Protein AF-0000000077114155 (afdb_homodimer)

Secondary structure (DSSP, 8-state):
----GGG-HHHHHHHHHHHTT--EEEEE-SSHHHHHHHHHHHHHTT--EEEEE-HHHHHHHTTHHHHHHHHHHHHSSS-EEEEEEEE-SHHHHHHHHTSTT--SEEEE--TTSTTHHHHHHHHHHHHHTTT-EEEE-SSB-EE-BTTB--TGGGT---BPPPHHHHHHHHTTT-SEE---SS-EES---TT-----HHHHHHHHHHHGGGSEEEE----TTT-SHHHHHHHHHTTEEEEEESHHHHHHHHHHHHHHBTTB-HHHHHHHHHHHHHHHHHHHHHHTT-TTGGGG-/----GGG-HHHHHHHHHHHTT--EEEEE-SSHHHHHHHHHHHHHTT--EEEEE-HHHHHHHTTHHHHHHHHHHHHSSS-EEEEEEEE-SHHHHHHHHTSTT--SEEEE--TTSTTHHHHHHHHHHHHHTTT-EEEE--SB-EE-BTTB--TGGGT---BPPPHHHHHHHHTTT-SEE---SS-EES---TT-----HHHHHHHHHHHGGGSEEEE----TTT-SHHHHHHHHHTTEEEEEESHHHHHHHHHHHHHHBTTB-HHHHHHHHHHHHHHHHHHHHHHHT-TTGGGG-

Solvent-accessible surface area (backbone atoms only — not comparable to full-atom values): 28755 Å² total; per-residue (Å²): 128,74,48,69,55,81,72,29,62,48,55,48,52,36,50,50,20,51,75,65,75,16,24,34,45,26,40,57,35,89,50,69,50,49,44,49,17,50,51,52,22,23,52,74,39,33,12,42,33,32,45,25,33,36,53,49,46,38,76,75,47,46,60,40,59,54,47,34,44,37,52,52,29,70,68,42,94,32,59,40,31,37,32,37,45,60,23,66,42,74,66,53,44,53,53,53,66,63,42,80,76,46,50,38,24,37,23,46,31,36,56,89,43,93,58,25,67,63,53,38,30,54,51,36,50,60,32,36,61,70,41,20,43,29,27,35,38,79,20,30,56,34,41,32,42,81,65,41,76,39,29,63,82,69,74,48,73,69,32,69,42,43,44,67,49,48,48,58,46,50,72,40,64,37,44,30,38,35,67,17,38,48,47,30,31,42,77,66,60,95,85,46,81,61,66,41,61,67,53,43,37,48,34,40,63,65,48,46,88,69,36,46,33,33,42,64,36,43,31,48,91,70,46,46,50,69,54,43,43,53,45,34,75,41,53,27,9,32,36,42,33,40,60,46,26,51,46,42,31,34,49,39,32,40,75,34,37,83,76,41,59,63,61,58,43,53,50,52,21,22,50,44,21,16,54,39,47,38,52,50,29,51,44,33,56,22,53,53,44,34,80,73,108,128,74,48,69,54,80,70,29,62,46,53,47,53,36,52,51,20,51,75,65,73,17,24,33,46,26,41,57,36,88,49,68,50,46,43,50,17,50,52,52,21,23,49,76,38,32,11,42,34,31,47,25,32,36,54,49,47,40,76,74,47,44,61,40,58,53,48,35,44,37,52,50,28,71,68,42,93,30,59,42,30,38,31,37,45,60,25,66,42,74,65,53,44,53,52,53,66,63,43,79,76,48,51,38,27,38,24,48,32,37,56,90,44,95,58,23,68,62,52,38,30,54,51,35,50,59,31,35,62,69,40,21,44,29,27,34,44,46,43,29,58,32,41,32,43,83,66,41,76,38,30,65,82,69,75,48,73,66,32,68,41,45,42,68,54,48,48,56,50,52,72,39,65,38,45,31,38,32,66,16,38,50,48,30,31,41,77,65,60,95,83,45,81,61,65,40,60,67,54,43,37,48,33,39,64,64,49,46,87,69,37,47,33,32,41,62,36,43,29,48,90,70,46,46,50,67,53,44,44,53,46,34,75,42,52,28,8,33,38,41,35,41,59,48,26,51,46,43,30,35,50,38,33,40,74,35,38,83,76,41,59,64,61,58,44,52,50,51,22,22,50,43,22,16,55,39,46,37,51,50,30,52,45,32,55,22,53,54,43,34,82,72,109

InterPro domains:
  IPR000771 Fructose-bisphosphate aldolase, class-II [PF01116] (10-288)
  IPR000771 Fructose-bisphosphate aldolase, class-II [PIRSF001359] (11-288)
  IPR000771 Fructose-bisphosphate aldolase, class-II [cd00947] (13-288)
  IPR013785 Aldolase-type TIM barrel [G3DSA:3.20.20.70] (1-293)

Foldseek 3Di:
DQDDLCPQLVLVQLLLLLVVLFAAEEEEDQDLLLLLLQLVLCLVLVFEHEYEYELVNCVVPNCPVQVSSLVSQVPRPFHYFYEYPCPADLVSLLSQLPDDSGGQEYEHEPQLDPPSLVSLLVSQVVNSSSSHAYEYELWAAAQADVNGDGQVVVVHDTGFDALVSLVSNLVSVHAEYETHFQAHADDDPPVPGDGRLVRLLNNCVSCPNSHAYEYHRCELVPNALPNLSSSSVSGHHYYYDYCQQVVLLVVLCVPCPVPDPPVVSSVNSSNSSSVSSSRVCVSRPRRPCSVVD/DQDDLCPQLVLVQLLLLLVVLFAAEEEEDQDLLLLVLQLVLCLVLVFEHEYEYELVNCVVPNCPVQVSSLVSQVPRPFHYFYEYPCPADLVSLLSQLPDDSGGQEYEHEPQLDPPSLVSLLVSQVVNSSSSHAYEYEQWAAAQADDNGDGQVVVVHDTGFDALVSLVSNLVSVHAEYETHFQAHADDDPPVPGDGRLVRLLRNCVSCPNSHAYEYHRCELVPNALPNLSSSSVSGHHYYYDYCQQVVLLVVLCVPCPVPDPPVVSSVNSSNSSSVSSSRVCVSRPRRPCSVVD

Radius of gyration: 26.31 Å; Cα contacts (8 Å, |Δi|>4): 1337; chains: 2; bounding box: 47×79×68 Å

Nearest PDB structures (foldseek):
  1rv8-assembly1_A  TM=8.800E-01  e=2.197E-23  Thermus aquaticus
  1rvg-assembly1_A  TM=8.737E-01  e=7.581E-23  Thermus aquaticus
  2fjk-assembly1_C  TM=8.801E-01  e=2.473E-22  Thermus caldophilus
  2fjk-assembly1_A  TM=8.617E-01  e=1.668E-22  Thermus caldophilus
  1rvg-assembly2_D  TM=8.501E-01  e=1.005E-22  Thermus aquaticus

Organism: Leptosphaeria maculans (strain JN3 / isolate v23.1.3 / race Av1-4-5-6-7-8) (NCBI:txid985895)

Sequence (586 aa):
MAPDLSQNKAIKLVKHAAANNYAICATCCYNVEGILASVRAAEAKRAPLIVQLFPWAVYYADGLLVHAAREAADNASVPIALHMDHAQTPEIVRRAANFKNGFDGIMVDMSHYDDNLEKTRELVEYCNERGIITEAEPGRIDGGEDGVGDLSEMGLEAILTTPEQAEDFVATGINWLAPAFGNVHGHYGPRGPQLDYERLRRVHKAVGDRVNLVLHGAGGEWFQEKLLKECISCGVSKVNINDAFNNDYLNVMKTEAGRTPLTGLIEKSTDAMQKSIEQYIEWMGGAGMADKIMAPDLSQNKAIKLVKHAAANNYAICATCCYNVEGILASVRAAEAKRAPLIVQLFPWAVYYADGLLVHAAREAADNASVPIALHMDHAQTPEIVRRAANFKNGFDGIMVDMSHYDDNLEKTRELVEYCNERGIITEAEPGRIDGGEDGVGDLSEMGLEAILTTPEQAEDFVATGINWLAPAFGNVHGHYGPRGPQLDYERLRRVHKAVGDRVNLVLHGAGGEWFQEKLLKECISCGVSKVNINDAFNNDYLNVMKTEAGRTPLTGLIEKSTDAMQKSIEQYIEWMGGAGMADKI

Structure (mmCIF, N/CA/C/O backbone):
data_AF-0000000077114155-model_v1
#
loop_
_entity.id
_entity.type
_entity.pdbx_description
1 polymer 'Fructose-bisphosphate aldolase'
#
loop_
_atom_site.group_PDB
_atom_site.id
_atom_site.type_symbol
_atom_site.label_atom_id
_atom_site.label_alt_id
_atom_site.label_comp_id
_atom_site.label_asym_id
_atom_site.label_entity_id
_atom_site.label_seq_id
_atom_site.pdbx_PDB_ins_code
_atom_site.Cartn_x
_atom_site.Cartn_y
_atom_site.Cartn_z
_atom_site.occupancy
_atom_site.B_iso_or_equiv
_atom_site.auth_seq_id
_atom_site.auth_comp_id
_atom_site.auth_asym_id
_atom_site.auth_atom_id
_atom_site.pdbx_PDB_model_num
ATOM 1 N N . MET A 1 1 ? 10.688 -29.812 16.672 1 55.66 1 MET A N 1
ATOM 2 C CA . MET A 1 1 ? 10.188 -30.75 15.68 1 55.66 1 MET A CA 1
ATOM 3 C C . MET A 1 1 ? 9.844 -30.047 14.375 1 55.66 1 MET A C 1
ATOM 5 O O . MET A 1 1 ? 9.461 -28.875 14.375 1 55.66 1 MET A O 1
ATOM 9 N N . ALA A 1 2 ? 10.188 -30.672 13.258 1 69.69 2 ALA A N 1
ATOM 10 C CA . ALA A 1 2 ? 9.898 -30.094 11.953 1 69.69 2 ALA A CA 1
ATOM 11 C C . ALA A 1 2 ? 8.406 -29.828 11.789 1 69.69 2 ALA A C 1
ATOM 13 O O . ALA A 1 2 ? 7.574 -30.641 12.18 1 69.69 2 ALA A O 1
ATOM 14 N N . PRO A 1 3 ? 8.047 -28.656 11.461 1 87.56 3 PRO A N 1
ATOM 15 C CA . PRO A 1 3 ? 6.625 -28.328 11.305 1 87.56 3 PRO A CA 1
ATOM 16 C C . PRO A 1 3 ? 5.898 -29.281 10.359 1 87.56 3 PRO A C 1
ATOM 18 O O . PRO A 1 3 ? 6.504 -29.797 9.414 1 87.56 3 PRO A O 1
ATOM 21 N N . ASP A 1 4 ? 4.68 -29.656 10.672 1 93 4 ASP A N 1
ATOM 22 C CA . ASP A 1 4 ? 3.809 -30.453 9.805 1 93 4 ASP A CA 1
ATOM 23 C C . ASP A 1 4 ? 3.275 -29.609 8.656 1 93 4 ASP A C 1
ATOM 25 O O . ASP A 1 4 ? 2.322 -28.844 8.828 1 93 4 ASP A O 1
ATOM 29 N N . LEU A 1 5 ? 3.82 -29.734 7.488 1 95.75 5 LEU A N 1
ATOM 30 C CA . LEU A 1 5 ? 3.504 -28.906 6.328 1 95.75 5 LEU A CA 1
ATOM 31 C C . LEU A 1 5 ? 2.072 -29.156 5.863 1 95.75 5 LEU A C 1
ATOM 33 O O . LEU A 1 5 ? 1.504 -28.344 5.137 1 95.75 5 LEU A O 1
ATOM 37 N N . SER A 1 6 ? 1.517 -30.297 6.285 1 93.81 6 SER A N 1
ATOM 38 C CA . SER A 1 6 ? 0.149 -30.594 5.871 1 93.81 6 SER A CA 1
ATOM 39 C C . SER A 1 6 ? -0.841 -29.609 6.48 1 93.81 6 SER A C 1
ATOM 41 O O . SER A 1 6 ? -1.979 -29.5 6.02 1 93.81 6 SER A O 1
ATOM 43 N N . GLN A 1 7 ? -0.422 -28.891 7.453 1 95 7 GLN A N 1
ATOM 44 C CA . GLN A 1 7 ? -1.283 -27.922 8.117 1 95 7 GLN A CA 1
ATOM 45 C C . GLN A 1 7 ? -1.116 -26.531 7.5 1 95 7 GLN A C 1
ATOM 47 O O . GLN A 1 7 ? -1.872 -25.609 7.816 1 95 7 GLN A O 1
ATOM 52 N N . ASN A 1 8 ? -0.2 -26.406 6.621 1 97.88 8 ASN A N 1
ATOM 53 C CA . ASN A 1 8 ? 0.031 -25.141 5.922 1 97.88 8 ASN A CA 1
ATOM 54 C C . ASN A 1 8 ? -1.185 -24.719 5.102 1 97.88 8 ASN A C 1
ATOM 56 O O . ASN A 1 8 ? -1.739 -25.531 4.352 1 97.88 8 ASN A O 1
ATOM 60 N N . LYS A 1 9 ? -1.593 -23.531 5.262 1 98.06 9 LYS A N 1
ATOM 61 C CA . LYS A 1 9 ? -2.809 -23.031 4.629 1 98.06 9 LYS A CA 1
ATOM 62 C C . LYS A 1 9 ? -2.736 -23.172 3.111 1 98.06 9 LYS A C 1
ATOM 64 O O . LYS A 1 9 ? -3.705 -23.594 2.477 1 98.06 9 LYS A O 1
ATOM 69 N N . ALA A 1 10 ? -1.629 -22.797 2.486 1 98.75 10 ALA A N 1
ATOM 70 C CA . ALA A 1 10 ? -1.472 -22.828 1.034 1 98.75 10 ALA A CA 1
ATOM 71 C C . ALA A 1 10 ? -1.618 -24.25 0.506 1 98.75 10 ALA A C 1
ATOM 73 O O . ALA A 1 10 ? -2.266 -24.484 -0.519 1 98.75 10 ALA A O 1
ATOM 74 N N . ILE A 1 11 ? -1.073 -25.203 1.189 1 98 11 ILE A N 1
ATOM 75 C CA . ILE A 1 11 ? -1.149 -26.609 0.777 1 98 11 ILE A CA 1
ATOM 76 C C . ILE A 1 11 ? -2.6 -27.078 0.835 1 98 11 ILE A C 1
ATOM 78 O O . ILE A 1 11 ? -3.07 -27.766 -0.075 1 98 11 ILE A O 1
ATOM 82 N N . LYS A 1 12 ? -3.266 -26.703 1.904 1 98.38 12 LYS A N 1
ATOM 83 C CA . LYS A 1 12 ? -4.652 -27.141 2.068 1 98.38 12 LYS A CA 1
ATOM 84 C C . LYS A 1 12 ? -5.531 -26.594 0.942 1 98.38 12 LYS A C 1
ATOM 86 O O . LYS A 1 12 ? -6.387 -27.312 0.418 1 98.38 12 LYS A O 1
ATOM 91 N N . LEU A 1 13 ? -5.297 -25.375 0.591 1 98.88 13 LEU A N 1
ATOM 92 C CA . LEU A 1 13 ? -6.105 -24.75 -0.451 1 98.88 13 LEU A CA 1
ATOM 93 C C . LEU A 1 13 ? -5.895 -25.453 -1.792 1 98.88 13 LEU A C 1
ATOM 95 O O . LEU A 1 13 ? -6.859 -25.828 -2.461 1 98.88 13 LEU A O 1
ATOM 99 N N . VAL A 1 14 ? -4.645 -25.641 -2.178 1 98.88 14 VAL A N 1
ATOM 100 C CA . VAL A 1 14 ? -4.344 -26.156 -3.508 1 98.88 14 VAL A CA 1
ATOM 101 C C . VAL A 1 14 ? -4.703 -27.641 -3.578 1 98.88 14 VAL A C 1
ATOM 103 O O . VAL A 1 14 ? -5.168 -28.125 -4.613 1 98.88 14 VAL A O 1
ATOM 106 N N . LYS A 1 15 ? -4.547 -28.375 -2.514 1 98.5 15 LYS A N 1
ATOM 107 C CA . LYS A 1 15 ? -4.969 -29.766 -2.477 1 98.5 15 LYS A CA 1
ATOM 108 C C . LYS A 1 15 ? -6.48 -29.891 -2.623 1 98.5 15 LYS A C 1
ATOM 110 O O . LYS A 1 15 ? -6.973 -30.797 -3.299 1 98.5 15 LYS A O 1
ATOM 115 N N . HIS A 1 16 ? -7.176 -29.016 -1.933 1 98.75 16 HIS A N 1
ATOM 116 C CA . HIS A 1 16 ? -8.625 -29.031 -2.066 1 98.75 16 HIS A CA 1
ATOM 117 C C . HIS A 1 16 ? -9.047 -28.766 -3.508 1 98.75 16 HIS A C 1
ATOM 119 O O . HIS A 1 16 ? -9.969 -29.406 -4.016 1 98.75 16 HIS A O 1
ATOM 125 N N . ALA A 1 17 ? -8.414 -27.828 -4.148 1 98.88 17 ALA A N 1
ATOM 126 C CA . ALA A 1 17 ? -8.711 -27.516 -5.547 1 98.88 17 ALA A CA 1
ATOM 127 C C . ALA A 1 17 ? -8.469 -28.734 -6.438 1 98.88 17 ALA A C 1
ATOM 129 O O . ALA A 1 17 ? -9.312 -29.078 -7.273 1 98.88 17 ALA A O 1
ATOM 130 N N . ALA A 1 18 ? -7.328 -29.344 -6.234 1 98.62 18 ALA A N 1
ATOM 131 C CA . ALA A 1 18 ? -6.988 -30.531 -7.016 1 98.62 18 ALA A CA 1
ATOM 132 C C . ALA A 1 18 ? -8.031 -31.641 -6.828 1 98.62 18 ALA A C 1
ATOM 134 O O . ALA A 1 18 ? -8.461 -32.25 -7.797 1 98.62 18 ALA A O 1
ATOM 135 N N . ALA A 1 19 ? -8.461 -31.812 -5.633 1 98.19 19 ALA A N 1
ATOM 136 C CA . ALA A 1 19 ? -9.391 -32.875 -5.297 1 98.19 19 ALA A CA 1
ATOM 137 C C . ALA A 1 19 ? -10.781 -32.594 -5.848 1 98.19 19 ALA A C 1
ATOM 139 O O . ALA A 1 19 ? -11.594 -33.5 -6.031 1 98.19 19 ALA A O 1
ATOM 140 N N . ASN A 1 20 ? -11.07 -31.359 -6.078 1 98.44 20 ASN A N 1
ATOM 141 C CA . ASN A 1 20 ? -12.414 -30.984 -6.492 1 98.44 20 ASN A CA 1
ATOM 142 C C . ASN A 1 20 ? -12.43 -30.422 -7.91 1 98.44 20 ASN A C 1
ATOM 144 O O . ASN A 1 20 ? -13.406 -29.781 -8.32 1 98.44 20 ASN A O 1
ATOM 148 N N . ASN A 1 21 ? -11.422 -30.531 -8.641 1 97.88 21 ASN A N 1
ATOM 149 C CA . ASN A 1 21 ? -11.297 -30.266 -10.07 1 97.88 21 ASN A CA 1
ATOM 150 C C . ASN A 1 21 ? -11.539 -28.781 -10.383 1 97.88 21 ASN A C 1
ATOM 152 O O . ASN A 1 21 ? -12.359 -28.453 -11.242 1 97.88 21 ASN A O 1
ATOM 156 N N . TYR A 1 22 ? -10.938 -27.891 -9.664 1 98.81 22 TYR A N 1
ATOM 157 C CA . TYR A 1 22 ? -10.82 -26.469 -9.961 1 98.81 22 TYR A CA 1
ATOM 158 C C . TYR A 1 22 ? -9.414 -25.953 -9.656 1 98.81 22 TYR A C 1
ATOM 160 O O . TYR A 1 22 ? -8.508 -26.75 -9.391 1 98.81 22 TYR A O 1
ATOM 168 N N . ALA A 1 23 ? -9.172 -24.656 -9.781 1 98.94 23 ALA A N 1
ATOM 169 C CA . ALA A 1 23 ? -7.844 -24.125 -9.508 1 98.94 23 ALA A CA 1
ATOM 170 C C . ALA A 1 23 ? -7.93 -22.891 -8.602 1 98.94 23 ALA A C 1
ATOM 172 O O . ALA A 1 23 ? -8.875 -22.109 -8.688 1 98.94 23 ALA A O 1
ATOM 173 N N . ILE A 1 24 ? -6.977 -22.797 -7.719 1 98.94 24 ILE A N 1
ATOM 174 C CA . ILE A 1 24 ? -6.832 -21.609 -6.891 1 98.94 24 ILE A CA 1
ATOM 175 C C . ILE A 1 24 ? -6.344 -20.438 -7.746 1 98.94 24 ILE A C 1
ATOM 177 O O . ILE A 1 24 ? -5.344 -20.562 -8.461 1 98.94 24 ILE A O 1
ATOM 181 N N . CYS A 1 25 ? -7.094 -19.359 -7.68 1 98.94 25 CYS A N 1
ATOM 182 C CA . CYS A 1 25 ? -6.633 -18.109 -8.273 1 98.94 25 CYS A CA 1
ATOM 183 C C . CYS A 1 25 ? -5.512 -17.5 -7.441 1 98.94 25 CYS A C 1
ATOM 185 O O . CYS A 1 25 ? -5.711 -17.172 -6.273 1 98.94 25 CYS A O 1
ATOM 187 N N . ALA A 1 26 ? -4.332 -17.391 -7.984 1 98.94 26 ALA A N 1
ATOM 188 C CA . ALA A 1 26 ? -3.195 -16.766 -7.316 1 98.94 26 ALA A CA 1
ATOM 189 C C . ALA A 1 26 ? -2.85 -15.43 -7.973 1 98.94 26 ALA A C 1
ATOM 191 O O . ALA A 1 26 ? -2.369 -15.398 -9.109 1 98.94 26 ALA A O 1
ATOM 192 N N . THR A 1 27 ? -3.078 -14.359 -7.273 1 98.94 27 THR A N 1
ATOM 193 C CA . THR A 1 27 ? -2.982 -13.016 -7.836 1 98.94 27 THR A CA 1
ATOM 194 C C . THR A 1 27 ? -1.611 -12.406 -7.551 1 98.94 27 THR A C 1
ATOM 196 O O . THR A 1 27 ? -1.199 -12.305 -6.395 1 98.94 27 THR A O 1
ATOM 199 N N . CYS A 1 28 ? -0.878 -12.031 -8.594 1 98.62 28 CYS A N 1
ATOM 200 C CA . CYS A 1 28 ? 0.391 -11.328 -8.445 1 98.62 28 CYS A CA 1
ATOM 201 C C . CYS A 1 28 ? 0.163 -9.852 -8.148 1 98.62 28 CYS A C 1
ATOM 203 O O . CYS A 1 28 ? -0.212 -9.086 -9.047 1 98.62 28 CYS A O 1
ATOM 205 N N . CYS A 1 29 ? 0.468 -9.461 -6.953 1 98.69 29 CYS A N 1
ATOM 206 C CA . CYS A 1 29 ? 0.147 -8.109 -6.508 1 98.69 29 CYS A CA 1
ATOM 207 C C . CYS A 1 29 ? 1.409 -7.262 -6.383 1 98.69 29 CYS A C 1
ATOM 209 O O . CYS A 1 29 ? 2.465 -7.77 -6 1 98.69 29 CYS A O 1
ATOM 211 N N . TYR A 1 30 ? 1.25 -5.926 -6.621 1 98.5 30 TYR A N 1
ATOM 212 C CA . TYR A 1 30 ? 2.383 -5.008 -6.617 1 98.5 30 TYR A CA 1
ATOM 213 C C . TYR A 1 30 ? 2.127 -3.824 -5.688 1 98.5 30 TYR A C 1
ATOM 215 O O . TYR A 1 30 ? 3.021 -3.012 -5.445 1 98.5 30 TYR A O 1
ATOM 223 N N . ASN A 1 31 ? 0.954 -3.695 -5.207 1 98.5 31 ASN A N 1
ATOM 224 C CA . ASN A 1 31 ? 0.525 -2.588 -4.355 1 98.5 31 ASN A CA 1
ATOM 225 C C . ASN A 1 31 ? -0.665 -2.98 -3.484 1 98.5 31 ASN A C 1
ATOM 227 O O . ASN A 1 31 ? -1.164 -4.102 -3.576 1 98.5 31 ASN A O 1
ATOM 231 N N . VAL A 1 32 ? -1.072 -2.135 -2.604 1 98.75 32 VAL A N 1
ATOM 232 C CA . VAL A 1 32 ? -2.172 -2.4 -1.683 1 98.75 32 VAL A CA 1
ATOM 233 C C . VAL A 1 32 ? -3.479 -2.533 -2.463 1 98.75 32 VAL A C 1
ATOM 235 O O . VAL A 1 32 ? -4.344 -3.336 -2.105 1 98.75 32 VAL A O 1
ATOM 238 N N . GLU A 1 33 ? -3.637 -1.783 -3.555 1 98.81 33 GLU A N 1
ATOM 239 C CA . GLU A 1 33 ? -4.82 -1.862 -4.406 1 98.81 33 GLU A CA 1
ATOM 240 C C . GLU A 1 33 ? -5.055 -3.289 -4.891 1 98.81 33 GLU A C 1
ATOM 242 O O . GLU A 1 33 ? -6.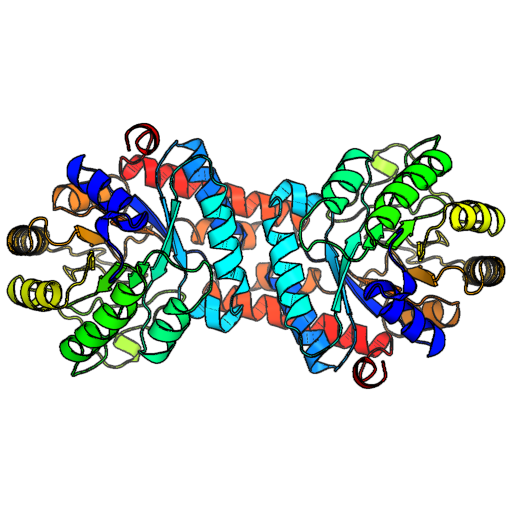164 -3.812 -4.785 1 98.81 33 GLU A O 1
ATOM 247 N N . GLY A 1 34 ? -3.959 -3.891 -5.383 1 98.88 34 GLY A N 1
ATOM 248 C CA . GLY A 1 34 ? -4.07 -5.27 -5.828 1 98.88 34 GLY A CA 1
ATOM 249 C C . GLY A 1 34 ? -4.402 -6.234 -4.707 1 98.88 34 GLY A C 1
ATOM 250 O O . GLY A 1 34 ? -5.203 -7.156 -4.891 1 98.88 34 GLY A O 1
ATOM 251 N N . ILE A 1 35 ? -3.773 -6.051 -3.574 1 98.94 35 ILE A N 1
ATOM 252 C CA . ILE A 1 35 ? -4.02 -6.891 -2.408 1 98.94 35 ILE A CA 1
ATOM 253 C C . ILE A 1 35 ? -5.488 -6.797 -2.004 1 98.94 35 ILE A C 1
ATOM 255 O O . ILE A 1 35 ? -6.156 -7.816 -1.821 1 98.94 35 ILE A O 1
ATOM 259 N N . LEU A 1 36 ? -5.988 -5.586 -1.915 1 98.94 36 LEU A N 1
AT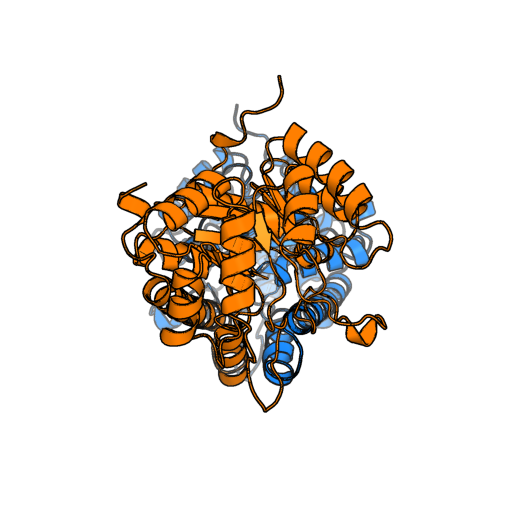OM 260 C CA . LEU A 1 36 ? -7.375 -5.367 -1.52 1 98.94 36 LEU A CA 1
ATOM 261 C C . LEU A 1 36 ? -8.336 -5.941 -2.561 1 98.94 36 LEU A C 1
ATOM 263 O O . LEU A 1 36 ? -9.328 -6.578 -2.209 1 98.94 36 LEU A O 1
ATOM 267 N N . ALA A 1 37 ? -8.039 -5.664 -3.82 1 98.94 37 ALA A N 1
ATOM 268 C CA . ALA A 1 37 ? -8.875 -6.203 -4.891 1 98.94 37 ALA A CA 1
ATOM 269 C C . ALA A 1 37 ? -8.969 -7.723 -4.805 1 98.94 37 ALA A C 1
ATOM 271 O O . ALA A 1 37 ? -10.031 -8.305 -5.027 1 98.94 37 ALA A O 1
ATOM 272 N N . SER A 1 38 ? -7.859 -8.352 -4.504 1 99 38 SER A N 1
ATOM 273 C CA . SER A 1 38 ? -7.805 -9.805 -4.402 1 99 38 SER A CA 1
ATOM 274 C C . SER A 1 38 ? -8.695 -10.312 -3.27 1 99 38 SER A C 1
ATOM 276 O O . SER A 1 38 ? -9.508 -11.211 -3.469 1 99 38 SER A O 1
ATOM 278 N N . VAL A 1 39 ? -8.555 -9.734 -2.109 1 98.94 39 VAL A N 1
ATOM 279 C CA . VAL A 1 39 ? -9.305 -10.164 -0.935 1 98.94 39 VAL A CA 1
ATOM 280 C C . VAL A 1 39 ? -10.789 -9.906 -1.145 1 98.94 39 VAL A C 1
ATOM 282 O O . VAL A 1 39 ? -11.625 -10.773 -0.874 1 98.94 39 VAL A O 1
ATOM 285 N N . ARG A 1 40 ? -11.109 -8.711 -1.633 1 98.94 40 ARG A N 1
ATOM 286 C CA . ARG A 1 40 ? -12.508 -8.359 -1.87 1 98.94 40 ARG A CA 1
ATOM 287 C C . ARG A 1 40 ? -13.141 -9.289 -2.895 1 98.94 40 ARG A C 1
ATOM 289 O O . ARG A 1 40 ? -14.297 -9.695 -2.742 1 98.94 40 ARG A O 1
ATOM 296 N N . ALA A 1 41 ? -12.398 -9.609 -3.955 1 99 41 ALA A N 1
ATOM 297 C CA . ALA A 1 41 ? -12.906 -10.531 -4.965 1 99 41 ALA A CA 1
ATOM 298 C C . ALA A 1 41 ? -13.156 -11.914 -4.367 1 99 41 ALA A C 1
ATOM 300 O O . ALA A 1 41 ? -14.203 -12.523 -4.609 1 99 41 ALA A O 1
ATOM 301 N N . ALA A 1 42 ? -12.156 -12.398 -3.615 1 99 42 ALA A N 1
ATOM 302 C CA . ALA A 1 42 ? -12.289 -13.703 -2.973 1 99 42 ALA A CA 1
ATOM 303 C C . ALA A 1 42 ? -13.508 -13.75 -2.057 1 99 42 ALA A C 1
ATOM 305 O O . ALA A 1 42 ? -14.273 -14.719 -2.072 1 99 42 ALA A O 1
ATOM 306 N N . GLU A 1 43 ? -13.695 -12.734 -1.27 1 98.94 43 GLU A N 1
ATOM 307 C CA . GLU A 1 43 ? -14.828 -12.664 -0.356 1 98.94 43 GLU A CA 1
ATOM 308 C C . GLU A 1 43 ? -16.141 -12.586 -1.121 1 98.94 43 GLU A C 1
ATOM 310 O O . GLU A 1 43 ? -17.109 -13.266 -0.771 1 98.94 43 GLU A O 1
ATOM 315 N N . ALA A 1 44 ? -16.156 -11.758 -2.17 1 98.94 44 ALA A N 1
ATOM 316 C CA . ALA A 1 44 ? -17.375 -11.586 -2.963 1 98.94 44 ALA A CA 1
ATOM 317 C C . ALA A 1 44 ? -17.797 -12.906 -3.602 1 98.94 44 ALA A C 1
ATOM 319 O O . ALA A 1 44 ? -18.984 -13.18 -3.746 1 98.94 44 ALA A O 1
ATOM 320 N N . LYS A 1 45 ? -16.828 -13.734 -3.953 1 98.94 45 LYS A N 1
ATOM 321 C CA . LYS A 1 45 ? -17.125 -14.977 -4.648 1 98.94 45 LYS A CA 1
ATOM 322 C C . LYS A 1 45 ? -17.062 -16.172 -3.695 1 98.94 45 LYS A C 1
ATOM 324 O O . LYS A 1 45 ? -17.219 -17.312 -4.117 1 98.94 45 LYS A O 1
ATOM 329 N N . ARG A 1 46 ? -16.781 -15.859 -2.348 1 98.94 46 ARG A N 1
ATOM 330 C CA . ARG A 1 46 ? -16.578 -16.922 -1.361 1 98.94 46 ARG A CA 1
ATOM 331 C C . ARG A 1 46 ? -15.602 -17.969 -1.874 1 98.94 46 ARG A C 1
ATOM 333 O O . ARG A 1 46 ? -15.891 -19.156 -1.844 1 98.94 46 ARG A O 1
ATOM 340 N N . ALA A 1 47 ? -14.523 -17.516 -2.328 1 98.94 47 ALA A N 1
ATOM 341 C CA . ALA A 1 47 ? -13.516 -18.359 -2.953 1 98.94 47 ALA A CA 1
ATOM 342 C C . ALA A 1 47 ? -12.203 -18.328 -2.168 1 98.94 47 ALA A C 1
ATOM 344 O O . ALA A 1 47 ? -11.82 -17.281 -1.632 1 98.94 47 ALA A O 1
ATOM 345 N N . PRO A 1 48 ? -11.516 -19.484 -2.039 1 98.94 48 PRO A N 1
ATOM 346 C CA . PRO A 1 48 ? -10.117 -19.406 -1.592 1 98.94 48 PRO A CA 1
ATOM 347 C C . PRO A 1 48 ? -9.203 -18.734 -2.613 1 98.94 48 PRO A C 1
ATOM 349 O O . PRO A 1 48 ? -9.5 -18.75 -3.811 1 98.94 48 PRO A O 1
ATOM 352 N N . LEU A 1 49 ? -8.195 -18.188 -2.133 1 98.94 49 LEU A N 1
ATOM 353 C CA . LEU A 1 49 ? -7.293 -17.453 -3.016 1 98.94 49 LEU A CA 1
ATOM 354 C C . LEU A 1 49 ? -5.875 -17.422 -2.453 1 98.94 49 LEU A C 1
ATOM 356 O O . LEU A 1 49 ? -5.672 -17.672 -1.261 1 98.94 49 LEU A O 1
ATOM 360 N N . ILE A 1 50 ? -4.883 -17.25 -3.258 1 99 50 ILE A N 1
ATOM 361 C CA . ILE A 1 50 ? -3.51 -16.984 -2.852 1 99 50 ILE A CA 1
ATOM 362 C C . ILE A 1 50 ? -3.084 -15.609 -3.342 1 99 50 ILE A C 1
ATOM 364 O O . ILE A 1 50 ? -3.248 -15.281 -4.52 1 99 50 ILE A O 1
ATOM 368 N N . VAL A 1 51 ? -2.635 -14.781 -2.445 1 98.94 51 VAL A N 1
ATOM 369 C CA . VAL A 1 51 ? -1.98 -13.531 -2.818 1 98.94 51 VAL A CA 1
ATOM 370 C C . VAL A 1 51 ? -0.481 -13.766 -2.982 1 98.94 51 VAL A C 1
ATOM 372 O O . VAL A 1 51 ? 0.161 -14.359 -2.113 1 98.94 51 VAL A O 1
ATOM 375 N N . GLN A 1 52 ? 0.031 -13.289 -4.109 1 98.69 52 GLN A N 1
ATOM 376 C CA . GLN A 1 52 ? 1.446 -13.5 -4.398 1 98.69 52 GLN A CA 1
ATOM 377 C C . GLN A 1 52 ? 2.182 -12.172 -4.543 1 98.69 52 GLN A C 1
ATOM 379 O O . GLN A 1 52 ? 1.63 -11.203 -5.074 1 98.69 52 GLN A O 1
ATOM 384 N N . LEU A 1 53 ? 3.375 -12.211 -4.055 1 98.62 53 LEU A N 1
ATOM 385 C CA . LEU A 1 53 ? 4.316 -11.117 -4.277 1 98.62 53 LEU A CA 1
ATOM 386 C C . LEU A 1 53 ? 5.582 -11.625 -4.961 1 98.62 53 LEU A C 1
ATOM 388 O O . LEU A 1 53 ? 5.977 -12.781 -4.773 1 98.62 53 LEU A O 1
ATOM 392 N N . PHE A 1 54 ? 6.176 -10.797 -5.758 1 98.19 54 PHE A N 1
ATOM 393 C CA . PHE A 1 54 ? 7.504 -11.055 -6.301 1 98.19 54 PHE A CA 1
ATOM 394 C C . PHE A 1 54 ? 8.586 -10.492 -5.383 1 98.19 54 PHE A C 1
ATOM 396 O O . PHE A 1 54 ? 8.305 -9.633 -4.547 1 98.19 54 PHE A O 1
ATOM 403 N N . PRO A 1 55 ? 9.836 -11 -5.559 1 97.88 55 PRO A N 1
ATOM 404 C CA . PRO A 1 55 ? 10.945 -10.398 -4.82 1 97.88 55 PRO A CA 1
ATOM 405 C C . PRO A 1 55 ? 11 -8.883 -4.977 1 97.88 55 PRO A C 1
ATOM 407 O O . PRO A 1 55 ? 11.43 -8.18 -4.059 1 97.88 55 PRO A O 1
ATOM 410 N N . TRP A 1 56 ? 10.555 -8.352 -6.105 1 97.75 56 TRP A N 1
ATOM 411 C CA . TRP A 1 56 ? 10.5 -6.918 -6.363 1 97.75 56 TRP A CA 1
ATOM 412 C C . TRP A 1 56 ? 9.828 -6.18 -5.211 1 97.75 56 TRP A C 1
ATOM 414 O O . TRP A 1 56 ? 10.273 -5.098 -4.816 1 97.75 56 TRP A O 1
ATOM 424 N N . ALA A 1 57 ? 8.766 -6.754 -4.652 1 97.94 57 ALA A N 1
ATOM 425 C CA . ALA A 1 57 ? 8.023 -6.109 -3.574 1 97.94 57 ALA A CA 1
ATOM 426 C C . ALA A 1 57 ? 8.906 -5.875 -2.355 1 97.94 57 ALA A C 1
ATOM 428 O O . ALA A 1 57 ? 8.789 -4.848 -1.683 1 97.94 57 ALA A O 1
ATOM 429 N N . VAL A 1 58 ? 9.766 -6.832 -2.082 1 97.38 58 VAL A N 1
ATOM 430 C CA . VAL A 1 58 ? 10.664 -6.734 -0.933 1 97.38 58 VAL A CA 1
ATOM 431 C C . VAL A 1 58 ? 11.75 -5.699 -1.208 1 97.38 58 VAL A C 1
ATOM 433 O O . VAL A 1 58 ? 12.086 -4.898 -0.333 1 97.38 58 VAL A O 1
ATOM 436 N N . TYR A 1 59 ? 12.312 -5.742 -2.418 1 97.25 59 TYR A N 1
ATOM 437 C CA . TYR A 1 59 ? 13.328 -4.758 -2.773 1 97.25 59 TYR A CA 1
ATOM 438 C C . TYR A 1 59 ? 12.75 -3.348 -2.764 1 97.25 59 TYR A C 1
ATOM 440 O O . TYR A 1 59 ? 13.406 -2.402 -2.324 1 97.25 59 TYR A O 1
ATOM 448 N N . TYR A 1 60 ? 11.547 -3.193 -3.223 1 98.19 60 TYR A N 1
ATOM 449 C CA . TYR A 1 60 ? 10.883 -1.904 -3.381 1 98.19 60 TYR A CA 1
ATOM 450 C C . TYR A 1 60 ? 10.391 -1.373 -2.039 1 98.19 60 TYR A C 1
ATOM 452 O O . TYR A 1 60 ? 10.578 -0.194 -1.729 1 98.19 60 TYR A O 1
ATOM 460 N N . ALA A 1 61 ? 9.812 -2.268 -1.211 1 97.94 61 ALA A N 1
ATOM 461 C CA . ALA A 1 61 ? 9.062 -1.776 -0.058 1 97.94 61 ALA A CA 1
ATOM 462 C C . ALA A 1 61 ? 9.469 -2.514 1.216 1 97.94 61 ALA A C 1
ATOM 464 O O . ALA A 1 61 ? 8.766 -2.453 2.227 1 97.94 61 ALA A O 1
ATOM 465 N N . ASP A 1 62 ? 10.547 -3.314 1.073 1 95 62 ASP A N 1
ATOM 466 C CA . ASP A 1 62 ? 10.953 -4.148 2.201 1 95 62 ASP A CA 1
ATOM 467 C C . ASP A 1 62 ? 9.797 -5.031 2.67 1 95 62 ASP A C 1
ATOM 469 O O . ASP A 1 62 ? 9.18 -5.738 1.869 1 95 62 ASP A O 1
ATOM 473 N N . GLY A 1 63 ? 9.445 -4.922 3.98 1 96.69 63 GLY A N 1
ATOM 474 C CA . GLY A 1 63 ? 8.422 -5.812 4.512 1 96.69 63 GLY A CA 1
ATOM 475 C C . GLY A 1 63 ? 7.027 -5.223 4.441 1 96.69 63 GLY A C 1
ATOM 476 O O . GLY A 1 63 ? 6.043 -5.902 4.742 1 96.69 63 GLY A O 1
ATOM 477 N N . LEU A 1 64 ? 6.879 -4.016 3.943 1 98.12 64 LEU A N 1
ATOM 478 C CA . LEU A 1 64 ? 5.613 -3.301 4.059 1 98.12 64 LEU A CA 1
ATOM 479 C C . LEU A 1 64 ? 4.512 -4.02 3.283 1 98.12 64 LEU A C 1
ATOM 481 O O . LEU A 1 64 ? 3.43 -4.266 3.82 1 98.12 64 LEU A O 1
ATOM 485 N N . LEU A 1 65 ? 4.773 -4.398 2.035 1 98.38 65 LEU A N 1
ATOM 486 C CA . LEU A 1 65 ? 3.75 -5.062 1.231 1 98.38 65 LEU A CA 1
ATOM 487 C C . LEU A 1 65 ? 3.506 -6.484 1.726 1 98.38 65 LEU A C 1
ATOM 489 O O . LEU A 1 65 ? 2.381 -6.984 1.661 1 98.38 65 LEU A O 1
ATOM 493 N N . VAL A 1 66 ? 4.586 -7.168 2.232 1 98.69 66 VAL A N 1
ATOM 494 C CA . VAL A 1 66 ? 4.445 -8.516 2.785 1 98.69 66 VAL A CA 1
ATOM 495 C C . VAL A 1 66 ? 3.48 -8.484 3.971 1 98.69 66 VAL A C 1
ATOM 497 O O . VAL A 1 66 ? 2.539 -9.281 4.031 1 98.69 66 VAL A O 1
ATOM 500 N N . HIS A 1 67 ? 3.67 -7.551 4.859 1 98.5 67 HIS A N 1
ATOM 501 C CA . HIS A 1 67 ? 2.865 -7.484 6.074 1 98.5 67 HIS A CA 1
ATOM 502 C C . HIS A 1 67 ? 1.457 -6.984 5.777 1 98.5 67 HIS A C 1
ATOM 504 O O . HIS A 1 67 ? 0.494 -7.402 6.426 1 98.5 67 HIS A O 1
ATOM 510 N N . ALA A 1 68 ? 1.344 -6.086 4.816 1 98.56 68 ALA A N 1
ATOM 511 C CA . ALA A 1 68 ? 0.012 -5.676 4.379 1 98.56 68 ALA A CA 1
ATOM 512 C C . ALA A 1 68 ? -0.765 -6.859 3.809 1 98.56 68 ALA A C 1
ATOM 514 O O . ALA A 1 68 ? -1.935 -7.062 4.145 1 98.56 68 ALA A O 1
ATOM 515 N N . ALA A 1 69 ? -0.125 -7.625 2.957 1 98.88 69 ALA A N 1
ATOM 516 C CA . ALA A 1 69 ? -0.768 -8.789 2.361 1 98.88 69 ALA A CA 1
ATOM 517 C C . ALA A 1 69 ? -1.139 -9.82 3.428 1 98.88 69 ALA A C 1
ATOM 519 O O . ALA A 1 69 ? -2.229 -10.398 3.391 1 98.88 69 ALA A O 1
ATOM 520 N N . ARG A 1 70 ? -0.239 -10.055 4.348 1 98.81 70 ARG A N 1
ATOM 521 C CA . ARG A 1 70 ? -0.494 -10.992 5.434 1 98.81 70 ARG A CA 1
ATOM 522 C C . ARG A 1 70 ? -1.71 -10.57 6.25 1 98.81 70 ARG A C 1
ATOM 524 O O . ARG A 1 70 ? -2.598 -11.383 6.52 1 98.81 70 ARG A O 1
ATOM 531 N N . GLU A 1 71 ? -1.704 -9.312 6.645 1 98.38 71 GLU A N 1
ATOM 532 C CA . GLU A 1 71 ? -2.822 -8.805 7.434 1 98.38 71 GLU A CA 1
ATOM 533 C C . GLU A 1 71 ? -4.137 -8.922 6.668 1 98.38 71 GLU A C 1
ATOM 535 O O . GLU A 1 71 ? -5.156 -9.328 7.23 1 98.38 71 GLU A O 1
ATOM 540 N N . ALA A 1 72 ? -4.102 -8.555 5.391 1 98.81 72 ALA A N 1
ATOM 541 C CA . ALA A 1 72 ? -5.297 -8.656 4.562 1 98.81 72 ALA A CA 1
ATOM 542 C C . ALA A 1 72 ? -5.781 -10.102 4.469 1 98.81 72 ALA A C 1
ATOM 544 O O . ALA A 1 72 ? -6.977 -10.375 4.605 1 98.81 72 ALA A O 1
ATOM 545 N N . ALA A 1 73 ? -4.859 -10.977 4.227 1 98.81 73 ALA A N 1
ATOM 546 C CA . ALA A 1 73 ? -5.188 -12.398 4.109 1 98.81 73 ALA A CA 1
ATOM 547 C C . ALA A 1 73 ? -5.773 -12.938 5.414 1 98.81 73 ALA A C 1
ATOM 549 O O . ALA A 1 73 ? -6.785 -13.633 5.406 1 98.81 73 ALA A O 1
ATOM 550 N N . ASP A 1 74 ? -5.18 -12.602 6.535 1 98.44 74 ASP A N 1
ATOM 551 C CA . ASP A 1 74 ? -5.578 -13.125 7.84 1 98.44 74 ASP A CA 1
ATOM 552 C C . ASP A 1 74 ? -6.941 -12.57 8.25 1 98.44 74 ASP A C 1
ATOM 554 O O . ASP A 1 74 ? -7.691 -13.242 8.969 1 98.44 74 ASP A O 1
ATOM 558 N N . ASN A 1 75 ? -7.262 -11.406 7.816 1 98.12 75 ASN A N 1
ATOM 559 C CA . ASN A 1 75 ? -8.508 -10.766 8.227 1 98.12 75 ASN A CA 1
ATOM 560 C C . ASN A 1 75 ? -9.656 -11.109 7.285 1 98.12 75 ASN A C 1
ATOM 562 O O . ASN A 1 75 ? -10.805 -10.773 7.559 1 98.12 75 ASN A O 1
ATOM 566 N N . ALA A 1 76 ? -9.328 -11.758 6.184 1 98.75 76 ALA A N 1
ATOM 567 C CA . ALA A 1 76 ? -10.352 -12.102 5.203 1 98.75 76 ALA A CA 1
ATOM 568 C C . ALA A 1 76 ? -11.344 -13.102 5.777 1 98.75 76 ALA A C 1
ATOM 570 O O . ALA A 1 76 ? -10.984 -13.938 6.609 1 98.75 76 ALA A O 1
ATOM 571 N N . SER A 1 77 ? -12.555 -13.07 5.301 1 98.75 77 SER A N 1
ATOM 572 C CA . SER A 1 77 ? -13.594 -13.992 5.758 1 98.75 77 SER A CA 1
ATOM 573 C C . SER A 1 77 ? -13.508 -15.328 5.031 1 98.75 77 SER A C 1
ATOM 575 O O . SER A 1 77 ? -14.258 -16.25 5.336 1 98.75 77 SER A O 1
ATOM 577 N N . VAL A 1 78 ? -12.703 -15.484 4.047 1 98.94 78 VAL A N 1
ATOM 578 C CA . VAL A 1 78 ? -12.422 -16.703 3.303 1 98.94 78 VAL A CA 1
ATOM 579 C C . VAL A 1 78 ? -10.938 -17.062 3.418 1 98.94 78 VAL A C 1
ATOM 581 O O . VAL A 1 78 ? -10.117 -16.203 3.76 1 98.94 78 VAL A O 1
ATOM 584 N N . PRO A 1 79 ? -10.555 -18.328 3.205 1 98.88 79 PRO A N 1
ATOM 585 C CA . PRO A 1 79 ? -9.141 -18.688 3.34 1 98.88 79 PRO A CA 1
ATOM 586 C C . PRO A 1 79 ? -8.281 -18.094 2.229 1 98.88 79 PRO A C 1
ATOM 588 O O . PRO A 1 79 ? -8.547 -18.312 1.046 1 98.88 79 PRO A O 1
ATOM 591 N N . ILE A 1 80 ? -7.285 -17.344 2.598 1 98.94 80 ILE A N 1
ATOM 592 C CA . ILE A 1 80 ? -6.324 -16.75 1.675 1 98.94 80 ILE A CA 1
ATOM 593 C C . ILE A 1 80 ? -4.906 -17 2.176 1 98.94 80 ILE A C 1
ATOM 595 O O . ILE A 1 80 ? -4.59 -16.719 3.336 1 98.94 80 ILE A O 1
ATOM 599 N N . ALA A 1 81 ? -4.082 -17.562 1.381 1 98.94 81 ALA A N 1
ATOM 600 C CA . ALA A 1 81 ? -2.68 -17.797 1.709 1 98.94 81 ALA A CA 1
ATOM 601 C C . ALA A 1 81 ? -1.781 -16.75 1.046 1 98.94 81 ALA A C 1
ATOM 603 O O . ALA A 1 81 ? -2.225 -16.016 0.165 1 98.94 81 ALA A O 1
ATOM 604 N N . LEU A 1 82 ? -0.593 -16.656 1.507 1 98.94 82 LEU A N 1
ATOM 605 C CA . LEU A 1 82 ? 0.412 -15.734 0.994 1 98.94 82 LEU A CA 1
ATOM 606 C C . LEU A 1 82 ? 1.611 -16.5 0.434 1 98.94 82 LEU A C 1
ATOM 608 O O . LEU A 1 82 ? 2.127 -17.406 1.077 1 98.94 82 LEU A O 1
ATOM 612 N N . HIS A 1 83 ? 2.043 -16.125 -0.782 1 98.94 83 HIS A N 1
ATOM 613 C CA . HIS A 1 83 ? 3.102 -16.844 -1.491 1 98.94 83 HIS A CA 1
ATOM 614 C C . HIS A 1 83 ? 4.082 -15.867 -2.139 1 98.94 83 HIS A C 1
ATOM 616 O O . HIS A 1 83 ? 3.676 -14.812 -2.641 1 98.94 83 HIS A O 1
ATOM 622 N N . MET A 1 84 ? 5.371 -16.125 -2.059 1 98.69 84 MET A N 1
ATOM 623 C CA . MET A 1 84 ? 6.348 -15.414 -2.883 1 98.69 84 MET A CA 1
ATOM 624 C C . MET A 1 84 ? 6.578 -16.141 -4.199 1 98.69 84 MET A C 1
ATOM 626 O O . MET A 1 84 ? 7.027 -17.297 -4.203 1 98.69 84 MET A O 1
ATOM 630 N N . ASP A 1 85 ? 6.301 -15.438 -5.281 1 98.06 85 ASP A N 1
ATOM 631 C CA . ASP A 1 85 ? 6.504 -16 -6.613 1 98.06 85 ASP A CA 1
ATOM 632 C C . ASP A 1 85 ? 7.879 -15.625 -7.164 1 98.06 85 ASP A C 1
ATOM 634 O O . ASP A 1 85 ? 8.32 -14.484 -7.02 1 98.06 85 ASP A O 1
ATOM 638 N N . HIS A 1 86 ? 8.625 -16.609 -7.715 1 96.88 86 HIS A N 1
ATOM 639 C CA . HIS A 1 86 ? 9.883 -16.469 -8.438 1 96.88 86 HIS A CA 1
ATOM 640 C C . HIS A 1 86 ? 10.961 -15.859 -7.551 1 96.88 86 HIS A C 1
ATOM 642 O O . HIS A 1 86 ? 11.594 -14.867 -7.926 1 96.88 86 HIS A O 1
ATOM 648 N N . ALA A 1 87 ? 11.242 -16.375 -6.414 1 97.38 87 ALA A N 1
ATOM 649 C CA . ALA A 1 87 ? 12.484 -16.062 -5.707 1 97.38 87 ALA A CA 1
ATOM 650 C C . ALA A 1 87 ? 13.688 -16.656 -6.426 1 97.38 87 ALA A C 1
ATOM 652 O O . ALA A 1 87 ? 13.93 -17.875 -6.348 1 97.38 87 ALA A O 1
ATOM 653 N N . GLN A 1 88 ? 14.523 -15.797 -7.008 1 94.5 88 GLN A N 1
ATOM 654 C CA . GLN A 1 88 ? 15.43 -16.281 -8.039 1 94.5 88 GLN A CA 1
ATOM 655 C C . GLN A 1 88 ? 16.875 -16.312 -7.539 1 94.5 88 GLN A C 1
ATOM 657 O O . GLN A 1 88 ? 17.797 -16.516 -8.32 1 94.5 88 GLN A O 1
ATOM 662 N N . THR A 1 89 ? 17.109 -16.016 -6.281 1 95.5 89 THR A N 1
ATOM 663 C CA . THR A 1 89 ? 18.422 -16.188 -5.652 1 95.5 89 THR A CA 1
ATOM 664 C C . THR A 1 89 ? 18.281 -16.812 -4.266 1 95.5 89 THR A C 1
ATOM 666 O O . THR A 1 89 ? 17.25 -16.641 -3.605 1 95.5 89 THR A O 1
ATOM 669 N N . PRO A 1 90 ? 19.328 -17.594 -3.877 1 97.94 90 PRO A N 1
ATOM 670 C CA . PRO A 1 90 ? 19.281 -18.125 -2.52 1 97.94 90 PRO A CA 1
ATOM 671 C C . PRO A 1 90 ? 19.078 -17.047 -1.456 1 97.94 90 PRO A C 1
ATOM 673 O O . PRO A 1 90 ? 18.359 -17.266 -0.475 1 97.94 90 PRO A O 1
ATOM 676 N N . GLU A 1 91 ? 19.641 -15.922 -1.685 1 97.94 91 GLU A N 1
ATOM 677 C CA . GLU A 1 91 ? 19.562 -14.828 -0.719 1 97.94 91 GLU A CA 1
ATOM 678 C C . GLU A 1 91 ? 18.125 -14.352 -0.536 1 97.94 91 GLU A C 1
ATOM 680 O O . GLU A 1 91 ? 17.672 -14.156 0.592 1 97.94 91 GLU A O 1
ATOM 685 N N . ILE A 1 92 ? 17.391 -14.172 -1.611 1 97.81 92 ILE A N 1
ATOM 686 C CA . ILE A 1 92 ? 16.031 -13.648 -1.49 1 97.81 92 ILE A CA 1
ATOM 687 C C . ILE A 1 92 ? 15.102 -14.734 -0.955 1 97.81 92 ILE A C 1
ATOM 689 O O . ILE A 1 92 ? 14.141 -14.438 -0.239 1 97.81 92 ILE A O 1
ATOM 693 N N . VAL A 1 93 ? 15.383 -16 -1.28 1 98.56 93 VAL A N 1
ATOM 694 C CA . VAL A 1 93 ? 14.609 -17.094 -0.69 1 98.56 93 VAL A CA 1
ATOM 695 C C . VAL A 1 93 ? 14.75 -17.062 0.831 1 98.56 93 VAL A C 1
ATOM 697 O O . VAL A 1 93 ? 13.758 -17.125 1.555 1 98.56 93 VAL A O 1
ATOM 700 N N . ARG A 1 94 ? 15.969 -16.953 1.291 1 98.62 94 ARG A N 1
ATOM 701 C CA . ARG A 1 94 ? 16.219 -16.953 2.729 1 98.62 94 ARG A CA 1
ATOM 702 C C . ARG A 1 94 ? 15.625 -15.703 3.381 1 98.62 94 ARG A C 1
ATOM 704 O O . ARG A 1 94 ? 15.055 -15.781 4.469 1 98.62 94 ARG A O 1
ATOM 711 N N . ARG A 1 95 ? 15.742 -14.609 2.758 1 98.25 95 ARG A N 1
ATOM 712 C CA . ARG A 1 95 ? 15.141 -13.383 3.279 1 98.25 95 ARG A CA 1
ATOM 713 C C . ARG A 1 95 ? 13.633 -13.516 3.402 1 98.25 95 ARG A C 1
ATOM 715 O O . ARG A 1 95 ? 13.055 -13.164 4.434 1 98.25 95 ARG A O 1
ATOM 722 N N . ALA A 1 96 ? 13.039 -13.984 2.338 1 98.38 96 ALA A N 1
ATOM 723 C CA . ALA A 1 96 ? 11.594 -14.18 2.324 1 98.38 96 ALA A CA 1
ATOM 724 C C . ALA A 1 96 ? 11.156 -15.141 3.426 1 98.38 96 ALA A C 1
ATOM 726 O O . ALA A 1 96 ? 10.125 -14.93 4.07 1 98.38 96 ALA A O 1
ATOM 727 N N . ALA A 1 97 ? 11.961 -16.172 3.664 1 98.5 97 ALA A N 1
ATOM 728 C CA . ALA A 1 97 ? 11.609 -17.219 4.621 1 98.5 97 ALA A CA 1
ATOM 729 C C . ALA A 1 97 ? 11.727 -16.703 6.055 1 98.5 97 ALA A C 1
ATOM 731 O O . ALA A 1 97 ? 11.219 -17.328 6.984 1 98.5 97 ALA A O 1
ATOM 732 N N . ASN A 1 98 ? 12.344 -15.594 6.238 1 97.94 98 ASN A N 1
ATOM 733 C CA . ASN A 1 98 ? 12.633 -15.148 7.598 1 97.94 98 ASN A CA 1
ATOM 734 C C . ASN A 1 98 ? 11.734 -13.984 8.008 1 97.94 98 ASN A C 1
ATOM 736 O O . ASN A 1 98 ? 11.859 -13.453 9.109 1 97.94 98 ASN A O 1
ATOM 740 N N . PHE A 1 99 ? 10.859 -13.523 7.156 1 97.38 99 PHE A N 1
ATOM 741 C CA . PHE A 1 99 ? 9.867 -12.539 7.574 1 97.38 99 PHE A CA 1
ATOM 742 C C . PHE A 1 99 ? 8.984 -13.086 8.68 1 97.38 99 PHE A C 1
ATOM 744 O O . PHE A 1 99 ? 8.438 -14.188 8.555 1 97.38 99 PHE A O 1
ATOM 751 N N . LYS A 1 100 ? 8.867 -12.305 9.742 1 94.44 100 LYS A N 1
ATOM 752 C CA . LYS A 1 100 ? 7.898 -12.664 10.766 1 94.44 100 LYS A CA 1
ATOM 753 C C . LYS A 1 100 ? 6.473 -12.57 10.234 1 94.44 100 LYS A C 1
ATOM 755 O O . LYS A 1 100 ? 6.102 -11.57 9.609 1 9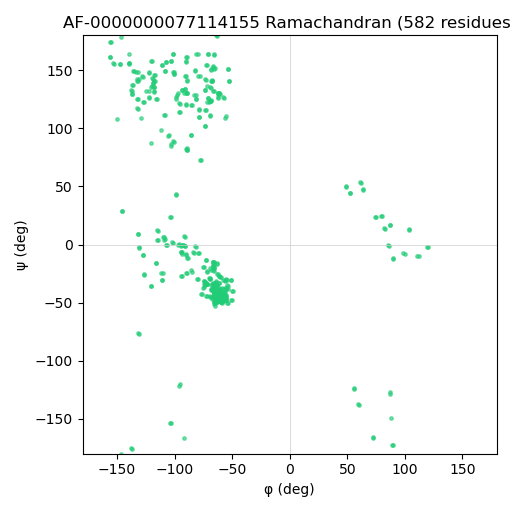4.44 100 LYS A O 1
ATOM 760 N N . ASN A 1 101 ? 5.668 -13.609 10.469 1 93.94 101 ASN A N 1
ATOM 761 C CA . ASN A 1 101 ? 4.309 -13.656 9.945 1 93.94 101 ASN A CA 1
ATOM 762 C C . ASN A 1 101 ? 4.277 -13.406 8.438 1 93.94 101 ASN A C 1
ATOM 764 O O . ASN A 1 101 ? 3.521 -12.555 7.965 1 93.94 101 ASN A O 1
ATOM 768 N N . GLY A 1 102 ? 5.215 -14.062 7.809 1 97.56 102 GLY A N 1
ATOM 769 C CA . GLY A 1 102 ? 5.41 -13.836 6.383 1 97.56 102 GLY A CA 1
ATOM 770 C C . GLY A 1 102 ? 4.684 -14.836 5.512 1 97.56 102 GLY A C 1
ATOM 771 O O . GLY A 1 102 ? 3.48 -15.055 5.668 1 97.56 102 GLY A O 1
ATOM 772 N N . PHE A 1 103 ? 5.328 -15.562 4.715 1 98.75 103 PHE A N 1
ATOM 773 C CA . PHE A 1 103 ? 4.766 -16.328 3.604 1 98.75 103 PHE A CA 1
ATOM 774 C C . PHE A 1 103 ? 4.387 -17.734 4.047 1 98.75 103 PHE A C 1
ATOM 776 O O . PHE A 1 103 ? 5.098 -18.344 4.84 1 98.75 103 PHE A O 1
ATOM 783 N N . ASP A 1 104 ? 3.293 -18.234 3.457 1 98.88 104 ASP A N 1
ATOM 784 C CA . ASP A 1 104 ? 2.928 -19.641 3.576 1 98.88 104 ASP A CA 1
ATOM 785 C C . ASP A 1 104 ? 3.738 -20.5 2.611 1 98.88 104 ASP A C 1
ATOM 787 O O . ASP A 1 104 ? 3.973 -21.688 2.873 1 98.88 104 ASP A O 1
ATOM 791 N N . GLY A 1 105 ? 4.121 -19.938 1.525 1 98.88 105 GLY A N 1
ATOM 792 C CA . GLY A 1 105 ? 4.879 -20.641 0.501 1 98.88 105 GLY A CA 1
ATOM 793 C C . GLY A 1 105 ? 5.852 -19.734 -0.239 1 98.88 105 GLY A C 1
ATOM 794 O O . GLY A 1 105 ? 5.684 -18.516 -0.258 1 98.88 105 GLY A O 1
ATOM 795 N N . ILE A 1 106 ? 6.875 -20.312 -0.778 1 98.88 106 ILE A N 1
ATOM 796 C CA . ILE A 1 106 ? 7.879 -19.609 -1.574 1 98.88 106 ILE A CA 1
ATOM 797 C C . ILE A 1 106 ? 8.227 -20.438 -2.811 1 98.88 106 ILE A C 1
ATOM 799 O O . ILE A 1 106 ? 8.469 -21.641 -2.709 1 98.88 106 ILE A O 1
ATOM 803 N N . MET A 1 107 ? 8.18 -19.828 -3.951 1 98.75 107 MET A N 1
ATOM 804 C CA . MET A 1 107 ? 8.742 -20.469 -5.133 1 98.75 107 MET A CA 1
ATOM 805 C C . MET A 1 107 ? 10.266 -20.328 -5.152 1 98.75 107 MET A C 1
ATOM 807 O O . MET A 1 107 ? 10.789 -19.219 -5.242 1 98.75 107 MET A O 1
ATOM 811 N N . VAL A 1 108 ? 10.906 -21.422 -5.07 1 98.25 108 VAL A N 1
ATOM 812 C CA . VAL A 1 108 ? 12.352 -21.516 -5.227 1 98.25 108 VAL A CA 1
ATOM 813 C C . VAL A 1 108 ? 12.703 -21.641 -6.707 1 98.25 108 VAL A C 1
ATOM 815 O O . VAL A 1 108 ? 12.719 -22.75 -7.246 1 98.25 108 VAL A O 1
ATOM 818 N N . ASP A 1 109 ? 12.992 -20.531 -7.336 1 96.19 109 ASP A N 1
ATOM 819 C CA . ASP A 1 109 ? 13.266 -20.531 -8.766 1 96.19 109 ASP A CA 1
ATOM 820 C C . ASP A 1 109 ? 14.766 -20.453 -9.039 1 96.19 109 ASP A C 1
ATOM 822 O O . ASP A 1 109 ? 15.305 -19.359 -9.242 1 96.19 109 ASP A O 1
ATOM 826 N N . MET A 1 110 ? 15.375 -21.594 -9.102 1 93.56 110 MET A N 1
ATOM 827 C CA . MET A 1 110 ? 16.797 -21.672 -9.398 1 93.56 110 MET A CA 1
ATOM 828 C C . MET A 1 110 ? 17.031 -22.109 -10.836 1 93.56 110 MET A C 1
ATOM 830 O O . MET A 1 110 ? 18.094 -22.656 -11.156 1 93.56 110 MET A O 1
ATOM 834 N N . SER A 1 111 ? 16.078 -21.891 -11.688 1 86.88 111 SER A N 1
ATOM 835 C CA . SER A 1 111 ? 16.094 -22.406 -13.055 1 86.88 111 SER A CA 1
ATOM 836 C C . SER A 1 111 ? 17.203 -21.766 -13.875 1 86.88 111 SER A C 1
ATOM 838 O O . SER A 1 111 ? 17.609 -22.297 -14.914 1 86.88 111 SER A O 1
ATOM 840 N N . HIS A 1 112 ? 17.781 -20.688 -13.438 1 85.69 112 HIS A N 1
ATOM 841 C CA . HIS A 1 112 ? 18.797 -19.984 -14.195 1 85.69 112 HIS A CA 1
ATOM 842 C C . HIS A 1 112 ? 20.203 -20.438 -13.789 1 85.69 112 HIS A C 1
ATOM 844 O O . HIS A 1 112 ? 21.188 -20 -14.367 1 85.69 112 HIS A O 1
ATOM 850 N N . TYR A 1 113 ? 20.234 -21.344 -12.828 1 86.69 113 TYR A N 1
ATOM 851 C CA . TYR A 1 113 ? 21.531 -21.875 -12.367 1 86.69 113 TYR A CA 1
ATOM 852 C C . TYR A 1 113 ? 21.812 -23.234 -12.977 1 86.69 113 TYR A C 1
ATOM 854 O O . TYR A 1 113 ? 20.891 -24.047 -13.148 1 86.69 113 TYR A O 1
ATOM 862 N N . ASP A 1 114 ? 23.031 -23.516 -13.188 1 87.19 114 ASP A N 1
ATOM 863 C CA . ASP A 1 114 ? 23.453 -24.828 -13.688 1 87.19 114 ASP A CA 1
ATOM 864 C C . ASP A 1 114 ? 23.203 -25.922 -12.648 1 87.19 114 ASP A C 1
ATOM 866 O O . ASP A 1 114 ? 22.859 -27.047 -13 1 87.19 114 ASP A O 1
ATOM 870 N N . ASP A 1 115 ? 23.344 -25.547 -11.445 1 91.62 115 ASP A N 1
ATOM 871 C CA . ASP A 1 115 ? 23.078 -26.484 -10.359 1 91.62 115 ASP A CA 1
ATOM 872 C C . ASP A 1 115 ? 21.688 -26.281 -9.766 1 91.62 115 ASP A C 1
ATOM 874 O O . ASP A 1 115 ? 21.531 -26.234 -8.547 1 91.62 115 ASP A O 1
ATOM 878 N N . ASN A 1 116 ? 20.656 -26.078 -10.625 1 90.06 116 ASN A N 1
ATOM 879 C CA . ASN A 1 116 ? 19.281 -25.797 -10.258 1 90.06 116 ASN A CA 1
ATOM 880 C C . ASN A 1 116 ? 18.75 -26.797 -9.227 1 90.06 116 ASN A C 1
ATOM 882 O O . ASN A 1 116 ? 18.281 -26.406 -8.164 1 90.06 116 ASN A O 1
ATOM 886 N N . LEU A 1 117 ? 18.969 -28.078 -9.477 1 94.62 117 LEU A N 1
ATOM 887 C CA . LEU A 1 117 ? 18.406 -29.125 -8.633 1 94.62 117 LEU A CA 1
ATOM 888 C C . LEU A 1 117 ? 19.031 -29.109 -7.246 1 94.62 117 LEU A C 1
ATOM 890 O O . LEU A 1 117 ? 18.328 -29.219 -6.242 1 94.62 117 LEU A O 1
ATOM 894 N N . GLU A 1 118 ? 20.344 -29.016 -7.152 1 95.94 118 GLU A N 1
ATOM 895 C CA . GLU A 1 118 ? 21.047 -29 -5.875 1 95.94 118 GLU A CA 1
ATOM 896 C C . GLU A 1 118 ? 20.656 -27.781 -5.039 1 95.94 118 GLU A C 1
ATOM 898 O O . GLU A 1 118 ? 20.375 -27.906 -3.846 1 95.94 118 GLU A O 1
ATOM 903 N N . LYS A 1 119 ? 20.594 -26.656 -5.648 1 97.06 119 LYS A N 1
ATOM 904 C CA . LYS A 1 119 ? 20.203 -25.438 -4.949 1 97.06 119 LYS A CA 1
ATOM 905 C C . LYS A 1 119 ? 18.75 -25.531 -4.469 1 97.06 119 LYS A C 1
ATOM 907 O O . LYS A 1 119 ? 18.422 -25.047 -3.379 1 97.06 119 LYS A O 1
ATOM 912 N N . THR A 1 120 ? 17.922 -26.016 -5.324 1 98.06 120 THR A N 1
ATOM 913 C CA . THR A 1 120 ? 16.516 -26.188 -4.961 1 98.06 120 THR A CA 1
ATOM 914 C C . THR A 1 120 ? 16.375 -27.078 -3.738 1 98.06 120 THR A C 1
ATOM 916 O O . THR A 1 120 ? 15.648 -26.75 -2.801 1 98.06 120 THR A O 1
ATOM 919 N N . ARG A 1 121 ? 17.109 -28.203 -3.729 1 98.12 121 ARG A N 1
ATOM 920 C CA . ARG A 1 121 ? 17.031 -29.125 -2.607 1 98.12 121 ARG A CA 1
ATOM 921 C C . ARG A 1 121 ? 17.391 -28.438 -1.298 1 98.12 121 ARG A C 1
ATOM 923 O O . ARG A 1 121 ? 16.672 -28.562 -0.302 1 98.12 121 ARG A O 1
ATOM 930 N N . GLU A 1 122 ? 18.438 -27.703 -1.349 1 98.38 122 GLU A N 1
ATOM 931 C CA . GLU A 1 122 ? 18.922 -27.016 -0.158 1 98.38 122 GLU A CA 1
ATOM 932 C C . GLU A 1 122 ? 17.906 -25.984 0.325 1 98.38 122 GLU A C 1
ATOM 934 O O . GLU A 1 122 ? 17.609 -25.906 1.518 1 98.38 122 GLU A O 1
ATOM 939 N N . LEU A 1 123 ? 17.422 -25.203 -0.528 1 98.75 123 LEU A N 1
ATOM 940 C CA . LEU A 1 123 ? 16.531 -24.094 -0.184 1 98.75 123 LEU A CA 1
ATOM 941 C C . LEU A 1 123 ? 15.148 -24.625 0.209 1 98.75 123 LEU A C 1
ATOM 943 O O . LEU A 1 123 ? 14.477 -24.031 1.062 1 98.75 123 LEU A O 1
ATOM 947 N N . VAL A 1 124 ? 14.727 -25.719 -0.392 1 98.56 124 VAL A N 1
ATOM 948 C CA . VAL A 1 124 ? 13.477 -26.375 -0.008 1 98.56 124 VAL A CA 1
ATOM 949 C C . VAL A 1 124 ? 13.555 -26.828 1.452 1 98.56 124 VAL A C 1
ATOM 951 O O . VAL A 1 124 ? 12.633 -26.578 2.23 1 98.56 124 VAL A O 1
ATOM 954 N N . GLU A 1 125 ? 14.641 -27.469 1.786 1 98.31 125 GLU A N 1
ATOM 955 C CA . GLU A 1 125 ? 14.836 -27.875 3.17 1 98.31 125 GLU A CA 1
ATOM 956 C C . GLU A 1 125 ? 14.797 -26.688 4.121 1 98.31 125 GLU A C 1
ATOM 958 O O . GLU A 1 125 ? 14.172 -26.75 5.176 1 98.31 125 GLU A O 1
ATOM 963 N N . TYR A 1 126 ? 15.469 -25.641 3.719 1 98.5 126 TYR A N 1
ATOM 964 C CA . TYR A 1 126 ? 15.523 -24.422 4.516 1 98.5 126 TYR A CA 1
ATOM 965 C C . TYR A 1 126 ? 14.125 -23.875 4.781 1 98.5 126 TYR A C 1
ATOM 967 O O . TYR A 1 126 ? 13.805 -23.5 5.91 1 98.5 126 TYR A O 1
ATOM 975 N N . CYS A 1 127 ? 13.297 -23.812 3.785 1 98.62 127 CYS A N 1
ATOM 976 C CA . CYS A 1 127 ? 11.938 -23.312 3.887 1 98.62 127 CYS A CA 1
ATOM 977 C C . CYS A 1 127 ? 11.062 -24.25 4.699 1 98.62 127 CYS A C 1
ATOM 979 O O . CYS A 1 127 ? 10.336 -23.828 5.594 1 98.62 127 CYS A O 1
ATOM 981 N N . ASN A 1 128 ? 11.172 -25.547 4.426 1 98 128 ASN A N 1
ATOM 982 C CA . ASN A 1 128 ? 10.336 -26.547 5.082 1 98 128 ASN A CA 1
ATOM 983 C C . ASN A 1 128 ? 10.586 -26.578 6.586 1 98 128 ASN A C 1
ATOM 985 O O . ASN A 1 128 ? 9.656 -26.812 7.367 1 98 128 ASN A O 1
ATOM 989 N N . GLU A 1 129 ? 11.781 -26.359 6.965 1 97.31 129 GLU A N 1
ATOM 990 C CA . GLU A 1 129 ? 12.125 -26.328 8.383 1 97.31 129 GLU A CA 1
ATOM 991 C C . GLU A 1 129 ? 11.406 -25.188 9.102 1 97.31 129 GLU A C 1
ATOM 993 O O . GLU A 1 129 ? 11.289 -25.188 10.328 1 97.31 129 GLU A O 1
ATOM 998 N N . ARG A 1 130 ? 10.922 -24.297 8.391 1 97.06 130 ARG A N 1
ATOM 999 C CA . ARG A 1 130 ? 10.266 -23.125 8.953 1 97.06 130 ARG A CA 1
ATOM 1000 C C . ARG A 1 130 ? 8.758 -23.172 8.719 1 97.06 130 ARG A C 1
ATOM 1002 O O . ARG A 1 130 ? 8.062 -22.172 8.93 1 97.06 130 ARG A O 1
ATOM 1009 N N . GLY A 1 131 ? 8.281 -24.281 8.18 1 97.56 131 GLY A N 1
ATOM 1010 C CA . GLY A 1 131 ? 6.859 -24.453 7.941 1 97.56 131 GLY A CA 1
ATOM 1011 C C . GLY A 1 131 ? 6.379 -23.812 6.66 1 97.56 131 GLY A C 1
ATOM 1012 O O . GLY A 1 131 ? 5.176 -23.625 6.465 1 97.56 131 GLY A O 1
ATOM 1013 N N . ILE A 1 132 ? 7.285 -23.438 5.816 1 98.69 132 ILE A N 1
ATOM 1014 C CA . ILE A 1 132 ? 6.973 -22.797 4.547 1 98.69 132 ILE A CA 1
ATOM 1015 C C . ILE A 1 132 ? 7.016 -23.828 3.422 1 98.69 132 ILE A C 1
ATOM 1017 O O . ILE A 1 132 ? 8 -24.547 3.271 1 98.69 132 ILE A O 1
ATOM 1021 N N . ILE A 1 133 ? 5.969 -23.922 2.65 1 98.75 133 ILE A N 1
ATOM 1022 C CA . ILE A 1 133 ? 5.945 -24.859 1.532 1 98.75 133 ILE A CA 1
ATOM 1023 C C . ILE A 1 133 ? 6.668 -24.25 0.333 1 98.75 133 ILE A C 1
ATOM 1025 O O . ILE A 1 133 ? 6.918 -23.047 0.299 1 98.75 133 ILE A O 1
ATOM 1029 N N . THR A 1 134 ? 7.008 -25.125 -0.625 1 98.88 134 THR A N 1
ATOM 1030 C CA . THR A 1 134 ? 7.84 -24.609 -1.703 1 98.88 134 THR A CA 1
ATOM 1031 C C . THR A 1 134 ? 7.285 -25.016 -3.062 1 98.88 134 THR A C 1
ATOM 1033 O O . THR A 1 134 ? 6.633 -26.062 -3.182 1 98.88 134 THR A O 1
ATOM 1036 N N . GLU A 1 135 ? 7.492 -24.188 -4.02 1 98.88 135 GLU A N 1
ATOM 1037 C CA . GLU A 1 135 ? 7.223 -24.375 -5.441 1 98.88 135 GLU A CA 1
ATOM 1038 C C . GLU A 1 135 ? 8.508 -24.312 -6.262 1 98.88 135 GLU A C 1
ATOM 1040 O O . GLU A 1 135 ? 9.438 -23.578 -5.91 1 98.88 135 GLU A O 1
ATOM 1045 N N . ALA A 1 136 ? 8.609 -25.062 -7.305 1 98.06 136 ALA A N 1
ATOM 1046 C CA . ALA A 1 136 ? 9.758 -24.984 -8.203 1 98.06 136 ALA A CA 1
ATOM 1047 C C . ALA A 1 136 ? 9.32 -25.094 -9.664 1 98.06 136 ALA A C 1
ATOM 1049 O O . ALA A 1 136 ? 8.195 -25.516 -9.953 1 98.06 136 ALA A O 1
ATOM 1050 N N . GLU A 1 137 ? 10.219 -24.703 -10.492 1 93.94 137 GLU A N 1
ATOM 1051 C CA . GLU A 1 137 ? 10.062 -24.75 -11.945 1 93.94 137 GLU A CA 1
ATOM 1052 C C . GLU A 1 137 ? 11.141 -25.609 -12.594 1 93.94 137 GLU A C 1
ATOM 1054 O O . GLU A 1 137 ? 12.234 -25.141 -12.891 1 93.94 137 GLU A O 1
ATOM 1059 N N . PRO A 1 138 ? 11.07 -26.984 -12.789 1 90.38 138 PRO A N 1
ATOM 1060 C CA . PRO A 1 138 ? 12.086 -27.891 -13.305 1 90.38 138 PRO A CA 1
ATOM 1061 C C . PRO A 1 138 ? 12.562 -27.516 -14.711 1 90.38 138 PRO A C 1
ATOM 1063 O O . PRO A 1 138 ? 13.742 -27.672 -15.023 1 90.38 138 PRO A O 1
ATOM 1066 N N . GLY A 1 139 ? 11.844 -26.953 -15.555 1 88.75 139 GLY A N 1
ATOM 1067 C CA . GLY A 1 139 ? 12.141 -26.406 -16.875 1 88.75 139 GLY A CA 1
ATOM 1068 C C . GLY A 1 139 ? 12.508 -24.938 -16.844 1 88.75 139 GLY A C 1
ATOM 1069 O O . GLY A 1 139 ? 13.117 -24.453 -15.891 1 88.75 139 GLY A O 1
ATOM 1070 N N . ARG A 1 140 ? 12.477 -24.453 -18 1 90.75 140 ARG A N 1
ATOM 1071 C CA . ARG A 1 140 ? 12.664 -23.016 -18.141 1 90.75 140 ARG A CA 1
ATOM 1072 C C . ARG A 1 140 ? 11.555 -22.406 -18.984 1 90.75 140 ARG A C 1
ATOM 1074 O O . ARG A 1 140 ? 11.461 -22.672 -20.188 1 90.75 140 ARG A O 1
ATOM 1081 N N . ILE A 1 141 ? 10.75 -21.703 -18.328 1 91.19 141 ILE A N 1
ATOM 1082 C CA . ILE A 1 141 ? 9.656 -21.047 -19.031 1 91.19 141 ILE A CA 1
ATOM 1083 C C . ILE A 1 141 ? 10.148 -19.734 -19.641 1 91.19 141 ILE A C 1
ATOM 1085 O O . ILE A 1 141 ? 10.727 -18.906 -18.938 1 91.19 141 ILE A O 1
ATOM 1089 N N . ASP A 1 142 ? 9.914 -19.531 -20.875 1 89.12 142 ASP A N 1
ATOM 1090 C CA . ASP A 1 142 ? 10.391 -18.391 -21.641 1 89.12 142 ASP A CA 1
ATOM 1091 C C . ASP A 1 142 ? 9.672 -17.109 -21.219 1 89.12 142 ASP A C 1
ATOM 1093 O O . ASP A 1 142 ? 8.703 -17.156 -20.469 1 89.12 142 ASP A O 1
ATOM 1097 N N . GLY A 1 143 ? 10.312 -15.984 -21.641 1 89.44 143 GLY A N 1
ATOM 1098 C CA . GLY A 1 143 ? 9.688 -14.688 -21.438 1 89.44 143 GLY A CA 1
ATOM 1099 C C . GLY A 1 143 ? 10.039 -14.062 -20.094 1 89.44 143 GLY A C 1
ATOM 1100 O O . GLY A 1 143 ? 10.969 -14.5 -19.422 1 89.44 143 GLY A O 1
ATOM 1101 N N . GLY A 1 144 ? 9.328 -12.945 -19.859 1 87.5 144 GLY A N 1
ATOM 1102 C CA . GLY A 1 144 ? 9.438 -12.18 -18.625 1 87.5 144 GLY A CA 1
ATOM 1103 C C . GLY A 1 144 ? 8.203 -11.352 -18.328 1 87.5 144 GLY A C 1
ATOM 1104 O O . GLY A 1 144 ? 7.32 -11.219 -19.172 1 87.5 144 GLY A O 1
ATOM 1105 N N . GLU A 1 145 ? 8.094 -10.969 -17.094 1 87.69 145 GLU A N 1
ATOM 1106 C CA . GLU A 1 145 ? 7.02 -10.078 -16.688 1 87.69 145 GLU A CA 1
ATOM 1107 C C . GLU A 1 145 ? 7.48 -9.141 -15.562 1 87.69 145 GLU A C 1
ATOM 1109 O O . GLU A 1 145 ? 8.656 -9.141 -15.195 1 87.69 145 GLU A O 1
ATOM 1114 N N . ASP A 1 146 ? 6.574 -8.281 -15.156 1 83.81 146 ASP A N 1
ATOM 1115 C CA . ASP A 1 146 ? 6.895 -7.355 -14.078 1 83.81 146 ASP A CA 1
ATOM 1116 C C . ASP A 1 146 ? 7.367 -8.102 -12.836 1 83.81 146 ASP A C 1
ATOM 1118 O O . ASP A 1 146 ? 6.652 -8.961 -12.312 1 83.81 146 ASP A O 1
ATOM 1122 N N . GLY A 1 147 ? 8.609 -7.965 -12.531 1 79 147 GLY A N 1
ATOM 1123 C CA . GLY A 1 147 ? 9.172 -8.578 -11.336 1 79 147 GLY A CA 1
ATOM 1124 C C . GLY A 1 147 ? 9.891 -9.883 -11.609 1 79 147 GLY A C 1
ATOM 1125 O O . GLY A 1 147 ? 10.539 -10.438 -10.727 1 79 147 GLY A O 1
ATOM 1126 N N . VAL A 1 148 ? 9.75 -10.32 -12.852 1 87.38 148 VAL A N 1
ATOM 1127 C CA . VAL A 1 148 ? 10.391 -11.57 -13.242 1 87.38 148 VAL A CA 1
ATOM 1128 C C . VAL A 1 148 ? 11.281 -11.336 -14.461 1 87.38 148 VAL A C 1
ATOM 1130 O O . VAL A 1 148 ? 10.828 -10.797 -15.477 1 87.38 148 VAL A O 1
ATOM 1133 N N . GLY A 1 149 ? 12.453 -11.812 -14.398 1 82.5 149 GLY A N 1
ATOM 1134 C CA . GLY A 1 149 ? 13.422 -11.586 -15.469 1 82.5 149 GLY A CA 1
ATOM 1135 C C . GLY A 1 149 ? 13.102 -12.375 -16.734 1 82.5 149 GLY A C 1
ATOM 1136 O O . GLY A 1 149 ? 12.531 -13.461 -16.656 1 82.5 149 GLY A O 1
ATOM 1137 N N . ASP A 1 150 ? 13.609 -11.805 -17.859 1 84.44 150 ASP A N 1
ATOM 1138 C CA . ASP A 1 150 ? 13.406 -12.414 -19.156 1 84.44 150 ASP A CA 1
ATOM 1139 C C . ASP A 1 150 ? 14.547 -13.367 -19.5 1 84.44 150 ASP A C 1
ATOM 1141 O O . ASP A 1 150 ? 15.711 -12.969 -19.516 1 84.44 150 ASP A O 1
ATOM 1145 N N . LEU A 1 151 ? 14.195 -14.523 -19.969 1 83.62 151 LEU A N 1
ATOM 1146 C CA . LEU A 1 151 ? 15.188 -15.547 -20.281 1 83.62 151 LEU A CA 1
ATOM 1147 C C . LEU A 1 151 ? 16.078 -15.094 -21.438 1 83.62 151 LEU A C 1
ATOM 1149 O O . LEU A 1 151 ? 17.297 -15.297 -21.391 1 83.62 151 LEU A O 1
ATOM 1153 N N . SER A 1 152 ? 15.453 -14.539 -22.391 1 81.81 152 SER A N 1
ATOM 1154 C CA . SER A 1 152 ? 16.219 -14.133 -23.562 1 81.81 152 SER A CA 1
ATOM 1155 C C . SER A 1 152 ? 17.25 -13.07 -23.219 1 81.81 152 SER A C 1
ATOM 1157 O O . SER A 1 152 ? 18.391 -13.117 -23.703 1 81.81 152 SER A O 1
ATOM 1159 N N . GLU A 1 153 ? 16.891 -12.242 -22.359 1 82.62 153 GLU A N 1
ATOM 1160 C CA . GLU A 1 153 ? 17.812 -11.203 -21.922 1 82.62 153 GLU A CA 1
ATOM 1161 C C . GLU A 1 153 ? 18.984 -11.781 -21.125 1 82.62 153 GLU A C 1
ATOM 1163 O O . GLU A 1 153 ? 20.062 -11.211 -21.094 1 82.62 153 GLU A O 1
ATOM 1168 N N . MET A 1 154 ? 18.75 -12.938 -20.609 1 81.75 154 MET A N 1
ATOM 1169 C CA . MET A 1 154 ? 19.766 -13.586 -19.781 1 81.75 154 MET A CA 1
ATOM 1170 C C . MET A 1 154 ? 20.578 -14.578 -20.625 1 81.75 154 MET A C 1
ATOM 1172 O O . MET A 1 154 ? 21.438 -15.289 -20.078 1 81.75 154 MET A O 1
ATOM 1176 N N . GLY A 1 155 ? 20.219 -14.664 -21.922 1 82.81 155 GLY A N 1
ATOM 1177 C CA . GLY A 1 155 ? 20.922 -15.57 -22.812 1 82.81 155 GLY A CA 1
ATOM 1178 C C . GLY A 1 155 ? 20.562 -17.031 -22.578 1 82.81 155 GLY A C 1
ATOM 1179 O O . GLY A 1 155 ? 21.375 -17.922 -22.875 1 82.81 155 GLY A O 1
ATOM 1180 N N . LEU A 1 156 ? 19.438 -17.281 -22.031 1 86.19 156 LEU A N 1
ATOM 1181 C CA . LEU A 1 156 ? 19 -18.641 -21.734 1 86.19 156 LEU A CA 1
ATOM 1182 C C . LEU A 1 156 ? 17.891 -19.094 -22.688 1 86.19 156 LEU A C 1
ATOM 1184 O O . LEU A 1 156 ? 17.203 -18.25 -23.281 1 86.19 156 LEU A O 1
ATOM 1188 N N . GLU A 1 157 ? 17.75 -20.422 -22.844 1 87.06 157 GLU A N 1
ATOM 1189 C CA . GLU A 1 157 ? 16.719 -20.969 -23.703 1 87.06 157 GLU A CA 1
ATOM 1190 C C . GLU A 1 157 ? 15.633 -21.672 -22.906 1 87.06 157 GLU A C 1
ATOM 1192 O O . GLU A 1 157 ? 15.898 -22.203 -21.812 1 87.06 157 GLU A O 1
ATOM 1197 N N . ALA A 1 158 ? 14.492 -21.703 -23.531 1 88.69 158 ALA A N 1
ATOM 1198 C CA . ALA A 1 158 ? 13.383 -22.438 -22.938 1 88.69 158 ALA A CA 1
ATOM 1199 C C . ALA A 1 158 ? 13.656 -23.938 -22.922 1 88.69 158 ALA A C 1
ATOM 1201 O O . ALA A 1 158 ? 14.258 -24.469 -23.859 1 88.69 158 ALA A O 1
ATOM 1202 N N . ILE A 1 159 ? 13.266 -24.531 -21.859 1 90.94 159 ILE A N 1
ATOM 1203 C CA . ILE A 1 159 ? 13.367 -25.984 -21.719 1 90.94 159 ILE A CA 1
ATOM 1204 C C . ILE A 1 159 ? 12.039 -26.547 -21.203 1 90.94 159 ILE A C 1
ATOM 1206 O O . ILE A 1 159 ? 11.625 -26.25 -20.078 1 90.94 159 ILE A O 1
ATOM 1210 N N . LEU A 1 160 ? 11.375 -27.391 -22.031 1 96.62 160 LEU A N 1
ATOM 1211 C CA . LEU A 1 160 ? 10.102 -28 -21.625 1 96.62 160 LEU A CA 1
ATOM 1212 C C . LEU A 1 160 ? 10.32 -29.078 -20.562 1 96.62 160 LEU A C 1
ATOM 1214 O O . LEU A 1 160 ? 11.297 -29.828 -20.641 1 96.62 160 LEU A O 1
ATOM 1218 N N . THR A 1 161 ? 9.438 -29.125 -19.656 1 97.31 161 THR A N 1
ATOM 1219 C CA . THR A 1 161 ? 9.555 -30.062 -18.547 1 97.31 161 THR A CA 1
ATOM 1220 C C . THR A 1 161 ? 9.266 -31.484 -19 1 97.31 161 THR A C 1
ATOM 1222 O O . THR A 1 161 ? 8.266 -31.734 -19.688 1 97.31 161 THR A O 1
ATOM 1225 N N . THR A 1 162 ? 10.141 -32.438 -18.609 1 97.75 162 THR A N 1
ATOM 1226 C CA . THR A 1 162 ? 9.883 -33.844 -18.844 1 97.75 162 THR A CA 1
ATOM 1227 C C . THR A 1 162 ? 9.414 -34.531 -17.562 1 97.75 162 THR A C 1
ATOM 1229 O O . THR A 1 162 ? 9.656 -34.031 -16.453 1 97.75 162 THR A O 1
ATOM 1232 N N . PRO A 1 163 ? 8.719 -35.656 -17.719 1 98.25 163 PRO A N 1
ATOM 1233 C CA . PRO A 1 163 ? 8.336 -36.438 -16.516 1 98.25 163 PRO A CA 1
ATOM 1234 C C . PRO A 1 163 ? 9.531 -36.781 -15.633 1 98.25 163 PRO A C 1
ATOM 1236 O O . PRO A 1 163 ? 9.422 -36.75 -14.406 1 98.25 163 PRO A O 1
ATOM 1239 N N . GLU A 1 164 ? 10.656 -37.094 -16.266 1 97.75 164 GLU A N 1
ATOM 1240 C CA . GLU A 1 164 ? 11.852 -37.438 -15.516 1 97.75 164 GLU A CA 1
ATOM 1241 C C . GLU A 1 164 ? 12.359 -36.25 -14.703 1 97.75 164 GLU A C 1
ATOM 1243 O O . GLU A 1 164 ? 12.695 -36.406 -13.523 1 97.75 164 GLU A O 1
ATOM 1248 N N . GLN A 1 165 ? 12.398 -35.125 -15.32 1 96 165 GLN A N 1
ATOM 1249 C CA . GLN A 1 165 ? 12.789 -33.938 -14.609 1 96 165 GLN A CA 1
ATOM 1250 C C . GLN A 1 165 ? 11.844 -33.625 -13.453 1 96 165 GLN A C 1
ATOM 1252 O O . GLN A 1 165 ? 12.273 -33.219 -12.375 1 96 165 GLN A O 1
ATOM 1257 N N . ALA A 1 166 ? 10.578 -33.781 -13.734 1 98 166 ALA A N 1
ATOM 1258 C CA . ALA A 1 166 ? 9.57 -33.562 -12.703 1 98 166 ALA A CA 1
ATOM 1259 C C . ALA A 1 166 ? 9.836 -34.438 -11.484 1 98 166 ALA A C 1
ATOM 1261 O O . ALA A 1 166 ? 9.766 -33.969 -10.344 1 98 166 ALA A O 1
ATOM 1262 N N . GLU A 1 167 ? 10.172 -35.688 -11.695 1 98.25 167 GLU A N 1
ATOM 1263 C CA . GLU A 1 167 ? 10.453 -36.625 -10.609 1 98.25 167 GLU A CA 1
ATOM 1264 C C . GLU A 1 167 ? 11.672 -36.188 -9.797 1 98.25 167 GLU A C 1
ATOM 1266 O O . GLU A 1 167 ? 11.68 -36.312 -8.57 1 98.25 167 GLU A O 1
ATOM 1271 N N . ASP A 1 168 ? 12.664 -35.719 -10.477 1 97.75 168 ASP A N 1
ATOM 1272 C CA . ASP A 1 168 ? 13.852 -35.219 -9.789 1 97.75 168 ASP A CA 1
ATOM 1273 C C . ASP A 1 168 ? 13.484 -34.062 -8.836 1 97.75 168 ASP A C 1
ATOM 1275 O O . ASP A 1 168 ? 14.016 -34 -7.727 1 97.75 168 ASP A O 1
ATOM 1279 N N . PHE A 1 169 ? 12.656 -33.219 -9.273 1 98.06 169 PHE A N 1
ATOM 1280 C CA . PHE A 1 169 ? 12.297 -32.062 -8.461 1 98.06 169 PHE A CA 1
ATOM 1281 C C . PHE A 1 169 ? 11.359 -32.469 -7.332 1 98.06 169 PHE A C 1
ATOM 1283 O O . PHE A 1 169 ? 11.414 -31.891 -6.238 1 98.06 169 PHE A O 1
ATOM 1290 N N . VAL A 1 170 ? 10.445 -33.375 -7.559 1 98.25 170 VAL A N 1
ATOM 1291 C CA . VAL A 1 170 ? 9.609 -33.906 -6.492 1 98.25 170 VAL A CA 1
ATOM 1292 C C . VAL A 1 170 ? 10.484 -34.469 -5.371 1 98.25 170 VAL A C 1
ATOM 1294 O O . VAL A 1 170 ? 10.18 -34.281 -4.188 1 98.25 170 VAL A O 1
ATOM 1297 N N . ALA A 1 171 ? 11.57 -35.094 -5.707 1 98 171 ALA A N 1
ATOM 1298 C CA . ALA A 1 171 ? 12.469 -35.719 -4.75 1 98 171 ALA A CA 1
ATOM 1299 C C . ALA A 1 171 ? 13.133 -34.688 -3.855 1 98 171 ALA A C 1
ATOM 1301 O O . ALA A 1 171 ? 13.664 -35 -2.793 1 98 171 ALA A O 1
ATOM 1302 N N . THR A 1 172 ? 13.133 -33.406 -4.277 1 97.94 172 THR A N 1
ATOM 1303 C CA . THR A 1 172 ? 13.719 -32.344 -3.465 1 97.94 172 THR A CA 1
ATOM 1304 C C . THR A 1 172 ? 12.812 -32 -2.285 1 97.94 172 THR A C 1
ATOM 1306 O O . THR A 1 172 ? 13.242 -31.328 -1.342 1 97.94 172 THR A O 1
ATOM 1309 N N . GLY A 1 173 ? 11.555 -32.344 -2.334 1 97.56 173 GLY A N 1
ATOM 1310 C CA . GLY A 1 173 ? 10.625 -32.094 -1.253 1 97.56 173 GLY A CA 1
ATOM 1311 C C . GLY A 1 173 ? 9.695 -30.922 -1.549 1 97.56 173 GLY A C 1
ATOM 1312 O O . GLY A 1 173 ? 9 -30.422 -0.657 1 97.56 173 GLY A O 1
ATOM 1313 N N . ILE A 1 174 ? 9.648 -30.469 -2.793 1 98.44 174 ILE A N 1
ATOM 1314 C CA . ILE A 1 174 ? 8.758 -29.375 -3.164 1 98.44 174 ILE A CA 1
ATOM 1315 C C . ILE A 1 174 ? 7.309 -29.828 -3.02 1 98.44 174 ILE A C 1
ATOM 1317 O O . ILE A 1 174 ? 7.023 -31.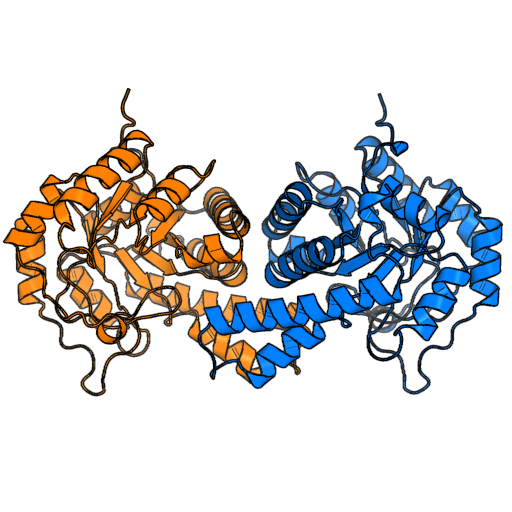031 -2.949 1 98.44 174 ILE A O 1
ATOM 1321 N N . ASN A 1 175 ? 6.402 -28.828 -2.99 1 98.62 175 ASN A N 1
ATOM 1322 C CA . ASN A 1 175 ? 4.977 -29.094 -2.84 1 98.62 175 ASN A CA 1
ATOM 1323 C C . ASN A 1 175 ? 4.207 -28.781 -4.121 1 98.62 175 ASN A C 1
ATOM 1325 O O . ASN A 1 175 ? 3.152 -29.359 -4.375 1 98.62 175 ASN A O 1
ATOM 1329 N N . TRP A 1 176 ? 4.723 -27.828 -4.836 1 98.88 176 TRP A N 1
ATOM 1330 C CA . TRP A 1 176 ? 4.098 -27.438 -6.094 1 98.88 176 TRP A CA 1
ATOM 1331 C C . TRP A 1 176 ? 5.117 -27.438 -7.227 1 98.88 176 TRP A C 1
ATOM 1333 O O . TRP A 1 176 ? 6.297 -27.141 -7.016 1 98.88 176 TRP A O 1
ATOM 1343 N N . LEU A 1 177 ? 4.652 -27.812 -8.398 1 98.5 177 LEU A N 1
ATOM 1344 C CA . LEU A 1 177 ? 5.469 -27.875 -9.602 1 98.5 177 LEU A CA 1
ATOM 1345 C C . LEU A 1 177 ? 4.875 -26.984 -10.703 1 98.5 177 LEU A C 1
ATOM 1347 O O . LEU A 1 177 ? 3.689 -27.094 -11.016 1 98.5 177 LEU A O 1
ATOM 1351 N N . ALA A 1 178 ? 5.68 -26.078 -11.258 1 98.12 178 ALA A N 1
ATOM 1352 C CA . ALA A 1 178 ? 5.273 -25.266 -12.398 1 98.12 178 ALA A CA 1
ATOM 1353 C C . ALA A 1 178 ? 5.934 -25.75 -13.68 1 98.12 178 ALA A C 1
ATOM 1355 O O . ALA A 1 178 ? 7.016 -25.281 -14.047 1 98.12 178 ALA A O 1
ATOM 1356 N N . PRO A 1 179 ? 5.301 -26.578 -14.438 1 97.88 179 PRO A N 1
ATOM 1357 C CA . PRO A 1 179 ? 5.934 -27.188 -15.609 1 97.88 179 PRO A CA 1
ATOM 1358 C C . PRO A 1 179 ? 5.961 -26.234 -16.812 1 97.88 179 PRO A C 1
ATOM 1360 O O . PRO A 1 179 ? 5.016 -25.469 -17.016 1 97.88 179 PRO A O 1
ATOM 1363 N N . ALA A 1 180 ? 7.023 -26.344 -17.547 1 96.81 180 ALA A N 1
ATOM 1364 C CA . ALA A 1 180 ? 7.09 -25.719 -18.875 1 96.81 180 ALA A CA 1
ATOM 1365 C C . ALA A 1 180 ? 6.488 -26.625 -19.938 1 96.81 180 ALA A C 1
ATOM 1367 O O . ALA A 1 180 ? 6.98 -27.734 -20.172 1 96.81 180 ALA A O 1
ATOM 1368 N N . PHE A 1 181 ? 5.457 -26.188 -20.625 1 97.88 181 PHE A N 1
ATOM 1369 C CA . PHE A 1 181 ? 4.805 -27.016 -21.625 1 97.88 181 PHE A CA 1
ATOM 1370 C C . PHE A 1 181 ? 4.301 -26.156 -22.781 1 97.88 181 PHE A C 1
ATOM 1372 O O . PHE A 1 181 ? 3.258 -26.453 -23.375 1 97.88 181 PHE A O 1
ATOM 1379 N N . GLY A 1 182 ? 4.992 -25.047 -23 1 96.62 182 GLY A N 1
ATOM 1380 C CA . GLY A 1 182 ? 4.672 -24.109 -24.062 1 96.62 182 GLY A CA 1
ATOM 1381 C C . GLY A 1 182 ? 4.16 -22.781 -23.547 1 96.62 182 GLY A C 1
ATOM 1382 O O . GLY A 1 182 ? 3.975 -21.844 -24.328 1 96.62 182 GLY A O 1
ATOM 1383 N N . ASN A 1 183 ? 3.859 -22.656 -22.219 1 96.38 183 ASN A N 1
ATOM 1384 C CA . ASN A 1 183 ? 3.49 -21.422 -21.562 1 96.38 183 ASN A CA 1
ATOM 1385 C C . ASN A 1 183 ? 4.664 -20.438 -21.484 1 96.38 183 ASN A C 1
ATOM 1387 O O . ASN A 1 183 ? 5.824 -20.859 -21.547 1 96.38 183 ASN A O 1
ATOM 1391 N N . VAL A 1 184 ? 4.355 -19.188 -21.469 1 94.44 184 VAL A N 1
ATOM 1392 C CA . VAL A 1 184 ? 5.379 -18.141 -21.453 1 94.44 184 VAL A CA 1
ATOM 1393 C C . VAL A 1 184 ? 5.039 -17.109 -20.375 1 94.44 184 VAL A C 1
ATOM 1395 O O . VAL A 1 184 ? 3.867 -16.781 -20.172 1 94.44 184 VAL A O 1
ATOM 1398 N N . HIS A 1 185 ? 6.078 -16.594 -19.641 1 93.31 185 HIS A N 1
ATOM 1399 C CA . HIS A 1 185 ? 5.855 -15.453 -18.766 1 93.31 185 HIS A CA 1
ATOM 1400 C C . HIS A 1 185 ? 5.566 -14.188 -19.562 1 93.31 185 HIS A C 1
ATOM 1402 O O . HIS A 1 185 ? 6.375 -13.781 -20.406 1 93.31 185 HIS A O 1
ATOM 1408 N N . GLY A 1 186 ? 4.449 -13.57 -19.297 1 91.62 186 GLY A N 1
ATOM 1409 C CA . GLY A 1 186 ? 4.16 -12.305 -19.938 1 91.62 186 GLY A CA 1
ATOM 1410 C C . GLY A 1 186 ? 3.484 -12.461 -21.281 1 91.62 186 GLY A C 1
ATOM 1411 O O . GLY A 1 186 ? 2.504 -13.195 -21.422 1 91.62 186 GLY A O 1
ATOM 1412 N N . HIS A 1 187 ? 3.996 -11.836 -22.25 1 90.12 187 HIS A N 1
ATOM 1413 C CA . HIS A 1 187 ? 3.318 -11.703 -23.531 1 90.12 187 HIS A CA 1
ATOM 1414 C C . HIS A 1 187 ? 3.676 -12.859 -24.469 1 90.12 187 HIS A C 1
ATOM 1416 O O . HIS A 1 187 ? 4.855 -13.148 -24.672 1 90.12 187 HIS A O 1
ATOM 1422 N N . TYR A 1 188 ? 2.654 -13.422 -25 1 93.75 188 TYR A N 1
ATOM 1423 C CA . TYR A 1 188 ? 2.832 -14.461 -26.016 1 93.75 188 TYR A CA 1
ATOM 1424 C C . TYR A 1 188 ? 3.08 -13.844 -27.391 1 93.75 188 TYR A C 1
ATOM 1426 O O . TYR A 1 188 ? 2.621 -12.734 -27.672 1 93.75 188 TYR A O 1
ATOM 1434 N N . GLY A 1 189 ? 3.807 -14.508 -28.188 1 90.5 189 GLY A N 1
ATOM 1435 C CA . GLY A 1 189 ? 3.992 -14.094 -29.562 1 90.5 189 GLY A CA 1
ATOM 1436 C C . GLY A 1 189 ? 2.709 -14.109 -30.375 1 90.5 189 GLY A C 1
ATOM 1437 O O . GLY A 1 189 ? 1.641 -14.422 -29.844 1 90.5 189 GLY A O 1
ATOM 1438 N N . PRO A 1 190 ? 2.818 -13.75 -31.578 1 92.94 190 PRO A N 1
ATOM 1439 C CA . PRO A 1 190 ? 1.641 -13.578 -32.438 1 92.94 190 PRO A CA 1
ATOM 1440 C C . PRO A 1 190 ? 0.851 -14.867 -32.625 1 92.94 190 PRO A C 1
ATOM 1442 O O . PRO A 1 190 ? -0.349 -14.828 -32.906 1 92.94 190 PRO A O 1
ATOM 1445 N N . ARG A 1 191 ? 1.482 -16.031 -32.531 1 94.44 191 ARG A N 1
ATOM 1446 C CA . ARG A 1 191 ? 0.805 -17.312 -32.719 1 94.44 191 ARG A CA 1
ATOM 1447 C C . ARG A 1 191 ? 0.031 -17.703 -31.453 1 94.44 191 ARG A C 1
ATOM 1449 O O . ARG A 1 191 ? -0.73 -18.672 -31.469 1 94.44 191 ARG A O 1
ATOM 1456 N N . GLY A 1 192 ? 0.218 -16.953 -30.422 1 95.12 192 GLY A N 1
ATOM 1457 C CA . GLY A 1 192 ? -0.431 -17.281 -29.156 1 95.12 192 GLY A CA 1
ATOM 1458 C C . GLY A 1 192 ? 0.182 -18.5 -28.484 1 95.12 192 GLY A C 1
ATOM 1459 O O . GLY A 1 192 ? 1.257 -18.953 -28.859 1 95.12 192 GLY A O 1
ATOM 1460 N N . PRO A 1 193 ? -0.54 -19.016 -27.484 1 96.69 193 PRO A N 1
ATOM 1461 C CA . PRO A 1 193 ? -0.005 -20.141 -26.719 1 96.69 193 PRO A CA 1
ATOM 1462 C C . PRO A 1 193 ? 0.033 -21.438 -27.547 1 96.69 193 PRO A C 1
ATOM 1464 O O . PRO A 1 193 ? -0.974 -21.812 -28.141 1 96.69 193 PRO A O 1
ATOM 1467 N N . GLN A 1 194 ? 1.154 -21.969 -27.656 1 96.38 194 GLN A N 1
ATOM 1468 C CA . GLN A 1 194 ? 1.345 -23.312 -28.219 1 96.38 194 GLN A CA 1
ATOM 1469 C C . GLN A 1 194 ? 1.599 -24.328 -27.109 1 96.38 194 GLN A C 1
ATOM 1471 O O . GLN A 1 194 ? 2.738 -24.75 -26.891 1 96.38 194 GLN A O 1
ATOM 1476 N N . LEU A 1 195 ? 0.506 -24.875 -26.531 1 97.94 195 LEU A N 1
ATOM 1477 C CA . LEU A 1 195 ? 0.595 -25.656 -25.297 1 97.94 195 LEU A CA 1
ATOM 1478 C C . LEU A 1 195 ? 0.615 -27.141 -25.594 1 97.94 195 LEU A C 1
ATOM 1480 O O . LEU A 1 195 ? -0.189 -27.625 -26.406 1 97.94 195 LEU A O 1
ATOM 1484 N N . ASP A 1 196 ? 1.538 -27.828 -25.062 1 98.25 196 ASP A N 1
ATOM 1485 C CA . ASP A 1 196 ? 1.655 -29.281 -25.172 1 98.25 196 ASP A CA 1
ATOM 1486 C C . ASP A 1 196 ? 0.891 -29.969 -24.047 1 98.25 196 ASP A C 1
ATOM 1488 O O . ASP A 1 196 ? 1.494 -30.453 -23.078 1 98.25 196 ASP A O 1
ATOM 1492 N N . TYR A 1 197 ? -0.421 -30.156 -24.203 1 98.31 197 TYR A N 1
ATOM 1493 C CA . TYR A 1 197 ? -1.293 -30.719 -23.172 1 98.31 197 TYR A CA 1
ATOM 1494 C C . TYR A 1 197 ? -0.914 -32.156 -22.875 1 98.31 197 TYR A C 1
ATOM 1496 O O . TYR A 1 197 ? -1.021 -32.625 -21.734 1 98.31 197 TYR A O 1
ATOM 1504 N N . GLU A 1 198 ? -0.508 -32.844 -23.875 1 98.44 198 GLU A N 1
ATOM 1505 C CA . GLU A 1 198 ? -0.095 -34.219 -23.656 1 98.44 198 GLU A CA 1
ATOM 1506 C C . GLU A 1 198 ? 1.103 -34.281 -22.719 1 98.44 198 GLU A C 1
ATOM 1508 O O . GLU A 1 198 ? 1.157 -35.156 -21.844 1 98.44 198 GLU A O 1
ATOM 1513 N N . ARG A 1 199 ? 2.07 -33.406 -22.953 1 98.12 199 ARG A N 1
ATOM 1514 C CA . ARG A 1 199 ? 3.215 -33.344 -22.062 1 98.12 199 ARG A CA 1
ATOM 1515 C C . ARG A 1 199 ? 2.766 -33.031 -20.625 1 98.12 199 ARG A C 1
ATOM 1517 O O . ARG A 1 199 ? 3.258 -33.656 -19.672 1 98.12 199 ARG A O 1
ATOM 1524 N N . LEU A 1 200 ? 1.887 -32.094 -20.469 1 98.5 200 LEU A N 1
ATOM 1525 C CA . LEU A 1 200 ? 1.376 -31.734 -19.156 1 98.5 200 LEU A CA 1
ATOM 1526 C C . LEU A 1 200 ? 0.72 -32.938 -18.469 1 98.5 200 LEU A C 1
ATOM 1528 O O . LEU A 1 200 ? 0.94 -33.156 -17.281 1 98.5 200 LEU A O 1
ATOM 1532 N N . ARG A 1 201 ? -0.07 -33.688 -19.188 1 98.44 201 ARG A N 1
ATOM 1533 C CA . ARG A 1 201 ? -0.724 -34.875 -18.641 1 98.44 201 ARG A CA 1
ATOM 1534 C C . ARG A 1 201 ? 0.303 -35.938 -18.219 1 98.44 201 ARG A C 1
ATOM 1536 O O . ARG A 1 201 ? 0.141 -36.562 -17.188 1 98.44 201 ARG A O 1
ATOM 1543 N N . ARG A 1 202 ? 1.337 -36.094 -19.031 1 98.56 202 ARG A N 1
ATOM 1544 C CA . ARG A 1 202 ? 2.381 -37.062 -18.688 1 98.56 202 ARG A CA 1
ATOM 1545 C C . ARG A 1 202 ? 3.115 -36.656 -17.422 1 98.56 202 ARG A C 1
ATOM 1547 O O . ARG A 1 202 ? 3.438 -37.5 -16.578 1 98.56 202 ARG A O 1
ATOM 1554 N N . VAL A 1 203 ? 3.408 -35.375 -17.359 1 98.62 203 VAL A N 1
ATOM 1555 C CA . VAL A 1 203 ? 4.062 -34.844 -16.156 1 98.62 203 VAL A CA 1
ATOM 1556 C C . VAL A 1 203 ? 3.162 -35.062 -14.945 1 98.62 203 VAL A C 1
ATOM 1558 O O . VAL A 1 203 ? 3.623 -35.531 -13.898 1 98.62 203 VAL A O 1
ATOM 1561 N N . HIS A 1 204 ? 1.878 -34.719 -15.047 1 98.62 204 HIS A N 1
ATOM 1562 C CA . HIS A 1 204 ? 0.921 -34.906 -13.961 1 98.62 204 HIS A CA 1
ATOM 1563 C C . HIS A 1 204 ? 0.851 -36.375 -13.531 1 98.62 204 HIS A C 1
ATOM 1565 O O . HIS A 1 204 ? 0.838 -36.688 -12.336 1 98.62 204 HIS A O 1
ATOM 1571 N N . LYS A 1 205 ? 0.78 -37.25 -14.477 1 98.38 205 LYS A N 1
ATOM 1572 C CA . LYS A 1 205 ? 0.728 -38.688 -14.188 1 98.38 205 LYS A CA 1
ATOM 1573 C C . LYS A 1 205 ? 1.977 -39.156 -13.438 1 98.38 205 LYS A C 1
ATOM 1575 O O . LYS A 1 205 ? 1.891 -39.969 -12.523 1 98.38 205 LYS A O 1
ATOM 1580 N N . ALA A 1 206 ? 3.084 -38.656 -13.859 1 98.44 206 ALA A N 1
ATOM 1581 C CA . ALA A 1 206 ? 4.359 -39.062 -13.273 1 98.44 206 ALA A CA 1
ATOM 1582 C C . ALA A 1 206 ? 4.449 -38.625 -11.812 1 98.44 206 ALA A C 1
ATOM 1584 O O . ALA A 1 206 ? 4.949 -39.375 -10.969 1 98.44 206 ALA A O 1
ATOM 1585 N N . VAL A 1 207 ? 4.016 -37.438 -11.492 1 98.12 207 VAL A N 1
ATOM 1586 C CA . VAL A 1 207 ? 4.234 -36.906 -10.156 1 98.12 207 VAL A CA 1
ATOM 1587 C C . VAL A 1 207 ? 3.064 -37.281 -9.25 1 98.12 207 VAL A C 1
ATOM 1589 O O . VAL A 1 207 ? 3.209 -37.312 -8.023 1 98.12 207 VAL A O 1
ATOM 1592 N N . GLY A 1 208 ? 1.91 -37.531 -9.797 1 96.38 208 GLY A N 1
ATOM 1593 C CA . GLY A 1 208 ? 0.742 -37.938 -9.023 1 96.38 208 GLY A CA 1
ATOM 1594 C C . GLY A 1 208 ? 0.338 -36.906 -7.988 1 96.38 208 GLY A C 1
ATOM 1595 O O . GLY A 1 208 ? 0.312 -35.688 -8.273 1 96.38 208 GLY A O 1
ATOM 1596 N N . ASP A 1 209 ? -0.018 -37.406 -6.77 1 95.44 209 ASP A N 1
ATOM 1597 C CA . ASP A 1 209 ? -0.534 -36.531 -5.723 1 95.44 209 ASP A CA 1
ATOM 1598 C C . ASP A 1 209 ? 0.595 -36 -4.828 1 95.44 209 ASP A C 1
ATOM 1600 O O . ASP A 1 209 ? 0.346 -35.312 -3.84 1 95.44 209 ASP A O 1
ATOM 1604 N N . ARG A 1 210 ? 1.789 -36.281 -5.207 1 97.62 210 ARG A N 1
ATOM 1605 C CA . ARG A 1 210 ? 2.922 -35.906 -4.371 1 97.62 210 ARG A CA 1
ATOM 1606 C C . ARG A 1 210 ? 3.164 -34.406 -4.434 1 97.62 210 ARG A C 1
ATOM 1608 O O . ARG A 1 210 ? 3.646 -33.812 -3.471 1 97.62 210 ARG A O 1
ATOM 1615 N N . VAL A 1 211 ? 2.871 -33.812 -5.594 1 98.31 211 VAL A N 1
ATOM 1616 C CA . VAL A 1 211 ? 2.908 -32.375 -5.766 1 98.31 211 VAL A CA 1
ATOM 1617 C C . VAL A 1 211 ? 1.727 -31.922 -6.621 1 98.31 211 VAL A C 1
ATOM 1619 O O . VAL A 1 211 ? 1.121 -32.719 -7.328 1 98.31 211 VAL A O 1
ATOM 1622 N N . ASN A 1 212 ? 1.329 -30.703 -6.492 1 98.81 212 ASN A N 1
ATOM 1623 C CA . ASN A 1 212 ? 0.284 -30.125 -7.332 1 98.81 212 ASN A CA 1
ATOM 1624 C C . ASN A 1 212 ? 0.871 -29.266 -8.438 1 98.81 212 ASN A C 1
ATOM 1626 O O . ASN A 1 212 ? 1.919 -28.641 -8.258 1 98.81 212 ASN A O 1
ATOM 1630 N N . LEU A 1 213 ? 0.237 -29.234 -9.578 1 98.88 213 LEU A N 1
ATOM 1631 C CA . LEU A 1 213 ? 0.734 -28.5 -10.734 1 98.88 213 LEU A CA 1
ATOM 1632 C C . LEU A 1 213 ? 0.213 -27.062 -10.734 1 98.88 213 LEU A C 1
ATOM 1634 O O . LEU A 1 213 ? -0.95 -26.828 -10.398 1 98.88 213 LEU A O 1
ATOM 1638 N N . VAL A 1 214 ? 1.081 -26.156 -11.117 1 98.88 214 VAL A N 1
ATOM 1639 C CA . VAL A 1 214 ? 0.8 -24.719 -11.156 1 98.88 214 VAL A CA 1
ATOM 1640 C C . VAL A 1 214 ? 0.959 -24.203 -12.578 1 98.88 214 VAL A C 1
ATOM 1642 O O . VAL A 1 214 ? 1.9 -24.578 -13.281 1 98.88 214 VAL A O 1
ATOM 1645 N N . LEU A 1 215 ? 0.049 -23.391 -13.008 1 98.75 215 LEU A N 1
ATOM 1646 C CA . LEU A 1 215 ? 0.147 -22.75 -14.312 1 98.75 215 LEU A CA 1
ATOM 1647 C C . LEU A 1 215 ? 0.739 -21.359 -14.188 1 98.75 215 LEU A C 1
ATOM 1649 O O . LEU A 1 215 ? 0.15 -20.484 -13.547 1 98.75 215 LEU A O 1
ATOM 1653 N N . HIS A 1 216 ? 1.922 -21.109 -14.727 1 97.69 216 HIS A N 1
ATOM 1654 C CA . HIS A 1 216 ? 2.484 -19.797 -14.984 1 97.69 216 HIS A CA 1
ATOM 1655 C C . HIS A 1 216 ? 2.113 -19.297 -16.375 1 97.69 216 HIS A C 1
ATOM 1657 O O . HIS A 1 216 ? 1.783 -20.094 -17.266 1 97.69 216 HIS A O 1
ATOM 1663 N N . GLY A 1 217 ? 2.143 -18.031 -16.594 1 96.56 217 GLY A N 1
ATOM 1664 C CA . GLY A 1 217 ? 2.004 -17.469 -17.922 1 96.56 217 GLY A CA 1
ATOM 1665 C C . GLY A 1 217 ? 0.566 -17.422 -18.406 1 96.56 217 GLY A C 1
ATOM 1666 O O . GLY A 1 217 ? 0.306 -17.453 -19.609 1 96.56 217 GLY A O 1
ATOM 1667 N N . ALA A 1 218 ? -0.368 -17.391 -17.469 1 97.25 218 ALA A N 1
ATOM 1668 C CA . ALA A 1 218 ? -1.774 -17.25 -17.844 1 97.25 218 ALA A CA 1
ATOM 1669 C C . ALA A 1 218 ? -2.105 -15.812 -18.203 1 97.25 218 ALA A C 1
ATOM 1671 O O . ALA A 1 218 ? -2.904 -15.156 -17.531 1 97.25 218 ALA A O 1
ATOM 1672 N N . GLY A 1 219 ? -1.611 -15.398 -19.375 1 95.94 219 GLY A N 1
ATOM 1673 C CA . GLY A 1 219 ? -1.823 -14.031 -19.844 1 95.94 219 GLY A CA 1
ATOM 1674 C C . GLY A 1 219 ? -3.27 -13.742 -20.188 1 95.94 219 GLY A C 1
ATOM 1675 O O . GLY A 1 219 ? -3.947 -14.578 -20.797 1 95.94 219 GLY A O 1
ATOM 1676 N N . GLY A 1 220 ? -3.719 -12.602 -19.859 1 95.81 220 GLY A N 1
ATOM 1677 C CA . GLY A 1 220 ? -5.121 -12.234 -19.953 1 95.81 220 GLY A CA 1
ATOM 1678 C C . GLY A 1 220 ? -5.645 -12.258 -21.375 1 95.81 220 GLY A C 1
ATOM 1679 O O . GLY A 1 220 ? -6.84 -12.461 -21.609 1 95.81 220 GLY A O 1
ATOM 1680 N N . GLU A 1 221 ? -4.773 -12.078 -22.312 1 95.81 221 GLU A N 1
ATOM 1681 C CA . GLU A 1 221 ? -5.172 -12.039 -23.719 1 95.81 221 GLU A CA 1
ATOM 1682 C C . GLU A 1 221 ? -5.695 -13.391 -24.188 1 95.81 221 GLU A C 1
ATOM 1684 O O . GLU A 1 221 ? -6.613 -13.461 -25 1 95.81 221 GLU A O 1
ATOM 1689 N N . TRP A 1 222 ? -5.18 -14.445 -23.672 1 97.06 222 TRP A N 1
ATOM 1690 C CA . TRP A 1 222 ? -5.457 -15.758 -24.25 1 97.06 222 TRP A CA 1
ATOM 1691 C C . TRP A 1 222 ? -6.117 -16.672 -23.219 1 97.06 222 TRP A C 1
ATOM 1693 O O . TRP A 1 222 ? -6.91 -17.547 -23.594 1 97.06 222 TRP A O 1
ATOM 1703 N N . PHE A 1 223 ? -5.727 -16.547 -22 1 98.25 223 PHE A N 1
ATOM 1704 C CA . PHE A 1 223 ? -6.184 -17.469 -20.969 1 98.25 223 PHE A CA 1
ATOM 1705 C C . PHE A 1 223 ? -7.469 -16.969 -20.328 1 98.25 223 PHE A C 1
ATOM 1707 O O . PHE A 1 223 ? -7.441 -16.391 -19.234 1 98.25 223 PHE A O 1
ATOM 1714 N N . GLN A 1 224 ? -8.539 -17.219 -20.969 1 97.12 224 GLN A N 1
ATOM 1715 C CA . GLN A 1 224 ? -9.891 -17.031 -20.469 1 97.12 224 GLN A CA 1
ATOM 1716 C C . GLN A 1 224 ? -10.523 -18.359 -20.062 1 97.12 224 GLN A C 1
ATOM 1718 O O . GLN A 1 224 ? -9.828 -19.297 -19.672 1 97.12 224 GLN A O 1
ATOM 1723 N N . GLU A 1 225 ? -11.773 -18.469 -20.094 1 98.12 225 GLU A N 1
ATOM 1724 C CA . GLU A 1 225 ? -12.469 -19.625 -19.531 1 98.12 225 GLU A CA 1
ATOM 1725 C C . GLU A 1 225 ? -11.992 -20.922 -20.188 1 98.12 225 GLU A C 1
ATOM 1727 O O . GLU A 1 225 ? -11.625 -21.875 -19.484 1 98.12 225 GLU A O 1
ATOM 1732 N N . LYS A 1 226 ? -11.938 -20.969 -21.469 1 97.81 226 LYS A N 1
ATOM 1733 C CA . LYS A 1 226 ? -11.68 -22.203 -22.188 1 97.81 226 LYS A CA 1
ATOM 1734 C C . LYS A 1 226 ? -10.281 -22.734 -21.891 1 97.81 226 LYS A C 1
ATOM 1736 O O . LYS A 1 226 ? -10.125 -23.891 -21.5 1 97.81 226 LYS A O 1
ATOM 1741 N N . LEU A 1 227 ? -9.25 -21.922 -22.062 1 98 227 LEU A N 1
ATOM 1742 C CA . LEU A 1 227 ? -7.875 -22.375 -21.875 1 98 227 LEU A CA 1
ATOM 1743 C C . LEU A 1 227 ? -7.602 -22.719 -20.422 1 98 227 LEU A C 1
ATOM 1745 O O . LEU A 1 227 ? -6.84 -23.641 -20.125 1 98 227 LEU A O 1
ATOM 1749 N N . LEU A 1 228 ? -8.188 -21.953 -19.531 1 98.75 228 LEU A N 1
ATOM 1750 C CA . LEU A 1 228 ? -8.016 -22.25 -18.109 1 98.75 228 LEU A CA 1
ATOM 1751 C C . LEU A 1 228 ? -8.617 -23.594 -17.766 1 98.75 228 LEU A C 1
ATOM 1753 O O . LEU A 1 228 ? -7.977 -24.406 -17.094 1 98.75 228 LEU A O 1
ATOM 1757 N N . LYS A 1 229 ? -9.773 -23.859 -18.266 1 98.5 229 LYS A N 1
ATOM 1758 C CA . LYS A 1 229 ? -10.445 -25.125 -17.984 1 98.5 229 LYS A CA 1
ATOM 1759 C C . LYS A 1 229 ? -9.68 -26.297 -18.578 1 98.5 229 LYS A C 1
ATOM 1761 O O . LYS A 1 229 ? -9.625 -27.375 -17.984 1 98.5 229 LYS A O 1
ATOM 1766 N N . GLU A 1 230 ? -9.125 -26.062 -19.766 1 98.5 230 GLU A N 1
ATOM 1767 C CA . GLU A 1 230 ? -8.32 -27.109 -20.375 1 98.5 230 GLU A CA 1
ATOM 1768 C C . GLU A 1 230 ? -7.113 -27.453 -19.516 1 98.5 230 GLU A C 1
ATOM 1770 O O . GLU A 1 230 ? -6.812 -28.641 -19.297 1 98.5 230 GLU A O 1
ATOM 1775 N N . CYS A 1 231 ? -6.43 -26.453 -19.031 1 98.75 231 CYS A N 1
ATOM 1776 C CA . CYS A 1 231 ? -5.266 -26.672 -18.172 1 98.75 231 CYS A CA 1
ATOM 1777 C C . CYS A 1 231 ? -5.664 -27.375 -16.875 1 98.75 231 CYS A C 1
ATOM 1779 O O . CYS A 1 231 ? -4.965 -28.266 -16.406 1 98.75 231 CYS A O 1
ATOM 1781 N N . ILE A 1 232 ? -6.781 -26.969 -16.297 1 98.81 232 ILE A N 1
ATOM 1782 C CA . ILE A 1 232 ? -7.281 -27.547 -15.062 1 98.81 232 ILE A CA 1
ATOM 1783 C C . ILE A 1 232 ? -7.621 -29.031 -15.289 1 98.81 232 ILE A C 1
ATOM 1785 O O . ILE A 1 232 ? -7.305 -29.875 -14.461 1 98.81 232 ILE A O 1
ATOM 1789 N N . SER A 1 233 ? -8.203 -29.312 -16.438 1 98.5 233 SER A N 1
ATOM 1790 C CA . SER A 1 233 ? -8.547 -30.688 -16.766 1 98.5 233 SER A CA 1
ATOM 1791 C C . SER A 1 233 ? -7.293 -31.547 -16.922 1 98.5 233 SER A C 1
ATOM 1793 O O . SER A 1 233 ? -7.359 -32.781 -16.812 1 98.5 233 SER A O 1
ATOM 1795 N N . CYS A 1 234 ? -6.145 -30.906 -17.156 1 98.5 234 CYS A N 1
ATOM 1796 C CA . CYS A 1 234 ? -4.883 -31.609 -17.312 1 98.5 234 CYS A CA 1
ATOM 1797 C C . CYS A 1 234 ? -4.164 -31.75 -15.977 1 98.5 234 CYS A C 1
ATOM 1799 O O . CYS A 1 234 ? -3.055 -32.281 -15.914 1 98.5 234 CYS A O 1
ATOM 1801 N N . GLY A 1 235 ? -4.754 -31.203 -14.914 1 98.44 235 GLY A N 1
ATOM 1802 C CA . GLY A 1 235 ? -4.199 -31.453 -13.594 1 98.44 235 GLY A CA 1
ATOM 1803 C C . GLY A 1 235 ? -3.764 -30.203 -12.875 1 98.44 235 GLY A C 1
ATOM 1804 O O . GLY A 1 235 ? -3.361 -30.25 -11.711 1 98.44 235 GLY A O 1
ATOM 1805 N N . VAL A 1 236 ? -3.883 -29.031 -13.523 1 98.88 236 VAL A N 1
ATOM 1806 C CA . VAL A 1 236 ? -3.488 -27.781 -12.906 1 98.88 236 VAL A CA 1
ATOM 1807 C C . VAL A 1 236 ? -4.445 -27.438 -11.766 1 98.88 236 VAL A C 1
ATOM 1809 O O . VAL A 1 236 ? -5.668 -27.531 -11.93 1 98.88 236 VAL A O 1
ATOM 1812 N N . SER A 1 237 ? -3.893 -27.016 -10.641 1 98.88 237 SER A N 1
ATOM 1813 C CA . SER A 1 237 ? -4.758 -26.734 -9.5 1 98.88 237 SER A CA 1
ATOM 1814 C C . SER A 1 237 ? -4.434 -25.359 -8.898 1 98.88 237 SER A C 1
ATOM 1816 O O . SER A 1 237 ? -5.062 -24.953 -7.922 1 98.88 237 SER A O 1
ATOM 1818 N N . LYS A 1 238 ? -3.479 -24.656 -9.367 1 98.94 238 LYS A N 1
ATOM 1819 C CA . LYS A 1 238 ? -3.146 -23.266 -9.062 1 98.94 238 LYS A CA 1
ATOM 1820 C C . LYS A 1 238 ? -2.777 -22.5 -10.336 1 98.94 238 LYS A C 1
ATOM 1822 O O . LYS A 1 238 ? -2.027 -23 -11.172 1 98.94 238 LYS A O 1
ATOM 1827 N N . VAL A 1 239 ? -3.332 -21.328 -10.492 1 98.94 239 VAL A N 1
ATOM 1828 C CA . VAL A 1 239 ? -3.062 -20.516 -11.672 1 98.94 239 VAL A CA 1
ATOM 1829 C C . VAL A 1 239 ? -2.615 -19.109 -11.242 1 98.94 239 VAL A C 1
ATOM 1831 O O . VAL A 1 239 ? -3.324 -18.438 -10.492 1 98.94 239 VAL A O 1
ATOM 1834 N N . ASN A 1 240 ? -1.443 -18.75 -11.695 1 98.56 240 ASN A N 1
ATOM 1835 C CA . ASN A 1 240 ? -0.971 -17.375 -11.461 1 98.56 240 ASN A CA 1
ATOM 1836 C C . ASN A 1 240 ? -1.56 -16.406 -12.469 1 98.56 240 ASN A C 1
ATOM 1838 O O . ASN A 1 240 ? -1.414 -16.594 -13.68 1 98.56 240 ASN A O 1
ATOM 1842 N N . ILE A 1 241 ? -2.168 -15.406 -12 1 98.38 241 ILE A N 1
ATOM 1843 C CA . ILE A 1 241 ? -2.604 -14.344 -12.898 1 98.38 241 ILE A CA 1
ATOM 1844 C C . ILE A 1 241 ? -1.923 -13.031 -12.523 1 98.38 241 ILE A C 1
ATOM 1846 O O . ILE A 1 241 ? -1.698 -12.758 -11.336 1 98.38 241 ILE A O 1
ATOM 1850 N N . ASN A 1 242 ? -1.489 -12.242 -13.555 1 97.94 242 ASN A N 1
ATOM 1851 C CA . ASN A 1 242 ? -0.782 -10.977 -13.406 1 97.94 242 ASN A CA 1
ATOM 1852 C C . ASN A 1 242 ? -1.402 -9.875 -14.266 1 97.94 242 ASN A C 1
ATOM 1854 O O . ASN A 1 242 ? -2.232 -9.102 -13.789 1 97.94 242 ASN A O 1
ATOM 1858 N N . ASP A 1 243 ? -1.134 -9.898 -15.57 1 96.56 243 ASP A N 1
ATOM 1859 C CA . ASP A 1 243 ? -1.663 -8.867 -16.453 1 96.56 243 ASP A CA 1
ATOM 1860 C C . ASP A 1 243 ? -3.186 -8.945 -16.547 1 96.56 243 ASP A C 1
ATOM 1862 O O . ASP A 1 243 ? -3.848 -7.961 -16.859 1 96.56 243 ASP A O 1
ATOM 1866 N N . ALA A 1 244 ? -3.729 -10.109 -16.25 1 96.69 244 ALA A N 1
ATOM 1867 C CA . ALA A 1 244 ? -5.164 -10.383 -16.328 1 96.69 244 ALA A CA 1
ATOM 1868 C C . ALA A 1 244 ? -5.953 -9.375 -15.5 1 96.69 244 ALA A C 1
ATOM 1870 O O . ALA A 1 244 ? -7.094 -9.047 -15.828 1 96.69 244 ALA A O 1
ATOM 1871 N N . PHE A 1 245 ? -5.395 -8.859 -14.438 1 98.44 245 PHE A N 1
ATOM 1872 C CA . PHE A 1 245 ? -6.133 -7.887 -13.633 1 98.44 245 PHE A CA 1
ATOM 1873 C C . PHE A 1 245 ? -5.316 -6.613 -13.445 1 98.44 245 PHE A C 1
ATOM 1875 O O . PHE A 1 245 ? -5.883 -5.527 -13.289 1 98.44 245 PHE A O 1
ATOM 1882 N N . ASN A 1 246 ? -3.998 -6.688 -13.516 1 98.25 246 ASN A N 1
ATOM 1883 C CA . ASN A 1 246 ? -3.17 -5.5 -13.352 1 98.25 246 ASN A CA 1
ATOM 1884 C C . ASN A 1 246 ? -3.303 -4.559 -14.547 1 98.25 246 ASN A C 1
ATOM 1886 O O . ASN A 1 246 ? -3.164 -3.342 -14.406 1 98.25 246 ASN A O 1
ATOM 1890 N N . ASN A 1 247 ? -3.598 -5.109 -15.734 1 97.25 247 ASN A N 1
ATOM 1891 C CA . ASN A 1 247 ? -3.824 -4.254 -16.891 1 97.25 247 ASN A CA 1
ATOM 1892 C C . ASN A 1 247 ? -5.055 -3.373 -16.703 1 97.25 247 ASN A C 1
ATOM 1894 O O . ASN A 1 247 ? -5.113 -2.264 -17.234 1 97.25 247 ASN A O 1
ATOM 1898 N N . ASP A 1 248 ? -6.012 -3.889 -15.984 1 98.25 248 ASP A N 1
ATOM 1899 C CA . ASP A 1 248 ? -7.195 -3.074 -15.719 1 98.25 248 ASP A CA 1
ATOM 1900 C C . ASP A 1 248 ? -6.859 -1.905 -14.797 1 98.25 248 ASP A C 1
ATOM 1902 O O . ASP A 1 248 ? -7.41 -0.812 -14.945 1 98.25 248 ASP A O 1
ATOM 1906 N N . TYR A 1 249 ? -6.031 -2.129 -13.828 1 98.5 249 TYR A N 1
ATOM 1907 C CA . TYR A 1 249 ? -5.465 -1.037 -13.047 1 98.5 249 TYR A CA 1
ATOM 1908 C C . TYR A 1 249 ? -4.793 -0.008 -13.945 1 98.5 249 TYR A C 1
ATOM 1910 O O . TYR A 1 249 ? -5.086 1.187 -13.859 1 98.5 249 TYR A O 1
ATOM 1918 N N . LEU A 1 250 ? -3.941 -0.43 -14.828 1 98.12 250 LEU A N 1
ATOM 1919 C CA . LEU A 1 250 ? -3.186 0.443 -15.727 1 98.12 250 LEU A CA 1
ATOM 1920 C C . LEU A 1 250 ? -4.121 1.208 -16.656 1 98.12 250 LEU A C 1
ATOM 1922 O O . LEU A 1 250 ? -3.895 2.387 -16.938 1 98.12 250 LEU A O 1
ATOM 1926 N N . ASN A 1 251 ? -5.125 0.529 -17.109 1 98.06 251 ASN A N 1
ATOM 1927 C CA . ASN A 1 251 ? -6.086 1.177 -18 1 98.06 251 ASN A CA 1
ATOM 1928 C C . ASN A 1 251 ? -6.82 2.316 -17.297 1 98.06 251 ASN A C 1
ATOM 1930 O O . ASN A 1 251 ? -7.035 3.375 -17.891 1 98.06 251 ASN A O 1
ATOM 1934 N N . VAL A 1 252 ? -7.223 2.084 -16.062 1 98.56 252 VAL A N 1
ATOM 1935 C CA . VAL A 1 252 ? -7.883 3.139 -15.297 1 98.56 252 VAL A CA 1
ATOM 1936 C C . VAL A 1 252 ? -6.922 4.305 -15.086 1 98.56 252 VAL A C 1
ATOM 1938 O O . VAL A 1 252 ? -7.301 5.469 -15.25 1 98.56 252 VAL A O 1
ATOM 1941 N N . MET A 1 253 ? -5.637 3.996 -14.719 1 98.31 253 MET A N 1
ATOM 1942 C CA . MET A 1 253 ? -4.648 5.059 -14.555 1 98.31 253 MET A CA 1
ATOM 1943 C C . MET A 1 253 ? -4.492 5.863 -15.844 1 98.31 253 MET A C 1
ATOM 1945 O O . MET A 1 253 ? -4.492 7.094 -15.812 1 98.31 253 MET A O 1
ATOM 1949 N N . LYS A 1 254 ? -4.406 5.199 -16.938 1 97.19 254 LYS A N 1
ATOM 1950 C CA . LYS A 1 254 ? -4.199 5.812 -18.234 1 97.19 254 LYS A CA 1
ATOM 1951 C C . LYS A 1 254 ? -5.355 6.742 -18.594 1 97.19 254 LYS A C 1
ATOM 1953 O O . LYS A 1 254 ? -5.137 7.836 -19.125 1 97.19 254 LYS A O 1
ATOM 1958 N N . THR A 1 255 ? -6.562 6.352 -18.266 1 97.56 255 THR A N 1
ATOM 1959 C CA . THR A 1 255 ? -7.734 7.062 -18.766 1 97.56 255 THR A CA 1
ATOM 1960 C C . THR A 1 255 ? -8.203 8.109 -17.766 1 97.56 255 THR A C 1
ATOM 1962 O O . THR A 1 255 ? -8.766 9.141 -18.141 1 97.56 255 THR A O 1
ATOM 1965 N N . GLU A 1 256 ? -7.906 7.859 -16.453 1 97.69 256 GLU A N 1
ATOM 1966 C CA . GLU A 1 256 ? -8.602 8.656 -15.438 1 97.69 256 GLU A CA 1
ATOM 1967 C C . GLU A 1 256 ? -7.621 9.516 -14.648 1 97.69 256 GLU A C 1
ATOM 1969 O O . GLU A 1 256 ? -8.023 10.461 -13.961 1 97.69 256 GLU A O 1
ATOM 1974 N N . ALA A 1 257 ? -6.34 9.227 -14.727 1 96.62 257 ALA A N 1
ATOM 1975 C CA . ALA A 1 257 ? -5.387 10.031 -13.969 1 96.62 257 ALA A CA 1
ATOM 1976 C C . ALA A 1 257 ? -5.414 11.484 -14.43 1 96.62 257 ALA A C 1
ATOM 1978 O O . ALA A 1 257 ? -5.363 11.766 -15.633 1 96.62 257 ALA A O 1
ATOM 1979 N N . GLY A 1 258 ? -5.523 12.453 -13.555 1 91.25 258 GLY A N 1
ATOM 1980 C CA . GLY A 1 258 ? -5.613 13.867 -13.875 1 91.25 258 GLY A CA 1
ATOM 1981 C C . GLY A 1 258 ? -7.039 14.352 -14.07 1 91.25 258 GLY A C 1
ATOM 1982 O O . GLY A 1 258 ? -7.289 15.555 -14.133 1 91.25 258 GLY A O 1
ATOM 1983 N N . ARG A 1 259 ? -7.977 13.359 -14.172 1 94 259 ARG A N 1
ATOM 1984 C CA . ARG A 1 259 ? -9.375 13.703 -14.391 1 94 259 ARG A CA 1
ATOM 1985 C C . ARG A 1 259 ? -10.219 13.375 -13.164 1 94 259 ARG A C 1
ATOM 1987 O O . ARG A 1 259 ? -11.305 13.93 -12.984 1 94 259 ARG A O 1
ATOM 1994 N N . THR A 1 260 ? -9.75 12.484 -12.414 1 94.69 260 THR A N 1
ATOM 1995 C CA . THR A 1 260 ? -10.406 11.992 -11.211 1 94.69 260 THR A CA 1
ATOM 1996 C C . THR A 1 260 ? -9.547 12.273 -9.977 1 94.69 260 THR A C 1
ATOM 1998 O O . THR A 1 260 ? -8.328 12.109 -10.008 1 94.69 260 THR A O 1
ATOM 2001 N N . PRO A 1 261 ? -10.242 12.797 -8.836 1 94.5 261 PRO A N 1
ATOM 2002 C CA . PRO A 1 261 ? -9.469 12.961 -7.602 1 94.5 261 PRO A CA 1
ATOM 2003 C C . PRO A 1 261 ? -8.75 11.68 -7.184 1 94.5 261 PRO A C 1
ATOM 2005 O O . PRO A 1 261 ? -9.227 10.578 -7.473 1 94.5 261 PRO A O 1
ATOM 2008 N N . LEU A 1 262 ? -7.656 11.805 -6.527 1 97 262 LEU A N 1
ATOM 2009 C CA . LEU A 1 262 ? -6.734 10.711 -6.254 1 97 262 LEU A CA 1
ATOM 2010 C C . LEU A 1 262 ? -7.445 9.57 -5.539 1 97 262 LEU A C 1
ATOM 2012 O O . LEU A 1 262 ? -7.289 8.398 -5.914 1 97 262 LEU A O 1
ATOM 2016 N N . THR A 1 263 ? -8.219 9.875 -4.48 1 97.62 263 THR A N 1
ATOM 2017 C CA . THR A 1 263 ? -8.914 8.82 -3.748 1 97.62 263 THR A CA 1
ATOM 2018 C C . THR A 1 263 ? -9.891 8.078 -4.66 1 97.62 263 THR A C 1
ATOM 2020 O O . THR A 1 263 ? -9.969 6.852 -4.629 1 97.62 263 THR A O 1
ATOM 2023 N N . GLY A 1 264 ? -10.648 8.852 -5.48 1 97.44 264 GLY A N 1
ATOM 2024 C CA . GLY A 1 264 ? -11.539 8.227 -6.449 1 97.44 264 GLY A CA 1
ATOM 2025 C C . GLY A 1 264 ? -10.805 7.375 -7.469 1 97.44 264 GLY A C 1
ATOM 2026 O O . GLY A 1 264 ? -11.297 6.316 -7.863 1 97.44 264 GLY A O 1
ATOM 2027 N N . LEU A 1 265 ? -9.68 7.844 -7.934 1 98.38 265 LEU A N 1
ATOM 2028 C CA . LEU A 1 265 ? -8.844 7.109 -8.883 1 98.38 265 LEU A CA 1
ATOM 2029 C C . LEU A 1 265 ? -8.406 5.773 -8.297 1 98.38 265 LEU A C 1
ATOM 2031 O O . LEU A 1 265 ? -8.477 4.742 -8.969 1 98.38 265 LEU A O 1
ATOM 2035 N N . ILE A 1 266 ? -7.961 5.773 -7.023 1 98.62 266 ILE A N 1
ATOM 2036 C CA . ILE A 1 266 ? -7.523 4.574 -6.324 1 98.62 266 ILE A CA 1
ATOM 2037 C C . ILE A 1 266 ? -8.695 3.6 -6.191 1 98.62 266 ILE A C 1
ATOM 2039 O O . ILE A 1 266 ? -8.555 2.408 -6.477 1 98.62 266 ILE A O 1
ATOM 2043 N N . GLU A 1 267 ? -9.836 4.109 -5.84 1 98.62 267 GLU A N 1
ATOM 2044 C CA . GLU A 1 267 ? -11.016 3.26 -5.676 1 98.62 267 GLU A CA 1
ATOM 2045 C C . GLU A 1 267 ? -11.445 2.65 -7.008 1 98.62 267 GLU A C 1
ATOM 2047 O O . GLU A 1 267 ? -11.727 1.454 -7.09 1 98.62 267 GLU A O 1
ATOM 2052 N N . LYS A 1 268 ? -11.492 3.502 -8.047 1 98.69 268 LYS A N 1
ATOM 2053 C CA . LYS A 1 268 ? -11.891 3.025 -9.367 1 98.69 268 LYS A CA 1
ATOM 2054 C C . LYS A 1 268 ? -10.9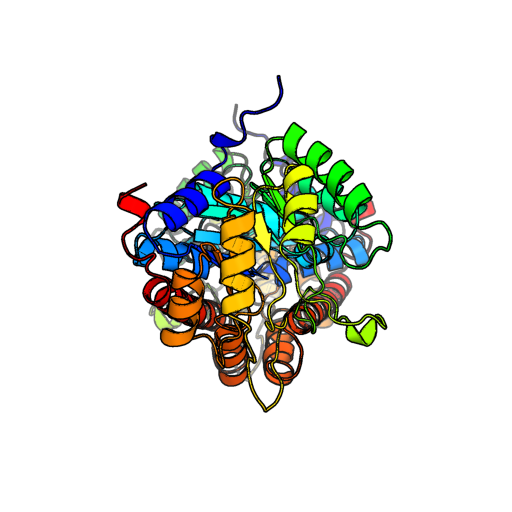45 1.939 -9.875 1 98.69 268 LYS A C 1
ATOM 2056 O O . LYS A 1 268 ? -11.391 0.953 -10.469 1 98.69 268 LYS A O 1
ATOM 2061 N N . SER A 1 269 ? -9.711 2.143 -9.742 1 98.75 269 SER A N 1
ATOM 2062 C CA . SER A 1 269 ? -8.727 1.168 -10.211 1 98.75 269 SER A CA 1
ATOM 2063 C C . SER A 1 269 ? -8.82 -0.133 -9.422 1 98.75 269 SER A C 1
ATOM 2065 O O . SER A 1 269 ? -8.734 -1.221 -9.992 1 98.75 269 SER A O 1
ATOM 2067 N N . THR A 1 270 ? -9.008 -0.059 -8.078 1 98.88 270 THR A N 1
ATOM 2068 C CA . THR A 1 270 ? -9.18 -1.238 -7.238 1 98.88 270 THR A CA 1
ATOM 2069 C C . THR A 1 270 ? -10.414 -2.025 -7.664 1 98.88 270 THR A C 1
ATOM 2071 O O . THR A 1 270 ? -10.375 -3.252 -7.762 1 98.88 270 THR A O 1
ATOM 2074 N N . ASP A 1 271 ? -11.484 -1.28 -7.906 1 98.88 271 ASP A N 1
ATOM 2075 C CA . ASP A 1 271 ? -12.734 -1.908 -8.336 1 98.88 271 ASP A CA 1
ATOM 2076 C C . ASP A 1 271 ? -12.547 -2.635 -9.664 1 98.88 271 ASP A C 1
ATOM 2078 O O . ASP A 1 271 ? -13.086 -3.725 -9.867 1 98.88 271 ASP A O 1
ATOM 2082 N N . ALA A 1 272 ? -11.828 -2.008 -10.555 1 98.94 272 ALA A N 1
ATOM 2083 C CA . ALA A 1 272 ? -11.578 -2.627 -11.852 1 98.94 272 ALA A CA 1
ATOM 2084 C C . ALA A 1 272 ? -10.789 -3.92 -11.703 1 98.94 272 ALA A C 1
ATOM 2086 O O . ALA A 1 272 ? -11.094 -4.926 -12.352 1 98.94 272 ALA A O 1
ATOM 2087 N N . MET A 1 273 ? -9.797 -3.916 -10.883 1 98.94 273 MET A N 1
ATOM 2088 C CA . MET A 1 273 ? -9.023 -5.125 -10.602 1 98.94 273 MET A CA 1
ATOM 2089 C C . MET A 1 273 ? -9.906 -6.215 -10.008 1 98.94 273 MET A C 1
ATOM 2091 O O . MET A 1 273 ? -9.836 -7.371 -10.422 1 98.94 273 MET A O 1
ATOM 2095 N N . GLN A 1 274 ? -10.68 -5.805 -9 1 98.94 274 GLN A N 1
ATOM 2096 C CA . GLN A 1 274 ? -11.547 -6.762 -8.32 1 98.94 274 GLN A CA 1
ATOM 2097 C C . GLN A 1 274 ? -12.469 -7.473 -9.305 1 98.94 274 GLN A C 1
ATOM 2099 O O . GLN A 1 274 ? -12.641 -8.695 -9.234 1 98.94 274 GLN A O 1
ATOM 2104 N N . LYS A 1 275 ? -13.047 -6.711 -10.188 1 98.94 275 LYS A N 1
ATOM 2105 C CA . LYS A 1 275 ? -13.977 -7.281 -11.156 1 98.94 275 LYS A CA 1
ATOM 2106 C C . LYS A 1 275 ? -13.289 -8.336 -12.016 1 98.94 275 LYS A C 1
ATOM 2108 O O . LYS A 1 275 ? -13.852 -9.406 -12.273 1 98.94 275 LYS A O 1
ATOM 2113 N N . SER A 1 276 ? -12.117 -8.07 -12.445 1 98.88 276 SER A N 1
ATOM 2114 C CA . SER A 1 276 ? -11.359 -9.016 -13.258 1 98.88 276 SER A CA 1
ATOM 2115 C C . SER A 1 276 ? -11.023 -10.281 -12.469 1 98.88 276 SER A C 1
ATOM 2117 O O . SER A 1 276 ? -11.156 -11.391 -12.984 1 98.88 276 SER A O 1
ATOM 2119 N N . ILE A 1 277 ? -10.602 -10.109 -11.25 1 98.94 277 ILE A N 1
ATOM 2120 C CA . ILE A 1 277 ? -10.234 -11.25 -10.422 1 98.94 277 ILE A CA 1
ATOM 2121 C C . ILE A 1 277 ? -11.453 -12.125 -10.172 1 98.94 277 ILE A C 1
ATOM 2123 O O . ILE A 1 277 ? -11.367 -13.359 -10.211 1 98.94 277 ILE A O 1
ATOM 2127 N N . GLU A 1 278 ? -12.602 -11.492 -9.922 1 98.94 278 GLU A N 1
ATOM 2128 C CA . GLU A 1 278 ? -13.836 -12.25 -9.734 1 98.94 278 GLU A CA 1
ATOM 2129 C C . GLU A 1 278 ? -14.133 -13.125 -10.945 1 98.94 278 GLU A C 1
ATOM 2131 O O . GLU A 1 278 ? -14.539 -14.281 -10.797 1 98.94 278 GLU A O 1
ATOM 2136 N N . GLN A 1 279 ? -13.953 -12.578 -12.117 1 98.94 279 GLN A N 1
ATOM 2137 C CA . GLN A 1 279 ? -14.195 -13.336 -13.336 1 98.94 279 GLN A CA 1
ATOM 2138 C C . GLN A 1 279 ? -13.258 -14.531 -13.445 1 98.94 279 GLN A C 1
ATOM 2140 O O . GLN A 1 279 ? -13.672 -15.625 -13.828 1 98.94 279 GLN A O 1
ATOM 2145 N N . TYR A 1 280 ? -12.023 -14.352 -13.102 1 98.94 280 TYR A N 1
ATOM 2146 C CA . TYR A 1 280 ? -11.055 -15.445 -13.164 1 98.94 280 TYR A CA 1
ATOM 2147 C C . TYR A 1 280 ? -11.375 -16.516 -12.133 1 98.94 280 TYR A C 1
ATOM 2149 O O . TYR A 1 280 ? -11.211 -17.703 -12.391 1 98.94 280 TYR A O 1
ATOM 2157 N N . ILE A 1 281 ? -11.812 -16.078 -10.945 1 98.94 281 ILE A N 1
ATOM 2158 C CA . ILE A 1 281 ? -12.258 -17.031 -9.938 1 98.94 281 ILE A CA 1
ATOM 2159 C C . ILE A 1 281 ? -13.375 -17.891 -10.508 1 98.94 281 ILE A C 1
ATOM 2161 O O . ILE A 1 281 ? -13.367 -19.125 -10.344 1 98.94 281 ILE A O 1
ATOM 2165 N N . GLU A 1 282 ? -14.266 -17.281 -11.219 1 98.94 282 GLU A N 1
ATOM 2166 C CA . GLU A 1 282 ? -15.367 -18.016 -11.844 1 98.94 282 GLU A CA 1
ATOM 2167 C C . GLU A 1 282 ? -14.852 -18.969 -12.914 1 98.94 282 GLU A C 1
ATOM 2169 O O . GLU A 1 282 ? -15.234 -20.141 -12.93 1 98.94 282 GLU A O 1
ATOM 2174 N N . TRP A 1 283 ? -14.031 -18.469 -13.773 1 98.94 283 TRP A N 1
ATOM 2175 C CA . TRP A 1 283 ? -13.508 -19.281 -14.867 1 98.94 283 TRP A CA 1
ATOM 2176 C C . TRP A 1 283 ? -12.734 -20.484 -14.336 1 98.94 283 TRP A C 1
ATOM 2178 O O . TRP A 1 283 ? -12.727 -21.547 -14.961 1 98.94 283 TRP A O 1
ATOM 2188 N N . MET A 1 284 ? -12.141 -20.391 -13.133 1 98.88 284 MET A N 1
ATOM 2189 C CA . MET A 1 284 ? -11.273 -21.422 -12.594 1 98.88 284 MET A CA 1
ATOM 2190 C C . MET A 1 284 ? -12.055 -22.391 -11.703 1 98.88 284 MET A C 1
ATOM 2192 O O . MET A 1 284 ? -11.5 -23.359 -11.188 1 98.88 284 MET A O 1
ATOM 2196 N N . GLY A 1 285 ? -13.312 -22.031 -11.453 1 98.88 285 GLY A N 1
ATOM 2197 C CA . GLY A 1 285 ? -14.18 -22.922 -10.703 1 98.88 285 GLY A CA 1
ATOM 2198 C C . GLY A 1 285 ? -14.086 -22.734 -9.203 1 98.88 285 GLY A C 1
ATOM 2199 O O . GLY A 1 285 ? -14.539 -23.578 -8.43 1 98.88 285 GLY A O 1
ATOM 2200 N N . GLY A 1 286 ? -13.531 -21.594 -8.766 1 98.81 286 GLY A N 1
ATOM 2201 C CA . GLY A 1 286 ? -13.258 -21.406 -7.352 1 98.81 286 GLY A CA 1
ATOM 2202 C C . GLY A 1 286 ? -14.422 -20.797 -6.594 1 98.81 286 GLY A C 1
ATOM 2203 O O . GLY A 1 286 ? -14.438 -20.797 -5.363 1 98.81 286 GLY A O 1
ATOM 2204 N N . ALA A 1 287 ? -15.477 -20.281 -7.316 1 98.88 287 ALA A N 1
ATOM 2205 C CA . ALA A 1 287 ? -16.594 -19.609 -6.668 1 98.88 287 ALA A CA 1
ATOM 2206 C C . ALA A 1 287 ? -17.344 -20.547 -5.734 1 98.88 287 ALA A C 1
ATOM 2208 O O . ALA A 1 287 ? -17.734 -21.656 -6.137 1 98.88 287 ALA A O 1
ATOM 2209 N N . GLY A 1 288 ? -17.5 -20.156 -4.527 1 98.81 288 GLY A N 1
ATOM 2210 C CA . GLY A 1 288 ? -18.25 -20.906 -3.535 1 98.81 288 GLY A CA 1
ATOM 2211 C C . GLY A 1 288 ? -17.422 -21.953 -2.83 1 98.81 288 GLY A C 1
ATOM 2212 O O . GLY A 1 288 ? -17.875 -22.562 -1.861 1 98.81 288 GLY A O 1
ATOM 2213 N N . MET A 1 289 ? -16.188 -22.109 -3.158 1 98.88 289 MET A N 1
ATOM 2214 C CA . MET A 1 289 ? -15.414 -23.266 -2.701 1 98.88 289 MET A CA 1
ATOM 2215 C C . MET A 1 289 ? -14.836 -23.016 -1.313 1 98.88 289 MET A C 1
ATOM 2217 O O . MET A 1 289 ? -14.477 -23.953 -0.605 1 98.88 289 MET A O 1
ATOM 2221 N N . ALA A 1 290 ? -14.68 -21.75 -0.953 1 98.69 290 ALA A N 1
ATOM 2222 C CA . ALA A 1 290 ? -14.188 -21.453 0.39 1 98.69 290 ALA A CA 1
ATOM 2223 C C . ALA A 1 290 ? -15.078 -22.094 1.452 1 98.69 290 ALA A C 1
ATOM 2225 O O . ALA A 1 290 ? -14.586 -22.516 2.51 1 98.69 290 ALA A O 1
ATOM 2226 N N . ASP A 1 291 ? -16.297 -22.234 1.195 1 98.19 291 ASP A N 1
ATOM 2227 C CA . ASP A 1 291 ? -17.25 -22.766 2.16 1 98.19 291 ASP A CA 1
ATOM 2228 C C . ASP A 1 291 ? -17.234 -24.281 2.193 1 98.19 291 ASP A C 1
ATOM 2230 O O . ASP A 1 291 ? -17.922 -24.906 3.004 1 98.19 291 ASP A O 1
ATOM 2234 N N . LYS A 1 292 ? -16.422 -24.891 1.357 1 97.81 292 LYS A N 1
ATOM 2235 C CA . LYS A 1 292 ? -16.375 -26.344 1.252 1 97.81 292 LYS A CA 1
ATOM 2236 C C . LYS A 1 292 ? -15.023 -26.891 1.701 1 97.81 292 LYS A C 1
ATOM 2238 O O . LYS A 1 292 ? -14.75 -28.078 1.568 1 97.81 292 LYS A O 1
ATOM 2243 N N . ILE A 1 293 ? -14.172 -26.016 2.18 1 95.25 293 ILE A N 1
ATOM 2244 C CA . ILE A 1 293 ? -12.852 -26.422 2.639 1 95.25 293 ILE A CA 1
ATOM 2245 C C . ILE A 1 293 ? -12.93 -26.844 4.105 1 95.25 293 ILE A C 1
ATOM 2247 O O . ILE A 1 293 ? -13.539 -26.156 4.926 1 95.25 293 ILE A O 1
ATOM 2251 N N . MET B 1 1 ? -1.915 5.016 35.125 1 55.41 1 MET B N 1
ATOM 2252 C CA . MET B 1 1 ? -1.562 6.434 35.125 1 55.41 1 MET B CA 1
ATOM 2253 C C . MET B 1 1 ? -1.655 7 33.719 1 55.41 1 MET B C 1
ATOM 2255 O O . MET B 1 1 ? -1.435 6.285 32.719 1 55.41 1 MET B O 1
ATOM 2259 N N . ALA B 1 2 ? -2.188 8.227 33.594 1 69 2 ALA B N 1
ATOM 2260 C CA . ALA B 1 2 ? -2.32 8.859 32.281 1 69 2 ALA B CA 1
ATOM 2261 C C . ALA B 1 2 ? -0.966 8.984 31.594 1 69 2 ALA B C 1
ATOM 2263 O O . ALA B 1 2 ? 0.034 9.32 32.219 1 69 2 ALA B O 1
ATOM 2264 N N . PRO B 1 3 ? -0.842 8.508 30.406 1 87.31 3 PRO B N 1
ATOM 2265 C CA . PRO B 1 3 ? 0.439 8.578 29.703 1 87.31 3 PRO B CA 1
ATOM 2266 C C . PRO B 1 3 ? 1.01 9.992 29.656 1 87.31 3 PRO B C 1
ATOM 2268 O O . PRO B 1 3 ? 0.253 10.969 29.625 1 87.31 3 PRO B O 1
ATOM 2271 N N . ASP B 1 4 ? 2.309 10.156 29.812 1 93 4 ASP B N 1
ATOM 2272 C CA . ASP B 1 4 ? 3.018 11.422 29.656 1 93 4 ASP B CA 1
ATOM 2273 C C . ASP B 1 4 ? 3.121 11.812 28.188 1 93 4 ASP B C 1
ATOM 2275 O O . ASP B 1 4 ? 3.98 11.305 27.469 1 93 4 ASP B O 1
ATOM 2279 N N . LEU B 1 5 ? 2.316 12.703 27.734 1 95.69 5 LEU B N 1
ATOM 2280 C CA . LEU B 1 5 ? 2.209 13.078 26.328 1 95.69 5 LEU B CA 1
ATOM 2281 C C . LEU B 1 5 ? 3.488 13.766 25.844 1 95.69 5 LEU B C 1
ATOM 2283 O O . LEU B 1 5 ? 3.736 13.852 24.641 1 95.69 5 LEU B O 1
ATOM 2287 N N . SER B 1 6 ? 4.27 14.25 26.812 1 93.69 6 SER B N 1
ATOM 2288 C CA . SER B 1 6 ? 5.508 14.922 26.438 1 93.69 6 SER B CA 1
ATOM 2289 C C . SER B 1 6 ? 6.492 13.945 25.797 1 93.69 6 SER B C 1
ATOM 2291 O O . SER B 1 6 ? 7.441 14.359 25.125 1 93.69 6 SER B O 1
ATOM 2293 N N . GLN B 1 7 ? 6.254 12.703 25.938 1 95 7 GLN B N 1
ATOM 2294 C CA . GLN B 1 7 ? 7.133 11.68 25.375 1 95 7 GLN B CA 1
ATOM 2295 C C . GLN B 1 7 ? 6.641 11.234 24.016 1 95 7 GLN B C 1
ATOM 2297 O O . GLN B 1 7 ? 7.336 10.492 23.312 1 95 7 GLN B O 1
ATOM 2302 N N . ASN B 1 8 ? 5.516 11.688 23.625 1 97.88 8 ASN B N 1
ATOM 2303 C CA . ASN B 1 8 ? 4.953 11.375 22.328 1 97.88 8 ASN B CA 1
ATOM 2304 C C . ASN B 1 8 ? 5.855 11.875 21.188 1 97.88 8 ASN B C 1
ATOM 2306 O O . ASN B 1 8 ? 6.289 13.031 21.203 1 97.88 8 ASN B O 1
ATOM 2310 N N . LYS B 1 9 ? 6.137 11.055 20.266 1 97.94 9 LYS B N 1
ATOM 2311 C CA . LYS B 1 9 ? 7.07 11.352 19.188 1 97.94 9 LYS B CA 1
ATOM 2312 C C . LYS B 1 9 ? 6.621 12.578 18.406 1 97.94 9 LYS B C 1
ATOM 2314 O O . LYS B 1 9 ? 7.434 13.453 18.094 1 97.94 9 LYS B O 1
ATOM 2319 N N . ALA B 1 10 ? 5.352 12.672 18.047 1 98.75 10 ALA B N 1
ATOM 2320 C CA . ALA B 1 10 ? 4.828 13.773 17.25 1 98.75 10 ALA B CA 1
ATOM 2321 C C . ALA B 1 10 ? 5.004 15.109 17.969 1 98.75 10 ALA B C 1
ATOM 2323 O O . ALA B 1 10 ? 5.383 16.109 17.344 1 98.75 10 ALA B O 1
ATOM 2324 N N . ILE B 1 11 ? 4.773 15.141 19.234 1 98 11 ILE B N 1
ATOM 2325 C CA . ILE B 1 11 ? 4.906 16.359 20.016 1 98 11 ILE B CA 1
ATOM 2326 C C . ILE B 1 11 ? 6.367 16.797 20.047 1 98 11 ILE B C 1
ATOM 2328 O O . ILE B 1 11 ? 6.664 17.984 19.891 1 98 11 ILE B O 1
ATOM 2332 N N . LYS B 1 12 ? 7.246 15.844 20.234 1 98.38 12 LYS B N 1
ATOM 2333 C CA . LYS B 1 12 ? 8.672 16.172 20.281 1 98.38 12 LYS B CA 1
ATOM 2334 C C . LYS B 1 12 ? 9.148 16.781 18.969 1 98.38 12 LYS B C 1
ATOM 2336 O O . LYS B 1 12 ? 9.914 17.75 18.984 1 98.38 12 LYS B O 1
ATOM 2341 N N . LEU B 1 13 ? 8.68 16.234 17.906 1 98.88 13 LEU B N 1
ATOM 2342 C CA . LEU B 1 13 ? 9.109 16.719 16.594 1 98.88 13 LEU B CA 1
ATOM 2343 C C . LEU B 1 13 ? 8.641 18.156 16.375 1 98.88 13 LEU B C 1
ATOM 2345 O O . LEU B 1 13 ? 9.438 19.016 15.992 1 98.88 13 LEU B O 1
ATOM 2349 N N . VAL B 1 14 ? 7.375 18.406 16.609 1 98.88 14 VAL B N 1
ATOM 2350 C CA . VAL B 1 14 ? 6.805 19.703 16.281 1 98.88 14 VAL B CA 1
ATOM 2351 C C . VAL B 1 14 ? 7.312 20.766 17.266 1 98.88 14 VAL B C 1
ATOM 2353 O O . VAL B 1 14 ? 7.547 21.906 16.891 1 98.88 14 VAL B O 1
ATOM 2356 N N . LYS B 1 15 ? 7.527 20.422 18.5 1 98.5 15 LYS B N 1
ATOM 2357 C CA . LYS B 1 15 ? 8.117 21.344 19.469 1 98.5 15 LYS B CA 1
ATOM 2358 C C . LYS B 1 15 ? 9.539 21.719 19.062 1 98.5 15 LYS B C 1
ATOM 2360 O O . LYS B 1 15 ? 9.945 22.875 19.219 1 98.5 15 LYS B O 1
ATOM 2365 N N . HIS B 1 16 ? 10.266 20.703 18.641 1 98.75 16 HIS B N 1
ATOM 2366 C CA . HIS B 1 16 ? 11.625 20.984 18.188 1 98.75 16 HIS B CA 1
ATOM 2367 C C . HIS B 1 16 ? 11.617 21.969 17.016 1 98.75 16 HIS B C 1
ATOM 2369 O O . HIS B 1 16 ? 12.453 22.875 16.953 1 98.75 16 HIS B O 1
ATOM 2375 N N . ALA B 1 17 ? 10.719 21.781 16.094 1 98.88 17 ALA B N 1
ATOM 2376 C CA . ALA B 1 17 ? 10.609 22.672 14.945 1 98.88 17 ALA B CA 1
ATOM 2377 C C . ALA B 1 17 ? 10.289 24.094 15.383 1 98.88 17 ALA B C 1
ATOM 2379 O O . ALA B 1 17 ? 10.914 25.047 14.922 1 98.88 17 ALA B O 1
ATOM 2380 N N . ALA B 1 18 ? 9.336 24.203 16.266 1 98.62 18 ALA B N 1
ATOM 2381 C CA . ALA B 1 18 ? 8.953 25.5 16.781 1 98.62 18 ALA B CA 1
ATOM 2382 C C . ALA B 1 18 ? 10.133 26.203 17.453 1 98.62 18 ALA B C 1
ATOM 2384 O O . ALA B 1 18 ? 10.367 27.391 17.234 1 98.62 18 ALA B O 1
ATOM 2385 N N . ALA B 1 19 ? 10.875 25.469 18.188 1 98.19 19 ALA B N 1
ATOM 2386 C CA . ALA B 1 19 ? 11.992 26.016 18.953 1 98.19 19 ALA B CA 1
ATOM 2387 C C . ALA B 1 19 ? 13.148 26.406 18.031 1 98.19 19 ALA B C 1
ATOM 2389 O O . ALA B 1 19 ? 13.977 27.25 18.406 1 98.19 19 ALA B O 1
ATOM 2390 N N . ASN B 1 20 ? 13.195 25.828 16.891 1 98.44 20 ASN B N 1
ATOM 2391 C CA . ASN B 1 20 ? 14.328 26.078 16 1 98.44 20 ASN B CA 1
ATOM 2392 C C . ASN B 1 20 ? 13.906 26.781 14.727 1 98.44 20 ASN B C 1
ATOM 2394 O O . ASN B 1 20 ? 14.648 26.797 13.742 1 98.44 20 ASN B O 1
ATOM 2398 N N . ASN B 1 21 ? 12.758 27.281 14.641 1 97.88 21 ASN B N 1
ATOM 2399 C CA . ASN B 1 21 ? 12.234 28.172 13.617 1 97.88 21 ASN B CA 1
ATOM 2400 C C . ASN B 1 21 ? 12.203 27.484 12.25 1 97.88 21 ASN B C 1
ATOM 2402 O O . ASN B 1 21 ? 12.727 28.031 11.273 1 97.88 21 ASN B O 1
ATOM 2406 N N . TYR B 1 22 ? 11.711 26.281 12.156 1 98.81 22 TYR B N 1
ATOM 2407 C CA . TYR B 1 22 ? 11.344 25.578 10.938 1 98.81 22 TYR B CA 1
ATOM 2408 C C . TYR B 1 22 ? 10.016 24.844 11.102 1 98.81 22 TYR B C 1
ATOM 2410 O O . TYR B 1 22 ? 9.32 25.031 12.102 1 98.81 22 TYR B O 1
ATOM 2418 N N . ALA B 1 23 ? 9.578 24.078 10.109 1 98.94 23 ALA B N 1
ATOM 2419 C CA . ALA B 1 23 ? 8.32 23.359 10.219 1 98.94 23 ALA B CA 1
ATOM 2420 C C . ALA B 1 23 ? 8.492 21.891 9.82 1 98.94 23 ALA B C 1
ATOM 2422 O O . ALA B 1 23 ? 9.281 21.578 8.922 1 98.94 23 ALA B O 1
ATOM 2423 N N . ILE B 1 24 ? 7.801 21.047 10.523 1 98.94 24 ILE B N 1
ATOM 2424 C CA . ILE B 1 24 ? 7.734 19.641 10.156 1 98.94 24 ILE B CA 1
ATOM 2425 C C . ILE B 1 24 ? 6.898 19.469 8.891 1 98.94 24 ILE B C 1
ATOM 2427 O O . ILE B 1 24 ? 5.77 19.953 8.812 1 98.94 24 ILE B O 1
ATOM 2431 N N . CYS B 1 25 ? 7.508 18.812 7.926 1 98.94 25 CYS B N 1
ATOM 2432 C CA . CYS B 1 25 ? 6.758 18.406 6.746 1 98.94 25 CYS B CA 1
ATOM 2433 C C . CYS B 1 25 ? 5.828 17.234 7.074 1 98.94 25 CYS B C 1
ATOM 2435 O O . CYS B 1 25 ? 6.285 16.172 7.48 1 98.94 25 CYS B O 1
ATOM 2437 N N . ALA B 1 26 ? 4.539 17.438 6.98 1 98.94 26 ALA B N 1
ATOM 2438 C CA . ALA B 1 26 ? 3.549 16.391 7.203 1 98.94 26 ALA B CA 1
ATOM 2439 C C . ALA B 1 26 ? 2.885 15.977 5.891 1 98.94 26 ALA B C 1
ATOM 2441 O O . ALA B 1 26 ? 2.119 16.75 5.309 1 98.94 26 ALA B O 1
ATOM 2442 N N . THR B 1 27 ? 3.158 14.781 5.441 1 98.94 27 THR B N 1
ATOM 2443 C CA . THR B 1 27 ? 2.756 14.328 4.117 1 98.94 27 THR B CA 1
ATOM 2444 C C . THR B 1 27 ? 1.442 13.555 4.184 1 98.94 27 THR B C 1
ATOM 2446 O O . THR B 1 27 ? 1.339 12.562 4.91 1 98.94 27 THR B O 1
ATOM 2449 N N . CYS B 1 28 ? 0.422 14.023 3.465 1 98.56 28 CYS B N 1
ATOM 2450 C CA . CYS B 1 28 ? -0.839 13.297 3.355 1 98.56 28 CYS B CA 1
ATOM 2451 C C . CYS B 1 28 ? -0.725 12.148 2.357 1 98.56 28 CYS B C 1
ATOM 2453 O O . CYS B 1 28 ? -0.69 12.375 1.146 1 98.56 28 CYS B O 1
ATOM 2455 N N . CYS B 1 29 ? -0.75 10.945 2.859 1 98.69 29 CYS B N 1
ATOM 2456 C CA . CYS B 1 29 ? -0.494 9.781 2.023 1 98.69 29 CYS B CA 1
ATOM 2457 C C . CYS B 1 29 ? -1.771 8.984 1.795 1 98.69 29 CYS B C 1
ATOM 2459 O O . CYS B 1 29 ? -2.615 8.883 2.688 1 98.69 29 CYS B O 1
ATOM 2461 N N . TYR B 1 30 ? -1.851 8.32 0.606 1 98.44 30 TYR B N 1
ATOM 2462 C CA . TYR B 1 30 ? -3.047 7.59 0.214 1 98.44 30 TYR B CA 1
ATOM 2463 C C . TYR B 1 30 ? -2.703 6.16 -0.187 1 98.44 30 TYR B C 1
ATOM 2465 O O . TYR B 1 30 ? -3.596 5.34 -0.419 1 98.44 30 TYR B O 1
ATOM 2473 N N . ASN B 1 31 ? -1.472 5.863 -0.304 1 98.44 31 ASN B N 1
ATOM 2474 C CA . ASN B 1 31 ? -0.975 4.562 -0.743 1 98.44 31 ASN B CA 1
ATOM 2475 C C . ASN B 1 31 ? 0.44 4.301 -0.235 1 98.44 31 ASN B C 1
ATOM 2477 O O . ASN B 1 31 ? 1.033 5.156 0.427 1 98.44 31 ASN B O 1
ATOM 2481 N N . VAL B 1 32 ? 0.963 3.135 -0.451 1 98.75 32 VAL B N 1
ATOM 2482 C CA . VAL B 1 32 ? 2.291 2.746 0.013 1 98.75 32 VAL B CA 1
ATOM 2483 C C . VAL B 1 32 ? 3.352 3.584 -0.696 1 98.75 32 VAL B C 1
ATOM 2485 O O . VAL B 1 32 ? 4.375 3.936 -0.102 1 98.75 32 VAL B O 1
ATOM 2488 N N . GLU B 1 33 ? 3.121 3.947 -1.961 1 98.81 33 GLU B N 1
ATOM 2489 C CA . GLU B 1 33 ? 4.039 4.785 -2.723 1 98.81 33 GLU B CA 1
ATOM 2490 C C . GLU B 1 33 ? 4.312 6.102 -2 1 98.81 33 GLU B C 1
ATOM 2492 O O . GLU B 1 33 ? 5.469 6.496 -1.833 1 98.81 33 GLU B O 1
ATOM 2497 N N . GLY B 1 34 ? 3.215 6.723 -1.544 1 98.88 34 GLY B N 1
ATOM 2498 C CA . GLY B 1 34 ? 3.375 7.961 -0.801 1 98.88 34 GLY B CA 1
ATOM 2499 C C . GLY B 1 34 ? 4.109 7.777 0.515 1 98.88 34 GLY B C 1
ATOM 2500 O O . GLY B 1 34 ? 4.938 8.609 0.891 1 98.88 34 GLY B O 1
ATOM 2501 N N . ILE B 1 35 ? 3.775 6.727 1.213 1 98.94 35 ILE B N 1
ATOM 2502 C CA . ILE B 1 35 ? 4.422 6.418 2.484 1 98.94 35 ILE B CA 1
ATOM 2503 C C . ILE B 1 35 ? 5.922 6.23 2.27 1 98.94 35 ILE B C 1
ATOM 2505 O O . ILE B 1 35 ? 6.734 6.832 2.977 1 98.94 35 ILE B O 1
ATOM 2509 N N . LEU B 1 36 ? 6.277 5.457 1.276 1 98.94 36 LEU B N 1
ATOM 2510 C CA . LEU B 1 36 ? 7.684 5.188 0.984 1 98.94 36 LEU B CA 1
ATOM 2511 C C . LEU B 1 36 ? 8.398 6.461 0.54 1 98.94 36 LEU B C 1
ATOM 2513 O O . LEU B 1 36 ? 9.523 6.73 0.972 1 98.94 36 LEU B O 1
ATOM 2517 N N . ALA B 1 37 ? 7.75 7.199 -0.336 1 98.94 37 ALA B N 1
ATOM 2518 C CA . ALA B 1 37 ? 8.336 8.453 -0.793 1 98.94 37 ALA B CA 1
ATOM 2519 C C . ALA B 1 37 ? 8.633 9.383 0.383 1 98.94 37 ALA B C 1
ATOM 2521 O O . ALA B 1 37 ? 9.664 10.055 0.406 1 98.94 37 ALA B O 1
ATOM 2522 N N . SER B 1 38 ? 7.723 9.422 1.324 1 99 38 SER B N 1
ATOM 2523 C CA . SER B 1 38 ? 7.879 10.273 2.498 1 99 38 SER B CA 1
ATOM 2524 C C . SER B 1 38 ? 9.086 9.859 3.33 1 99 38 SER B C 1
ATOM 2526 O O . SER B 1 38 ? 9.93 10.688 3.68 1 99 38 SER B O 1
ATOM 2528 N N . VAL B 1 39 ? 9.188 8.594 3.623 1 98.94 39 VAL B N 1
ATOM 2529 C CA . VAL B 1 39 ? 10.258 8.078 4.461 1 98.94 39 VAL B CA 1
ATOM 2530 C C . VAL B 1 39 ? 11.602 8.258 3.748 1 98.94 39 VAL B C 1
ATOM 2532 O O . VAL B 1 39 ? 12.578 8.711 4.348 1 98.94 39 VAL B O 1
ATOM 2535 N N . ARG B 1 40 ? 11.641 7.895 2.471 1 98.94 40 ARG B N 1
ATOM 2536 C CA . ARG B 1 40 ? 12.867 8.016 1.696 1 98.94 40 ARG B CA 1
ATOM 2537 C C . ARG B 1 40 ? 13.32 9.469 1.619 1 98.94 40 ARG B C 1
ATOM 2539 O O . ARG B 1 40 ? 14.516 9.758 1.713 1 98.94 40 ARG B O 1
ATOM 2546 N N . ALA B 1 41 ? 12.359 10.383 1.418 1 99 41 ALA B N 1
ATOM 2547 C CA . ALA B 1 41 ? 12.695 11.805 1.374 1 99 41 ALA B CA 1
ATOM 2548 C C . ALA B 1 41 ? 13.266 12.273 2.711 1 99 41 ALA B C 1
ATOM 2550 O O . ALA B 1 41 ? 14.273 12.977 2.748 1 99 41 ALA B O 1
ATOM 2551 N N . ALA B 1 42 ? 12.57 11.891 3.785 1 99 42 ALA B N 1
ATOM 2552 C CA . ALA B 1 42 ? 13.016 12.266 5.121 1 99 42 ALA B CA 1
ATOM 2553 C C . ALA B 1 42 ? 14.43 11.75 5.387 1 99 42 ALA B C 1
ATOM 2555 O O . ALA B 1 42 ? 15.273 12.484 5.906 1 99 42 ALA B O 1
ATOM 2556 N N . GLU B 1 43 ? 14.695 10.531 5.047 1 98.94 43 GLU B N 1
ATOM 2557 C CA . GLU B 1 43 ? 16.016 9.938 5.246 1 98.94 43 GLU B CA 1
ATOM 2558 C C . GLU B 1 43 ? 17.062 10.625 4.387 1 98.94 43 GLU B C 1
ATOM 2560 O O . GLU B 1 43 ? 18.172 10.922 4.859 1 98.94 43 GLU B O 1
ATOM 2565 N N . ALA B 1 44 ? 16.703 10.883 3.129 1 98.94 44 ALA B N 1
ATOM 2566 C CA . ALA B 1 44 ? 17.641 11.523 2.209 1 98.94 44 ALA B CA 1
ATOM 2567 C C . ALA B 1 44 ? 18.031 12.914 2.711 1 98.94 44 ALA B C 1
ATOM 2569 O O . ALA B 1 44 ? 19.172 13.344 2.516 1 98.94 44 ALA B O 1
ATOM 2570 N N . LYS B 1 45 ? 17.109 13.586 3.373 1 98.94 45 LYS B N 1
ATOM 2571 C CA . LYS B 1 45 ? 17.359 14.953 3.82 1 98.94 45 LYS B CA 1
ATOM 2572 C C . LYS B 1 45 ? 17.703 14.984 5.309 1 98.94 45 LYS B C 1
ATOM 2574 O O . LYS B 1 45 ? 17.875 16.062 5.883 1 98.94 45 LYS B O 1
ATOM 2579 N N . ARG B 1 46 ? 17.75 13.734 5.957 1 98.94 46 ARG B N 1
ATOM 2580 C CA . ARG B 1 46 ? 17.953 13.648 7.402 1 98.94 46 ARG B CA 1
ATOM 2581 C C . ARG B 1 46 ? 17 14.586 8.141 1 98.94 46 ARG B C 1
ATOM 2583 O O . ARG B 1 46 ? 17.438 15.375 8.992 1 98.94 46 ARG B O 1
ATOM 2590 N N . ALA B 1 47 ? 15.797 14.508 7.797 1 98.94 47 ALA B N 1
ATOM 2591 C CA . ALA B 1 47 ? 14.773 15.406 8.328 1 98.94 47 ALA B CA 1
ATOM 2592 C C . ALA B 1 47 ? 13.719 14.625 9.117 1 98.94 47 ALA B C 1
ATOM 2594 O O . ALA B 1 47 ? 13.367 13.5 8.75 1 98.94 47 ALA B O 1
ATOM 2595 N N . PRO B 1 48 ? 13.234 15.18 10.25 1 98.94 48 PRO B N 1
ATOM 2596 C CA . PRO B 1 48 ? 12.016 14.625 10.828 1 98.94 48 PRO B CA 1
ATOM 2597 C C . PRO B 1 48 ? 10.789 14.852 9.945 1 98.94 48 PRO B C 1
ATOM 2599 O O . PRO B 1 48 ? 10.758 15.797 9.148 1 98.94 48 PRO B O 1
ATOM 2602 N N . LEU B 1 49 ? 9.875 14 10.07 1 98.94 49 LEU B N 1
ATOM 2603 C CA . LEU B 1 49 ? 8.688 14.078 9.219 1 98.94 49 LEU B CA 1
ATOM 2604 C C . LEU B 1 49 ? 7.477 13.469 9.914 1 98.94 49 LEU B C 1
ATOM 2606 O O . LEU B 1 49 ? 7.625 12.695 10.867 1 98.94 49 LEU B O 1
ATOM 2610 N N . ILE B 1 50 ? 6.297 13.852 9.57 1 99 50 ILE B N 1
ATOM 2611 C CA . ILE B 1 50 ? 5.055 13.203 9.969 1 99 50 ILE B CA 1
ATOM 2612 C C . ILE B 1 50 ? 4.348 12.633 8.742 1 99 50 ILE B C 1
ATOM 2614 O O . ILE B 1 50 ? 4.152 13.336 7.75 1 99 50 ILE B O 1
ATOM 2618 N N . VAL B 1 51 ? 4.051 11.359 8.781 1 98.94 51 VAL B N 1
ATOM 2619 C CA . VAL B 1 51 ? 3.172 10.758 7.781 1 98.94 51 VAL B CA 1
ATOM 2620 C C . VAL B 1 51 ? 1.721 10.844 8.25 1 98.94 51 VAL B C 1
ATOM 2622 O O . VAL B 1 51 ? 1.404 10.492 9.383 1 98.94 51 VAL B O 1
ATOM 2625 N N . GLN B 1 52 ? 0.883 11.336 7.348 1 98.75 52 GLN B N 1
ATOM 2626 C CA . GLN B 1 52 ? -0.521 11.516 7.699 1 98.75 52 GLN B CA 1
ATOM 2627 C C . GLN B 1 52 ? -1.425 10.672 6.805 1 98.75 52 GLN B C 1
ATOM 2629 O O . GLN B 1 52 ? -1.155 10.516 5.613 1 98.75 52 GLN B O 1
ATOM 2634 N N . LEU B 1 53 ? -2.441 10.172 7.441 1 98.62 53 LEU B N 1
ATOM 2635 C CA . LEU B 1 53 ? -3.533 9.523 6.727 1 98.62 53 LEU B CA 1
ATOM 2636 C C . LEU B 1 53 ? -4.863 10.203 7.031 1 98.62 53 LEU B C 1
ATOM 2638 O O . LEU B 1 53 ? -5.055 10.742 8.125 1 98.62 53 LEU B O 1
ATOM 2642 N N . PHE B 1 54 ? -5.734 10.203 6.074 1 98.12 54 PHE B N 1
ATOM 2643 C CA . PHE B 1 54 ? -7.117 10.609 6.293 1 98.12 54 PHE B CA 1
ATOM 2644 C C . PHE B 1 54 ? -7.977 9.422 6.703 1 98.12 54 PHE B C 1
ATOM 2646 O O . PHE B 1 54 ? -7.598 8.266 6.488 1 98.12 54 PHE B O 1
ATOM 2653 N N . PRO B 1 55 ? -9.164 9.727 7.309 1 97.88 55 PRO B N 1
ATOM 2654 C CA . PRO B 1 55 ? -10.109 8.641 7.59 1 97.88 55 PRO B CA 1
ATOM 2655 C C . PRO B 1 55 ? -10.383 7.773 6.367 1 97.88 55 PRO B C 1
ATOM 2657 O O . PRO B 1 55 ? -10.641 6.574 6.5 1 97.88 55 PRO B O 1
ATOM 2660 N N . TRP B 1 56 ? -10.32 8.336 5.176 1 97.69 56 TRP B N 1
ATOM 2661 C CA . TRP B 1 56 ? -10.516 7.613 3.926 1 97.69 56 TRP B CA 1
ATOM 2662 C C . TRP B 1 56 ? -9.656 6.352 3.891 1 97.69 56 TRP B C 1
ATOM 2664 O O . TRP B 1 56 ? -10.109 5.301 3.424 1 97.69 56 TRP B O 1
ATOM 2674 N N . ALA B 1 57 ? -8.43 6.43 4.375 1 97.94 57 ALA B N 1
ATOM 2675 C CA . ALA B 1 57 ? -7.508 5.293 4.344 1 97.94 57 ALA B CA 1
ATOM 2676 C C . ALA B 1 57 ? -8.07 4.113 5.133 1 97.94 57 ALA B C 1
ATOM 2678 O O . ALA B 1 57 ? -7.906 2.959 4.734 1 97.94 57 ALA B O 1
ATOM 2679 N N . VAL B 1 58 ? -8.695 4.426 6.25 1 97.44 58 VAL B N 1
ATOM 2680 C CA . VAL B 1 58 ? -9.266 3.385 7.105 1 97.44 58 VAL B CA 1
ATOM 2681 C C . VAL B 1 58 ? -10.5 2.789 6.441 1 97.44 58 VAL B C 1
ATOM 2683 O O . VAL B 1 58 ? -10.695 1.57 6.453 1 97.44 58 VAL B O 1
ATOM 2686 N N . TYR B 1 59 ? -11.352 3.658 5.891 1 97.25 59 TYR B N 1
ATOM 2687 C CA . TYR B 1 59 ? -12.539 3.164 5.203 1 97.25 59 TYR B CA 1
ATOM 2688 C C . TYR B 1 59 ? -12.156 2.324 3.992 1 97.25 59 TYR B C 1
ATOM 2690 O O . TYR B 1 59 ? -12.789 1.302 3.713 1 97.25 59 TYR B O 1
ATOM 2698 N N . TYR B 1 60 ? -11.148 2.721 3.283 1 98.19 60 TYR B N 1
ATOM 2699 C CA . TYR B 1 60 ? -10.711 2.094 2.039 1 98.19 60 TYR B CA 1
ATOM 2700 C C . TYR B 1 60 ? -9.961 0.8 2.314 1 98.19 60 TYR B C 1
ATOM 2702 O O . TYR B 1 60 ? -10.203 -0.218 1.661 1 98.19 60 TYR B O 1
ATOM 2710 N N . ALA B 1 61 ? -9.078 0.826 3.334 1 98 61 ALA B N 1
ATOM 2711 C CA . ALA B 1 61 ? -8.117 -0.268 3.459 1 98 61 ALA B CA 1
ATOM 2712 C C . ALA B 1 61 ? -8.078 -0.807 4.887 1 98 61 ALA B C 1
ATOM 2714 O O . ALA B 1 61 ? -7.152 -1.522 5.266 1 98 61 ALA B O 1
ATOM 2715 N N . ASP B 1 62 ? -9.047 -0.317 5.691 1 95.06 62 ASP B N 1
ATOM 2716 C CA . ASP B 1 62 ? -9.039 -0.683 7.105 1 95.06 62 ASP B CA 1
ATOM 2717 C C . ASP B 1 62 ? -7.699 -0.327 7.754 1 95.06 62 ASP B C 1
ATOM 2719 O O . ASP B 1 62 ? -7.234 0.809 7.645 1 95.06 62 ASP B O 1
ATOM 2723 N N . GLY B 1 63 ? -7.023 -1.336 8.367 1 96.69 63 GLY B N 1
ATOM 2724 C CA . GLY B 1 63 ? -5.797 -1.035 9.086 1 96.69 63 GLY B CA 1
ATOM 2725 C C . GLY B 1 63 ? -4.551 -1.19 8.234 1 96.69 63 GLY B C 1
ATOM 2726 O O . GLY B 1 63 ? -3.449 -0.859 8.672 1 96.69 63 GLY B O 1
ATOM 2727 N N . LEU B 1 64 ? -4.695 -1.578 6.988 1 98.12 64 LEU B N 1
ATOM 2728 C CA . LEU B 1 64 ? -3.539 -1.966 6.184 1 98.12 64 LEU B CA 1
ATOM 2729 C C . LEU B 1 64 ? -2.602 -0.782 5.973 1 98.12 64 LEU B C 1
ATOM 2731 O O . LEU B 1 64 ? -1.395 -0.892 6.203 1 98.12 64 LEU B O 1
ATOM 2735 N N . LEU B 1 65 ? -3.135 0.375 5.582 1 98.44 65 LEU B N 1
ATOM 2736 C CA . LEU B 1 65 ? -2.287 1.536 5.328 1 98.44 65 LEU B CA 1
ATOM 2737 C C . LEU B 1 65 ? -1.748 2.109 6.637 1 98.44 65 LEU B C 1
ATOM 2739 O O . LEU B 1 65 ? -0.627 2.621 6.68 1 98.44 65 LEU B O 1
ATOM 2743 N N . VAL B 1 66 ? -2.562 2.033 7.738 1 98.69 66 VAL B N 1
ATOM 2744 C CA . VAL B 1 66 ? -2.119 2.5 9.047 1 98.69 66 VAL B CA 1
ATOM 2745 C C . VAL B 1 66 ? -0.89 1.709 9.492 1 98.69 66 VAL B C 1
ATOM 2747 O O . VAL B 1 66 ? 0.122 2.293 9.883 1 98.69 66 VAL B O 1
ATOM 2750 N N . HIS B 1 67 ? -0.946 0.414 9.367 1 98.5 67 HIS B N 1
ATOM 2751 C CA . HIS B 1 67 ? 0.134 -0.443 9.844 1 98.5 67 HIS B CA 1
ATOM 2752 C C . HIS B 1 67 ? 1.343 -0.37 8.914 1 98.5 67 HIS B C 1
ATOM 2754 O O . HIS B 1 67 ? 2.484 -0.47 9.367 1 98.5 67 HIS B O 1
ATOM 2760 N N . ALA B 1 68 ? 1.082 -0.208 7.625 1 98.56 68 ALA B N 1
ATOM 2761 C CA . ALA B 1 68 ? 2.193 0.022 6.707 1 98.56 68 ALA B CA 1
ATOM 2762 C C . ALA B 1 68 ? 2.932 1.312 7.051 1 98.56 68 ALA B C 1
ATOM 2764 O O . ALA B 1 68 ? 4.164 1.336 7.098 1 98.56 68 ALA B O 1
ATOM 2765 N N . ALA B 1 69 ? 2.191 2.363 7.285 1 98.88 69 ALA B N 1
ATOM 2766 C CA . ALA B 1 69 ? 2.793 3.646 7.641 1 98.88 69 ALA B CA 1
ATOM 2767 C C . ALA B 1 69 ? 3.555 3.549 8.961 1 98.88 69 ALA B C 1
ATOM 2769 O O . ALA B 1 69 ? 4.66 4.078 9.086 1 98.88 69 ALA B O 1
ATOM 2770 N N . ARG B 1 70 ? 2.965 2.893 9.922 1 98.81 70 ARG B N 1
ATOM 2771 C CA . ARG B 1 70 ? 3.609 2.713 11.219 1 98.81 70 ARG B CA 1
ATOM 2772 C C . ARG B 1 70 ? 4.938 1.975 11.078 1 98.81 70 ARG B C 1
ATOM 2774 O O . ARG B 1 70 ? 5.957 2.408 11.617 1 98.81 70 ARG B O 1
ATOM 2781 N N . GLU B 1 71 ? 4.879 0.874 10.359 1 98.38 71 GLU B N 1
ATOM 2782 C CA . GLU B 1 71 ? 6.094 0.089 10.156 1 98.38 71 GLU B CA 1
ATOM 2783 C C . GLU B 1 71 ? 7.164 0.904 9.438 1 98.38 71 GLU B C 1
ATOM 2785 O O . GLU B 1 71 ? 8.336 0.866 9.82 1 98.38 71 GLU B O 1
ATOM 2790 N N . ALA B 1 72 ? 6.75 1.619 8.406 1 98.81 72 ALA B N 1
ATOM 2791 C CA . ALA B 1 72 ? 7.691 2.457 7.672 1 98.81 72 ALA B CA 1
ATOM 2792 C C . ALA B 1 72 ? 8.305 3.52 8.578 1 98.81 72 ALA B C 1
ATOM 2794 O O . ALA B 1 72 ? 9.516 3.744 8.547 1 98.81 72 ALA B O 1
ATOM 2795 N N . ALA B 1 73 ? 7.461 4.156 9.336 1 98.81 73 ALA B N 1
ATOM 2796 C CA . ALA B 1 73 ? 7.922 5.199 10.242 1 98.81 73 ALA B CA 1
ATOM 2797 C C . ALA B 1 73 ? 8.891 4.637 11.281 1 98.81 73 ALA B C 1
ATOM 2799 O O . ALA B 1 73 ? 9.945 5.223 11.539 1 98.81 73 ALA B O 1
ATOM 2800 N N . ASP B 1 74 ? 8.578 3.504 11.867 1 98.44 74 ASP B N 1
ATOM 2801 C CA . ASP B 1 74 ? 9.367 2.906 12.938 1 98.44 74 ASP B CA 1
ATOM 2802 C C . ASP B 1 74 ? 10.711 2.408 12.414 1 98.44 74 ASP B C 1
ATOM 2804 O O . ASP B 1 74 ? 11.703 2.393 13.148 1 98.44 74 ASP B O 1
ATOM 2808 N N . ASN B 1 75 ? 10.766 2.021 11.188 1 98.12 75 ASN B N 1
ATOM 2809 C CA . ASN B 1 75 ? 11.984 1.452 10.625 1 98.12 75 ASN B CA 1
ATOM 2810 C C . ASN B 1 75 ? 12.883 2.529 10.023 1 98.12 75 ASN B C 1
ATOM 2812 O O . ASN B 1 75 ? 14.016 2.252 9.625 1 98.12 75 ASN B O 1
ATOM 2816 N N . ALA B 1 76 ? 12.359 3.73 9.93 1 98.75 76 ALA B N 1
ATOM 2817 C CA . ALA B 1 76 ? 13.125 4.82 9.328 1 98.75 76 ALA B CA 1
ATOM 2818 C C . ALA B 1 76 ? 14.352 5.156 10.172 1 98.75 76 ALA B C 1
ATOM 2820 O O . ALA B 1 76 ? 14.328 5.012 11.398 1 98.75 76 ALA B O 1
ATOM 2821 N N . SER B 1 77 ? 15.375 5.648 9.547 1 98.75 77 SER B N 1
ATOM 2822 C CA . SER B 1 77 ? 16.594 6.023 10.242 1 98.75 77 SER B CA 1
ATOM 2823 C C . SER B 1 77 ? 16.5 7.422 10.836 1 98.75 77 SER B C 1
ATOM 2825 O O . SER B 1 77 ? 17.406 7.887 11.516 1 98.75 77 SER B O 1
ATOM 2827 N N . VAL B 1 78 ? 15.477 8.172 10.586 1 98.94 78 VAL B N 1
ATOM 2828 C CA . VAL B 1 78 ? 15.164 9.484 11.133 1 98.94 78 VAL B CA 1
ATOM 2829 C C . VAL B 1 78 ? 13.82 9.438 11.852 1 98.94 78 VAL B C 1
ATOM 2831 O O . VAL B 1 78 ? 13.016 8.523 11.633 1 98.94 78 VAL B O 1
ATOM 2834 N N . PRO B 1 79 ? 13.547 10.367 12.781 1 98.88 79 PRO B N 1
ATOM 2835 C CA . PRO B 1 79 ? 12.273 10.32 13.5 1 98.88 79 PRO B CA 1
ATOM 2836 C C . PRO B 1 79 ? 11.078 10.664 12.609 1 98.88 79 PRO B C 1
ATOM 2838 O O . PRO B 1 79 ? 11.055 11.734 12 1 98.88 79 PRO B O 1
ATOM 2841 N N . ILE B 1 80 ? 10.133 9.781 12.539 1 98.94 80 ILE B N 1
ATOM 2842 C CA . ILE B 1 80 ? 8.906 9.977 11.781 1 98.94 80 ILE B CA 1
ATOM 2843 C C . ILE B 1 80 ? 7.703 9.586 12.641 1 98.94 80 ILE B C 1
ATOM 2845 O O . ILE B 1 80 ? 7.672 8.492 13.211 1 98.94 80 ILE B O 1
ATOM 2849 N N . ALA B 1 81 ? 6.781 10.453 12.797 1 98.94 81 ALA B N 1
ATOM 2850 C CA . ALA B 1 81 ? 5.551 10.18 13.531 1 98.94 81 ALA B CA 1
ATOM 2851 C C . ALA B 1 81 ? 4.391 9.898 12.586 1 98.94 81 ALA B C 1
ATOM 2853 O O . ALA B 1 81 ? 4.496 10.141 11.375 1 98.94 81 ALA B O 1
ATOM 2854 N N . LEU B 1 82 ? 3.367 9.336 13.102 1 98.94 82 LEU B N 1
ATOM 2855 C CA . LEU B 1 82 ? 2.158 9 12.359 1 98.94 82 LEU B CA 1
ATOM 2856 C C . LEU B 1 82 ? 0.955 9.758 12.906 1 98.94 82 LEU B C 1
ATOM 2858 O O . LEU B 1 82 ? 0.741 9.805 14.125 1 98.94 82 LEU B O 1
ATOM 2862 N N . HIS B 1 83 ? 0.182 10.391 12.008 1 98.94 83 HIS B N 1
ATOM 2863 C CA . HIS B 1 83 ? -0.929 11.25 12.398 1 98.94 83 HIS B CA 1
ATOM 2864 C C . HIS B 1 83 ? -2.156 10.992 11.531 1 98.94 83 HIS B C 1
ATOM 2866 O O . HIS B 1 83 ? -2.033 10.75 10.328 1 98.94 83 HIS B O 1
ATOM 2872 N N . MET B 1 84 ? -3.344 10.938 12.117 1 98.62 84 MET B N 1
ATOM 2873 C CA . MET B 1 84 ? -4.582 10.984 11.344 1 98.62 84 MET B CA 1
ATOM 2874 C C . MET B 1 84 ? -5.062 12.422 11.164 1 98.62 84 MET B C 1
ATOM 2876 O O . MET B 1 84 ? -5.348 13.109 12.141 1 98.62 84 MET B O 1
ATOM 2880 N N . ASP B 1 85 ? -5.16 12.805 9.906 1 98.06 85 ASP B N 1
ATOM 2881 C CA . ASP B 1 85 ? -5.629 14.148 9.578 1 98.06 85 ASP B CA 1
ATOM 2882 C C . ASP B 1 85 ? -7.137 14.156 9.32 1 98.06 85 ASP B C 1
ATOM 2884 O O . ASP B 1 85 ? -7.664 13.258 8.664 1 98.06 85 ASP B O 1
ATOM 2888 N N . HIS B 1 86 ? -7.875 15.109 9.922 1 96.88 86 HIS B N 1
ATOM 2889 C CA . HIS B 1 86 ? -9.289 15.414 9.711 1 96.88 86 HIS B CA 1
ATOM 2890 C C . HIS B 1 86 ? -10.172 14.227 10.07 1 96.88 86 HIS B C 1
ATOM 2892 O O . HIS B 1 86 ? -10.992 13.789 9.266 1 96.88 86 HIS B O 1
ATOM 2898 N N . ALA B 1 87 ? -10.07 13.672 11.219 1 97.31 87 ALA B N 1
ATOM 2899 C CA . ALA B 1 87 ? -11.109 12.781 11.727 1 97.31 87 ALA B CA 1
ATOM 2900 C C . ALA B 1 87 ? -12.383 13.555 12.062 1 97.31 87 ALA B C 1
ATOM 2902 O O . ALA B 1 87 ? -12.445 14.25 13.086 1 97.31 87 ALA B O 1
ATOM 2903 N N . GLN B 1 88 ? -13.445 13.328 11.289 1 94.44 88 GLN B N 1
ATOM 2904 C CA . GLN B 1 88 ? -14.523 14.305 11.266 1 94.44 88 GLN B CA 1
ATOM 2905 C C . GLN B 1 88 ? -15.766 13.766 11.977 1 94.44 88 GLN B C 1
ATOM 2907 O O . GLN B 1 88 ? -16.844 14.367 11.898 1 94.44 88 GLN B O 1
ATOM 2912 N N . THR B 1 89 ? -15.719 12.594 12.562 1 95.44 89 THR B N 1
ATOM 2913 C CA . THR B 1 89 ? -16.781 12.062 13.414 1 95.44 89 THR B CA 1
ATOM 2914 C C . THR B 1 89 ? -16.203 11.445 14.68 1 95.44 89 THR B C 1
ATOM 2916 O O . THR B 1 89 ? -15.062 10.961 14.68 1 95.44 89 THR B O 1
ATOM 2919 N N . PRO B 1 90 ? -17.016 11.516 15.773 1 97.88 90 PRO B N 1
ATOM 2920 C CA . PRO B 1 90 ? -16.547 10.852 16.984 1 97.88 90 PRO B CA 1
ATOM 2921 C C . PRO B 1 90 ? -16.203 9.383 16.766 1 97.88 90 PRO B C 1
ATOM 2923 O O . PRO B 1 90 ? -15.234 8.867 17.328 1 97.88 90 PRO B O 1
ATOM 2926 N N . GLU B 1 91 ? -16.938 8.75 15.922 1 98 91 GLU B N 1
ATOM 2927 C CA . GLU B 1 91 ? -16.734 7.324 15.656 1 98 91 GLU B CA 1
ATOM 2928 C C . GLU B 1 91 ? -15.375 7.059 15.031 1 98 91 GLU B C 1
ATOM 2930 O O . GLU B 1 91 ? -14.664 6.141 15.445 1 98 91 GLU B O 1
ATOM 2935 N N . ILE B 1 92 ? -14.969 7.848 14.047 1 97.81 92 ILE B N 1
ATOM 2936 C CA . ILE B 1 92 ? -13.703 7.586 13.367 1 97.81 92 ILE B CA 1
ATOM 2937 C C . ILE B 1 92 ? -12.539 8 14.266 1 97.81 92 ILE B C 1
ATOM 2939 O O . ILE B 1 92 ? -11.469 7.391 14.227 1 97.81 92 ILE B O 1
ATOM 2943 N N . VAL B 1 93 ? -12.742 9.031 15.109 1 98.56 93 VAL B N 1
ATOM 2944 C CA . VAL B 1 93 ? -11.719 9.391 16.094 1 98.56 93 VAL B CA 1
ATOM 2945 C C . VAL B 1 93 ? -11.461 8.203 17.016 1 98.56 93 VAL B C 1
ATOM 2947 O O . VAL B 1 93 ? -10.305 7.824 17.234 1 98.56 93 VAL B O 1
ATOM 2950 N N . ARG B 1 94 ? -12.516 7.633 17.531 1 98.62 94 ARG B N 1
ATOM 2951 C CA . ARG B 1 94 ? -12.383 6.512 18.453 1 98.62 94 ARG B CA 1
ATOM 2952 C C . ARG B 1 94 ? -11.781 5.293 17.75 1 98.62 94 ARG B C 1
ATOM 2954 O O . ARG B 1 94 ? -10.945 4.594 18.328 1 98.62 94 ARG B O 1
ATOM 2961 N N . ARG B 1 95 ? -12.188 5.043 16.594 1 98.31 95 ARG B N 1
ATOM 2962 C CA . ARG B 1 95 ? -11.625 3.934 15.82 1 98.31 95 ARG B CA 1
ATOM 2963 C C . ARG B 1 95 ? -10.125 4.117 15.602 1 98.31 95 ARG B C 1
ATOM 2965 O O . ARG B 1 95 ? -9.344 3.189 15.805 1 98.31 95 ARG B O 1
ATOM 2972 N N . ALA B 1 96 ? -9.789 5.289 15.156 1 98.38 96 ALA B N 1
ATOM 2973 C CA . ALA B 1 96 ? -8.383 5.605 14.914 1 98.38 96 ALA B CA 1
ATOM 2974 C C . ALA B 1 96 ? -7.562 5.457 16.188 1 98.38 96 ALA B C 1
ATOM 2976 O O . ALA B 1 96 ? -6.43 4.969 16.156 1 98.38 96 ALA B O 1
ATOM 2977 N N . ALA B 1 97 ? -8.141 5.84 17.312 1 98.5 97 ALA B N 1
ATOM 2978 C CA . ALA B 1 97 ? -7.434 5.836 18.594 1 98.5 97 ALA B CA 1
ATOM 2979 C C . ALA B 1 97 ? -7.23 4.41 19.109 1 98.5 97 ALA B C 1
ATOM 2981 O O . ALA B 1 97 ? -6.422 4.18 20.016 1 98.5 97 ALA B O 1
ATOM 2982 N N . ASN B 1 98 ? -7.895 3.475 18.531 1 97.94 98 ASN B N 1
ATOM 2983 C CA . ASN B 1 98 ? -7.871 2.125 19.078 1 97.94 98 ASN B CA 1
ATOM 2984 C C . ASN B 1 98 ? -7.043 1.179 18.219 1 97.94 98 ASN B C 1
ATOM 2986 O O . ASN B 1 98 ? -6.938 -0.012 18.516 1 97.94 98 ASN B O 1
ATOM 2990 N N . PHE B 1 99 ? -6.48 1.63 17.141 1 97.44 99 PHE B N 1
ATOM 2991 C CA . PHE B 1 99 ? -5.551 0.801 16.375 1 97.44 99 PHE B CA 1
ATOM 2992 C C . PHE B 1 99 ? -4.344 0.429 17.234 1 97.44 99 PHE B C 1
ATOM 2994 O O . PHE B 1 99 ? -3.719 1.297 17.844 1 97.44 99 PHE B O 1
ATOM 3001 N N . LYS B 1 100 ? -4.047 -0.859 17.234 1 94.62 100 LYS B N 1
ATOM 3002 C CA . LYS B 1 100 ? -2.801 -1.281 17.859 1 94.62 100 LYS B CA 1
ATOM 3003 C C . LYS B 1 100 ? -1.591 -0.759 17.094 1 94.62 100 LYS B C 1
ATOM 3005 O O . LYS B 1 100 ? -1.528 -0.882 15.867 1 94.62 100 LYS B O 1
ATOM 3010 N N . ASN B 1 101 ? -0.639 -0.175 17.812 1 94.06 101 ASN B N 1
ATOM 3011 C CA . ASN B 1 101 ? 0.528 0.425 17.172 1 94.06 101 ASN B CA 1
ATOM 3012 C C . ASN B 1 101 ? 0.126 1.405 16.078 1 94.06 101 ASN B C 1
ATOM 3014 O O . ASN B 1 101 ? 0.616 1.315 14.945 1 94.06 101 ASN B O 1
ATOM 3018 N N . GLY B 1 102 ? -0.853 2.193 16.453 1 97.62 102 GLY B N 1
ATOM 3019 C CA . GLY B 1 102 ? -1.447 3.096 15.477 1 97.62 102 GLY B CA 1
ATOM 3020 C C . GLY B 1 102 ? -0.862 4.496 15.531 1 97.62 102 GLY B C 1
ATOM 3021 O O . GLY B 1 102 ? 0.358 4.664 15.469 1 97.62 102 GLY B O 1
ATOM 3022 N N . PHE B 1 103 ? -1.601 5.484 15.75 1 98.75 103 PHE B N 1
ATOM 3023 C CA . PHE B 1 103 ? -1.262 6.883 15.508 1 98.75 103 PHE B CA 1
ATOM 3024 C C . PHE B 1 103 ? -0.611 7.5 16.734 1 98.75 103 PHE B C 1
ATOM 3026 O O . PHE B 1 103 ? -1.008 7.211 17.875 1 98.75 103 PHE B O 1
ATOM 3033 N N . ASP B 1 104 ? 0.346 8.398 16.469 1 98.88 104 ASP B N 1
ATOM 3034 C CA . ASP B 1 104 ? 0.9 9.258 17.516 1 98.88 104 ASP B CA 1
ATOM 3035 C C . ASP B 1 104 ? -0.025 10.438 17.797 1 98.88 104 ASP B C 1
ATOM 3037 O O . ASP B 1 104 ? -0.037 10.969 18.906 1 98.88 104 ASP B O 1
ATOM 3041 N N . GLY B 1 105 ? -0.74 10.852 16.828 1 98.88 105 GLY B N 1
ATOM 3042 C CA . GLY B 1 105 ? -1.65 11.977 16.938 1 98.88 105 GLY B CA 1
ATOM 3043 C C . GLY B 1 105 ? -2.885 11.836 16.062 1 98.88 105 GLY B C 1
ATOM 3044 O O . GLY B 1 105 ? -2.879 11.086 15.086 1 98.88 105 GLY B O 1
ATOM 3045 N N . ILE B 1 106 ? -3.939 12.484 16.438 1 98.88 106 ILE B N 1
ATOM 3046 C CA . ILE B 1 106 ? -5.195 12.508 15.688 1 98.88 106 ILE B CA 1
ATOM 3047 C C . ILE B 1 106 ? -5.75 13.93 15.664 1 98.88 106 ILE B C 1
ATOM 3049 O O . ILE B 1 106 ? -5.809 14.602 16.703 1 98.88 106 ILE B O 1
ATOM 3053 N N . MET B 1 107 ? -6.078 14.406 14.5 1 98.69 107 MET B N 1
ATOM 3054 C CA . MET B 1 107 ? -6.848 15.641 14.43 1 98.69 107 MET B CA 1
ATOM 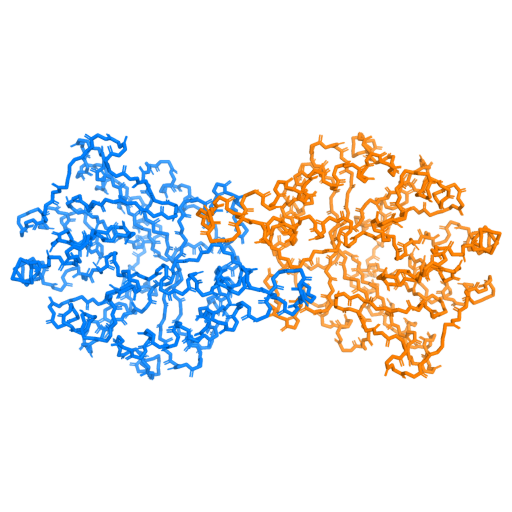3055 C C . MET B 1 107 ? -8.328 15.383 14.711 1 98.69 107 MET B C 1
ATOM 3057 O O . MET B 1 107 ? -8.984 14.664 13.953 1 98.69 107 MET B O 1
ATOM 3061 N N . VAL B 1 108 ? -8.781 15.938 15.742 1 98.19 108 VAL B N 1
ATOM 3062 C CA . VAL B 1 108 ? -10.195 15.938 16.094 1 98.19 108 VAL B CA 1
ATOM 3063 C C . VAL B 1 108 ? -10.906 17.094 15.406 1 98.19 108 VAL B C 1
ATOM 3065 O O . VAL B 1 108 ? -10.938 18.219 15.93 1 98.19 108 VAL B O 1
ATOM 3068 N N . ASP B 1 109 ? -11.477 16.828 14.266 1 96.06 109 ASP B N 1
ATOM 3069 C CA . ASP B 1 109 ? -12.117 17.859 13.461 1 96.06 109 ASP B CA 1
ATOM 3070 C C . ASP B 1 109 ? -13.633 17.828 13.633 1 96.06 109 ASP B C 1
ATOM 3072 O O . ASP B 1 109 ? -14.344 17.219 12.828 1 96.06 109 ASP B O 1
ATOM 3076 N N . MET B 1 110 ? -14.109 18.531 14.617 1 93.44 110 MET B N 1
ATOM 3077 C CA . MET B 1 110 ? -15.539 18.625 14.883 1 93.44 110 MET B CA 1
ATOM 3078 C C . MET B 1 110 ? -16.094 19.969 14.414 1 93.44 110 MET B C 1
ATOM 3080 O O . MET B 1 110 ? -17.125 20.422 14.906 1 93.44 110 MET B O 1
ATOM 3084 N N . SER B 1 111 ? -15.438 20.594 13.492 1 86.62 111 SER B N 1
ATOM 3085 C CA . SER B 1 111 ? -15.75 21.953 13.07 1 86.62 111 SER B CA 1
ATOM 3086 C C . SER B 1 111 ? -17.109 22.031 12.383 1 86.62 111 SER B C 1
ATOM 3088 O O . SER B 1 111 ? -17.703 23.094 12.266 1 86.62 111 SER B O 1
ATOM 3090 N N . HIS B 1 112 ? -17.672 20.938 11.984 1 85.38 112 HIS B N 1
ATOM 3091 C CA . HIS B 1 112 ? -18.938 20.922 11.266 1 85.38 112 HIS B CA 1
ATOM 3092 C C . HIS B 1 112 ? -20.109 20.719 12.219 1 85.38 112 HIS B C 1
ATOM 3094 O O . HIS B 1 112 ? -21.266 20.766 11.797 1 85.38 112 HIS B O 1
ATOM 3100 N N . TYR B 1 113 ? -19.781 20.578 13.5 1 86.56 113 TYR B N 1
ATOM 3101 C CA . TYR B 1 113 ? -20.828 20.391 14.508 1 86.56 113 TYR B CA 1
ATOM 3102 C C . TYR B 1 113 ? -21.094 21.703 15.25 1 86.56 113 TYR B C 1
ATOM 3104 O O . TYR B 1 113 ? -20.172 22.469 15.523 1 86.56 113 TYR B O 1
ATOM 3112 N N . ASP B 1 114 ? -22.297 21.875 15.656 1 87.12 114 ASP B N 1
ATOM 3113 C CA . ASP B 1 114 ? -22.672 23.031 16.453 1 87.12 114 ASP B CA 1
ATOM 3114 C C . ASP B 1 114 ? -22.016 22.984 17.828 1 87.12 114 ASP B C 1
ATOM 3116 O O . ASP B 1 114 ? -21.641 24.031 18.391 1 87.12 114 ASP B O 1
ATOM 3120 N N . ASP B 1 115 ? -21.875 21.812 18.312 1 91.62 115 ASP B N 1
ATOM 3121 C CA . ASP B 1 115 ? -21.234 21.625 19.609 1 91.62 115 ASP B CA 1
ATOM 3122 C C . ASP B 1 115 ? -19.766 21.219 19.438 1 91.62 115 ASP B C 1
ATOM 3124 O O . ASP B 1 115 ? -19.297 20.297 20.094 1 91.62 115 ASP B O 1
ATOM 3128 N N . ASN B 1 116 ? -19.031 21.891 18.5 1 90 116 ASN B N 1
ATOM 3129 C CA . ASN B 1 116 ? -17.641 21.609 18.156 1 90 116 ASN B CA 1
ATOM 3130 C C . ASN B 1 116 ? -16.75 21.547 19.391 1 90 116 ASN B C 1
ATOM 3132 O O . ASN B 1 116 ? -16.047 20.562 19.609 1 90 116 ASN B O 1
ATOM 3136 N N . LEU B 1 117 ? -16.875 22.531 20.266 1 94.5 117 LEU B N 1
ATOM 3137 C CA . LEU B 1 117 ? -15.977 22.641 21.406 1 94.5 117 LEU B CA 1
ATOM 3138 C C . LEU B 1 117 ? -16.203 21.5 22.391 1 94.5 117 LEU B C 1
ATOM 3140 O O . LEU B 1 117 ? -15.25 20.906 22.891 1 94.5 117 LEU B O 1
ATOM 3144 N N . GLU B 1 118 ? -17.453 21.188 22.703 1 95.88 118 GLU B N 1
ATOM 3145 C CA . GLU B 1 118 ? -17.797 20.125 23.641 1 95.88 118 GLU B CA 1
ATOM 3146 C C . GLU B 1 118 ? -17.344 18.766 23.125 1 95.88 118 GLU B C 1
ATOM 3148 O O . GLU B 1 118 ? -16.734 17.984 23.859 1 95.88 118 GLU B O 1
ATOM 3153 N N . LYS B 1 119 ? -17.578 18.516 21.906 1 97.06 119 LYS B N 1
ATOM 3154 C CA . LYS B 1 119 ? -17.156 17.25 21.297 1 97.06 119 LYS B CA 1
ATOM 3155 C C . LYS B 1 119 ? -15.633 17.141 21.281 1 97.06 119 LYS B C 1
ATOM 3157 O O . LYS B 1 119 ? -15.086 16.047 21.484 1 97.06 119 LYS B O 1
ATOM 3162 N N . THR B 1 120 ? -15.008 18.219 20.906 1 98.06 120 THR B N 1
ATOM 3163 C CA . THR B 1 120 ? -13.555 18.219 20.891 1 98.06 120 THR B CA 1
ATOM 3164 C C . THR B 1 120 ? -12.984 17.891 22.266 1 98.06 120 THR B C 1
ATOM 3166 O O . THR B 1 120 ? -12.078 17.078 22.391 1 98.06 120 THR B O 1
ATOM 3169 N N . ARG B 1 121 ? -13.539 18.516 23.297 1 98.12 121 ARG B N 1
ATOM 3170 C CA . ARG B 1 121 ? -13.062 18.281 24.656 1 98.12 121 ARG B CA 1
ATOM 3171 C C . ARG B 1 121 ? -13.148 16.797 25.016 1 98.12 121 ARG B C 1
ATOM 3173 O O . ARG B 1 121 ? -12.188 16.219 25.516 1 98.12 121 ARG B O 1
ATOM 3180 N N . GLU B 1 122 ? -14.258 16.234 24.703 1 98.38 122 GLU B N 1
ATOM 3181 C CA . GLU B 1 122 ? -14.484 14.828 25.016 1 98.38 122 GLU B CA 1
ATOM 3182 C C . GLU B 1 122 ? -13.516 13.922 24.266 1 98.38 122 GLU B C 1
ATOM 3184 O O . GLU B 1 122 ? -12.914 13.016 24.844 1 98.38 122 GLU B O 1
ATOM 3189 N N . LEU B 1 123 ? -13.359 14.125 23.047 1 98.75 123 LEU B N 1
ATOM 3190 C CA . LEU B 1 123 ? -12.555 13.273 22.188 1 98.75 123 LEU B CA 1
ATOM 3191 C C . LEU B 1 123 ? -11.07 13.477 22.453 1 98.75 123 LEU B C 1
ATOM 3193 O O . LEU B 1 123 ? -10.273 12.539 22.344 1 98.75 123 LEU B O 1
ATOM 3197 N N . VAL B 1 124 ? -10.688 14.695 22.812 1 98.56 124 VAL B N 1
ATOM 3198 C CA . VAL B 1 124 ? -9.312 14.984 23.203 1 98.56 124 VAL B CA 1
ATOM 3199 C C . VAL B 1 124 ? -8.953 14.156 24.438 1 98.56 124 VAL B C 1
ATOM 3201 O O . VAL B 1 124 ? -7.891 13.523 24.469 1 98.56 124 VAL B O 1
ATOM 3204 N N . GLU B 1 125 ? -9.82 14.18 25.391 1 98.31 125 GLU B N 1
ATOM 3205 C CA . GLU B 1 125 ? -9.594 13.383 26.594 1 98.31 125 GLU B CA 1
ATOM 3206 C C . GLU B 1 125 ? -9.453 11.906 26.266 1 98.31 125 GLU B C 1
ATOM 3208 O O . GLU B 1 125 ? -8.57 11.219 26.781 1 98.31 125 GLU B O 1
ATOM 3213 N N . TYR B 1 126 ? -10.328 11.445 25.406 1 98.5 126 TYR B N 1
ATOM 3214 C CA . TYR B 1 126 ? -10.32 10.055 24.984 1 98.5 126 TYR B CA 1
ATOM 3215 C C . TYR B 1 126 ? -8.984 9.68 24.359 1 98.5 126 TYR B C 1
ATOM 3217 O O . TYR B 1 126 ? -8.422 8.625 24.672 1 98.5 126 TYR B O 1
ATOM 3225 N N . CYS B 1 127 ? -8.461 10.492 23.5 1 98.62 127 CYS B N 1
ATOM 3226 C CA . CYS B 1 127 ? -7.191 10.258 22.828 1 98.62 127 CYS B CA 1
ATOM 3227 C C . CYS B 1 127 ? -6.023 10.367 23.797 1 98.62 127 CYS B C 1
ATOM 3229 O O . CYS B 1 127 ? -5.145 9.508 23.812 1 98.62 127 CYS B O 1
ATOM 3231 N N . ASN B 1 128 ? -6.043 11.391 24.641 1 98 128 ASN B N 1
ATOM 3232 C CA . ASN B 1 128 ? -4.945 11.641 25.562 1 98 128 ASN B CA 1
ATOM 3233 C C . ASN B 1 128 ? -4.785 10.492 26.562 1 98 128 ASN B C 1
ATOM 3235 O O . ASN B 1 128 ? -3.666 10.172 26.969 1 98 128 ASN B O 1
ATOM 3239 N N . GLU B 1 129 ? -5.867 9.914 26.938 1 97.31 129 GLU B N 1
ATOM 3240 C CA . GLU B 1 129 ? -5.832 8.781 27.859 1 97.31 129 GLU B CA 1
ATOM 3241 C C . GLU B 1 129 ? -5.094 7.594 27.234 1 97.31 129 GLU B C 1
ATOM 3243 O O . GLU B 1 129 ? -4.66 6.688 27.953 1 97.31 129 GLU B O 1
ATOM 3248 N N . ARG B 1 130 ? -4.918 7.633 26.016 1 97.12 130 ARG B N 1
ATOM 3249 C CA . ARG B 1 130 ? -4.285 6.535 25.297 1 97.12 130 ARG B CA 1
ATOM 3250 C C . ARG B 1 130 ? -2.898 6.934 24.797 1 97.12 130 ARG B C 1
ATOM 3252 O O . ARG B 1 130 ? -2.295 6.223 24 1 97.12 130 ARG B O 1
ATOM 3259 N N . GLY B 1 131 ? -2.451 8.109 25.188 1 97.62 131 GLY B N 1
ATOM 3260 C CA . GLY B 1 131 ? -1.129 8.586 24.812 1 97.62 131 GLY B CA 1
ATOM 3261 C C . GLY B 1 131 ? -1.084 9.195 23.422 1 97.62 131 GLY B C 1
ATOM 3262 O O . GLY B 1 131 ? -0.006 9.383 22.859 1 97.62 131 GLY B O 1
ATOM 3263 N N . ILE B 1 132 ? -2.217 9.469 22.875 1 98.69 132 ILE B N 1
ATOM 3264 C CA . ILE B 1 132 ? -2.332 10.047 21.531 1 98.69 132 ILE B CA 1
ATOM 3265 C C . ILE B 1 132 ? -2.539 11.555 21.641 1 98.69 132 ILE B C 1
ATOM 3267 O O . ILE B 1 132 ? -3.436 12.016 22.359 1 98.69 132 ILE B O 1
ATOM 3271 N N . ILE B 1 133 ? -1.724 12.336 21 1 98.75 133 ILE B N 1
ATOM 3272 C CA . ILE B 1 133 ? -1.879 13.789 21.016 1 98.75 133 ILE B CA 1
ATOM 3273 C C . ILE B 1 133 ? -2.959 14.211 20.031 1 98.75 133 ILE B C 1
ATOM 3275 O O . ILE B 1 133 ? -3.354 13.422 19.156 1 98.75 133 ILE B O 1
ATOM 3279 N N . THR B 1 134 ? -3.426 15.453 20.188 1 98.88 134 THR B N 1
ATOM 3280 C CA . THR B 1 134 ? -4.57 15.828 19.359 1 98.88 134 THR B CA 1
ATOM 3281 C C . THR B 1 134 ? -4.348 17.188 18.719 1 98.88 134 THR B C 1
ATOM 3283 O O . THR B 1 134 ? -3.623 18.031 19.25 1 98.88 134 THR B O 1
ATOM 3286 N N . GLU B 1 135 ? -4.895 17.344 17.562 1 98.88 135 GLU B N 1
ATOM 3287 C CA . GLU B 1 135 ? -4.988 18.562 16.781 1 98.88 135 GLU B CA 1
ATOM 3288 C C . GLU B 1 135 ? -6.441 18.984 16.578 1 98.88 135 GLU B C 1
ATOM 3290 O O . GLU B 1 135 ? -7.328 18.141 16.484 1 98.88 135 GLU B O 1
ATOM 3295 N N . ALA B 1 136 ? -6.699 20.25 16.547 1 98.06 136 ALA B N 1
ATOM 3296 C CA . ALA B 1 136 ? -8.039 20.734 16.25 1 98.06 136 ALA B CA 1
ATOM 3297 C C . ALA B 1 136 ? -7.988 21.953 15.336 1 98.06 136 ALA B C 1
ATOM 3299 O O . ALA B 1 136 ? -6.934 22.578 15.18 1 98.06 136 ALA B O 1
ATOM 3300 N N . GLU B 1 137 ? -8.984 22.203 14.656 1 93.69 137 GLU B N 1
ATOM 3301 C CA . GLU B 1 137 ? -9.195 23.344 13.758 1 93.69 137 GLU B CA 1
ATOM 3302 C C . GLU B 1 137 ? -10.266 24.281 14.305 1 93.69 137 GLU B C 1
ATOM 3304 O O . GLU B 1 137 ? -11.461 24.062 14.078 1 93.69 137 GLU B O 1
ATOM 3309 N N . PRO B 1 138 ? -9.656 25.328 14.945 1 89.38 138 PRO B N 1
ATOM 3310 C CA . PRO B 1 138 ? -10.625 26.344 15.375 1 89.38 138 PRO B CA 1
ATOM 3311 C C . PRO B 1 138 ? -11.203 27.141 14.211 1 89.38 138 PRO B C 1
ATOM 3313 O O . PRO B 1 138 ? -10.547 27.297 13.18 1 89.38 138 PRO B O 1
ATOM 3316 N N . GLY B 1 139 ? -12.352 27.406 14.125 1 89.25 139 GLY B N 1
ATOM 3317 C CA . GLY B 1 139 ? -12.992 28.016 12.969 1 89.25 139 GLY B CA 1
ATOM 3318 C C . GLY B 1 139 ? -13.461 27 11.945 1 89.25 139 GLY B C 1
ATOM 3319 O O . GLY B 1 139 ? -13.891 25.891 12.305 1 89.25 139 GLY B O 1
ATOM 3320 N N . ARG B 1 140 ? -13.414 27.5 10.672 1 90.62 140 ARG B N 1
ATOM 3321 C CA . ARG B 1 140 ? -13.789 26.641 9.547 1 90.62 140 ARG B CA 1
ATOM 3322 C C . ARG B 1 140 ? -13.016 27.031 8.289 1 90.62 140 ARG B C 1
ATOM 3324 O O . ARG B 1 140 ? -13.203 28.109 7.746 1 90.62 140 ARG B O 1
ATOM 3331 N N . ILE B 1 141 ? -12.109 26.172 7.949 1 91.12 141 ILE B N 1
ATOM 3332 C CA . ILE B 1 141 ? -11.328 26.406 6.742 1 91.12 141 ILE B CA 1
ATOM 3333 C C . ILE B 1 141 ? -12.117 25.953 5.516 1 91.12 141 ILE B C 1
ATOM 3335 O O . ILE B 1 141 ? -12.594 24.828 5.461 1 91.12 141 ILE B O 1
ATOM 3339 N N . ASP B 1 142 ? -12.234 26.781 4.555 1 89.19 142 ASP B N 1
ATOM 3340 C CA . ASP B 1 142 ? -13.031 26.547 3.354 1 89.19 142 ASP B CA 1
ATOM 3341 C C . ASP B 1 142 ? -12.383 25.5 2.455 1 89.19 142 ASP B C 1
ATOM 3343 O O . ASP B 1 142 ? -11.25 25.078 2.701 1 89.19 142 ASP B O 1
ATOM 3347 N N . GLY B 1 143 ? -13.234 25 1.52 1 89.44 143 GLY B N 1
ATOM 3348 C CA . GLY B 1 143 ? -12.734 24.094 0.501 1 89.44 143 GLY B CA 1
ATOM 3349 C C . GLY B 1 143 ? -12.789 22.641 0.924 1 89.44 143 GLY B C 1
ATOM 3350 O O . GLY B 1 143 ? -13.445 22.297 1.916 1 89.44 143 GLY B O 1
ATOM 3351 N N . GLY B 1 144 ? -12.18 21.828 0.036 1 87.31 144 GLY B N 1
ATOM 3352 C CA . GLY B 1 144 ? -12.07 20.391 0.226 1 87.31 144 GLY B CA 1
ATOM 3353 C C . GLY B 1 144 ? -10.906 19.781 -0.536 1 87.31 144 GLY B C 1
ATOM 3354 O O . GLY B 1 144 ? -10.289 20.438 -1.373 1 87.31 144 GLY B O 1
ATOM 3355 N N . GLU B 1 145 ? -10.531 18.609 -0.114 1 87.5 145 GLU B N 1
ATOM 3356 C CA . GLU B 1 145 ? -9.5 17.844 -0.816 1 87.5 145 GLU B CA 1
ATOM 3357 C C . GLU B 1 145 ? -9.766 16.344 -0.73 1 87.5 145 GLU B C 1
ATOM 3359 O O . GLU B 1 145 ? -10.812 15.922 -0.23 1 87.5 145 GLU B O 1
ATOM 3364 N N . ASP B 1 146 ? -8.867 15.602 -1.345 1 83.5 146 ASP B N 1
ATOM 3365 C CA . ASP B 1 146 ? -9.016 14.148 -1.33 1 83.5 146 ASP B CA 1
ATOM 3366 C C . ASP B 1 146 ? -9.094 13.617 0.1 1 83.5 146 ASP B C 1
ATOM 3368 O O . ASP B 1 146 ? -8.172 13.82 0.892 1 83.5 146 ASP B O 1
ATOM 3372 N N . GLY B 1 147 ? -10.258 13.18 0.506 1 78.75 147 GLY B N 1
ATOM 3373 C CA . GLY B 1 147 ? -10.438 12.594 1.824 1 78.75 147 GLY B CA 1
ATOM 3374 C C . GLY B 1 147 ? -11.031 13.562 2.832 1 78.75 147 GLY B C 1
ATOM 3375 O O . GLY B 1 147 ? -11.367 13.172 3.949 1 78.75 147 GLY B O 1
ATOM 3376 N N . VAL B 1 148 ? -11.117 14.812 2.4 1 87.38 148 VAL B N 1
ATOM 3377 C CA . VAL B 1 148 ? -11.672 15.836 3.277 1 87.38 148 VAL B CA 1
ATOM 3378 C C . VAL B 1 148 ? -12.867 16.5 2.604 1 87.38 148 VAL B C 1
ATOM 3380 O O . VAL B 1 148 ? -12.766 16.984 1.472 1 87.38 148 VAL B O 1
ATOM 3383 N N . GLY B 1 149 ? -13.922 16.625 3.299 1 82.38 149 GLY B N 1
ATOM 3384 C CA . GLY B 1 149 ? -15.148 17.156 2.746 1 82.38 149 GLY B CA 1
ATOM 3385 C C . GLY B 1 149 ? -15.086 18.656 2.502 1 82.38 149 GLY B C 1
ATOM 3386 O O . GLY B 1 149 ? -14.391 19.375 3.225 1 82.38 149 GLY B O 1
ATOM 3387 N N . ASP B 1 150 ? -15.93 19.078 1.533 1 84.25 150 ASP B N 1
ATOM 3388 C CA . ASP B 1 150 ? -16.016 20.484 1.156 1 84.25 150 ASP B CA 1
ATOM 3389 C C . ASP B 1 150 ? -17.078 21.203 1.964 1 84.25 150 ASP B C 1
ATOM 3391 O O . ASP B 1 150 ? -18.25 20.797 1.967 1 84.25 150 ASP B O 1
ATOM 3395 N N . LEU B 1 151 ? -16.719 22.359 2.467 1 83.19 151 LEU B N 1
ATOM 3396 C CA . LEU B 1 151 ? -17.641 23.125 3.295 1 83.19 151 LEU B CA 1
ATOM 3397 C C . LEU B 1 151 ? -18.859 23.578 2.484 1 83.19 151 LEU B C 1
ATOM 3399 O O . LEU B 1 151 ? -19.984 23.531 2.973 1 83.19 151 LEU B O 1
ATOM 3403 N N . SER B 1 152 ? -18.562 24.016 1.317 1 81.62 152 SER B N 1
ATOM 3404 C CA . SER B 1 152 ? -19.641 24.516 0.484 1 81.62 152 SER B CA 1
ATOM 3405 C C . SER B 1 152 ? -20.672 23.438 0.185 1 81.62 152 SER B C 1
ATOM 3407 O O . SER B 1 152 ? -21.875 23.688 0.206 1 81.62 152 SER B O 1
ATOM 3409 N N . GLU B 1 153 ? -20.203 22.297 -0.004 1 81.94 153 GLU B N 1
ATOM 3410 C CA . GLU B 1 153 ? -21.109 21.188 -0.281 1 81.94 153 GLU B CA 1
ATOM 3411 C C . GLU B 1 153 ? -21.938 20.812 0.949 1 81.94 153 GLU B C 1
ATOM 3413 O O . GLU B 1 153 ? -23.047 20.297 0.825 1 81.94 153 GLU B O 1
ATOM 3418 N N . MET B 1 154 ? -21.438 21.219 2.061 1 81.25 154 MET B N 1
ATOM 3419 C CA . MET B 1 154 ? -22.125 20.906 3.312 1 81.25 154 MET B CA 1
ATOM 3420 C C . MET B 1 154 ? -23 22.078 3.762 1 81.25 154 MET B C 1
ATOM 3422 O O . MET B 1 154 ? -23.594 22.031 4.844 1 81.25 154 MET B O 1
ATOM 3426 N N . GLY B 1 155 ? -22.969 23.141 2.955 1 82.44 155 GLY B N 1
ATOM 3427 C CA . GLY B 1 155 ? -23.766 24.312 3.279 1 82.44 155 GLY B CA 1
ATOM 3428 C C . GLY B 1 155 ? -23.188 25.141 4.418 1 82.44 155 GLY B C 1
ATOM 3429 O O . GLY B 1 155 ? -23.922 25.828 5.125 1 82.44 155 GLY B O 1
ATOM 3430 N N . LEU B 1 156 ? -21.922 25.031 4.641 1 85.75 156 LEU B N 1
ATOM 3431 C CA . LEU B 1 156 ? -21.25 25.734 5.73 1 85.75 156 LEU B CA 1
ATOM 3432 C C . LEU B 1 156 ? -20.391 26.875 5.195 1 85.75 156 LEU B C 1
ATOM 3434 O O . LEU B 1 156 ? -20 26.875 4.023 1 85.75 156 LEU B O 1
ATOM 3438 N N . GLU B 1 157 ? -20.125 27.875 6.082 1 86.81 157 GLU B N 1
ATOM 3439 C CA . GLU B 1 157 ? -19.297 29 5.695 1 86.81 157 GLU B CA 1
ATOM 3440 C C . GLU B 1 157 ? -17.953 28.984 6.434 1 86.81 157 GLU B C 1
ATOM 3442 O O . GLU B 1 157 ? -17.875 28.469 7.551 1 86.81 157 GLU B O 1
ATOM 3447 N N . ALA B 1 158 ? -17.031 29.609 5.766 1 88.56 158 ALA B N 1
ATOM 3448 C CA . ALA B 1 158 ? -15.727 29.766 6.391 1 88.56 158 ALA B CA 1
ATOM 3449 C C . ALA B 1 158 ? -15.812 30.703 7.598 1 88.56 158 ALA B C 1
ATOM 3451 O O . ALA B 1 158 ? -16.562 31.672 7.586 1 88.56 158 ALA B O 1
ATOM 3452 N N . ILE B 1 159 ? -15.078 30.344 8.602 1 90.94 159 ILE B N 1
ATOM 3453 C CA . ILE B 1 159 ? -14.961 31.156 9.805 1 90.94 159 ILE B CA 1
ATOM 3454 C C . ILE B 1 159 ? -13.492 31.297 10.188 1 90.94 159 ILE B C 1
ATOM 3456 O O . ILE B 1 159 ? -12.836 30.312 10.539 1 90.94 159 ILE B O 1
ATOM 3460 N N . LEU B 1 160 ? -12.969 32.531 10.172 1 96.62 160 LEU B N 1
ATOM 3461 C CA . LEU B 1 160 ? -11.578 32.781 10.531 1 96.62 160 LEU B CA 1
ATOM 3462 C C . LEU B 1 160 ? -11.375 32.656 12.039 1 96.62 160 LEU B C 1
ATOM 3464 O O . LEU B 1 160 ? -12.234 33.062 12.82 1 96.62 160 LEU B O 1
ATOM 3468 N N . THR B 1 161 ? -10.281 32.125 12.391 1 97.31 161 THR B N 1
ATOM 3469 C CA . THR B 1 161 ? -9.984 31.859 13.797 1 97.31 161 THR B CA 1
ATOM 3470 C C . THR B 1 161 ? -9.656 33.156 14.531 1 97.31 161 THR B C 1
ATOM 3472 O O . THR B 1 161 ? -8.844 33.969 14.047 1 97.31 161 THR B O 1
ATOM 3475 N N . THR B 1 162 ? -10.266 33.344 15.727 1 97.75 162 THR B N 1
ATOM 3476 C CA . THR B 1 162 ? -9.906 34.469 16.594 1 97.75 162 THR B CA 1
ATOM 3477 C C . THR B 1 162 ? -9.031 34 17.75 1 97.75 162 THR B C 1
ATOM 3479 O O . THR B 1 162 ? -9.039 32.812 18.094 1 97.75 162 THR B O 1
ATOM 3482 N N . PRO B 1 163 ? -8.281 34.938 18.328 1 98.19 163 PRO B N 1
ATOM 3483 C CA . PRO B 1 163 ? -7.504 34.562 19.516 1 98.19 163 PRO B CA 1
ATOM 3484 C C . PRO B 1 163 ? -8.375 33.969 20.625 1 98.19 163 PRO B C 1
ATOM 3486 O O . PRO B 1 163 ? -7.953 33.031 21.312 1 98.19 163 PRO B O 1
ATOM 3489 N N . GLU B 1 164 ? -9.586 34.531 20.781 1 97.69 164 GLU B N 1
ATOM 3490 C CA . GLU B 1 164 ? -10.5 34.031 21.812 1 97.69 164 GLU B CA 1
ATOM 3491 C C . GLU B 1 164 ? -10.914 32.594 21.531 1 97.69 164 GLU B C 1
ATOM 3493 O O . GLU B 1 164 ? -10.906 31.75 22.438 1 97.69 164 GLU B O 1
ATOM 3498 N N . GLN B 1 165 ? -11.242 32.312 20.328 1 95.94 165 GLN B N 1
ATOM 3499 C CA . GLN B 1 165 ? -11.578 30.953 19.953 1 95.94 165 GLN B CA 1
ATOM 3500 C C . GLN B 1 165 ? -10.406 30 20.172 1 95.94 165 GLN B C 1
ATOM 3502 O O . GLN B 1 165 ? -10.586 28.875 20.625 1 95.94 165 GLN B O 1
ATOM 3507 N N . ALA B 1 166 ? -9.25 30.469 19.781 1 97.94 166 ALA B N 1
ATOM 3508 C CA . ALA B 1 166 ? -8.039 29.672 19.969 1 97.94 166 ALA B CA 1
ATOM 3509 C C . ALA B 1 166 ? -7.863 29.281 21.422 1 97.94 166 ALA B C 1
ATOM 3511 O O . ALA B 1 166 ? -7.559 28.141 21.734 1 97.94 166 ALA B O 1
ATOM 3512 N N . GLU B 1 167 ? -8.094 30.234 22.344 1 98.19 167 GLU B N 1
ATOM 3513 C CA . GLU B 1 167 ? -7.965 29.969 23.781 1 98.19 167 GLU B CA 1
ATOM 3514 C C . GLU B 1 167 ? -8.969 28.922 24.25 1 98.19 167 GLU B C 1
ATOM 3516 O O . GLU B 1 167 ? -8.641 28.078 25.078 1 98.19 167 GLU B O 1
ATOM 3521 N N . ASP B 1 168 ? -10.156 29 23.734 1 97.69 168 ASP B N 1
ATOM 3522 C CA . ASP B 1 168 ? -11.164 28 24.078 1 97.69 168 ASP B CA 1
ATOM 3523 C C . ASP B 1 168 ? -10.711 26.594 23.703 1 97.69 168 ASP B C 1
ATOM 3525 O O . ASP B 1 168 ? -10.93 25.641 24.438 1 97.69 168 ASP B O 1
ATOM 3529 N N . PHE B 1 169 ? -10.141 26.469 22.562 1 98.06 169 PHE B N 1
ATOM 3530 C CA . PHE B 1 169 ? -9.719 25.156 22.094 1 98.06 169 PHE B CA 1
ATOM 3531 C C . PHE B 1 169 ? -8.469 24.688 22.828 1 98.06 169 PHE B C 1
ATOM 3533 O O . PHE B 1 169 ? -8.312 23.5 23.094 1 98.06 169 PHE B O 1
ATOM 3540 N N . VAL B 1 170 ? -7.543 25.578 23.156 1 98.25 170 VAL B N 1
ATOM 3541 C CA . VAL B 1 170 ? -6.395 25.219 23.984 1 98.25 170 VAL B CA 1
ATOM 3542 C C . VAL B 1 170 ? -6.871 24.625 25.297 1 98.25 170 VAL B C 1
ATOM 3544 O O . VAL B 1 170 ? -6.293 23.641 25.797 1 98.25 170 VAL B O 1
ATOM 3547 N N . ALA B 1 171 ? -7.93 25.141 25.844 1 97.94 171 ALA B N 1
ATOM 3548 C CA . ALA B 1 171 ? -8.461 24.703 27.141 1 97.94 171 ALA B CA 1
ATOM 3549 C C . ALA B 1 171 ? -8.992 23.281 27.062 1 97.94 171 ALA B C 1
ATOM 3551 O O . ALA B 1 171 ? -9.172 22.625 28.094 1 97.94 171 ALA B O 1
ATOM 3552 N N . THR B 1 172 ? -9.25 22.781 25.844 1 97.88 172 THR B N 1
ATOM 3553 C CA . THR B 1 172 ? -9.734 21.406 25.688 1 97.88 172 THR B CA 1
ATOM 3554 C C . THR B 1 172 ? -8.594 20.406 25.906 1 97.88 172 THR B C 1
ATOM 3556 O O . THR B 1 172 ? -8.836 19.219 26.078 1 97.88 172 THR B O 1
ATOM 3559 N N . GLY B 1 173 ? -7.359 20.828 25.812 1 97.56 173 GLY B N 1
ATOM 3560 C CA . GLY B 1 173 ? -6.215 19.953 26.016 1 97.56 173 GLY B CA 1
ATOM 3561 C C . GLY B 1 173 ? -5.547 19.547 24.719 1 97.56 173 GLY B C 1
ATOM 3562 O O . GLY B 1 173 ? -4.703 18.641 24.703 1 97.56 173 GLY B O 1
ATOM 3563 N N . ILE B 1 174 ? -5.883 20.203 23.625 1 98.38 174 ILE B N 1
ATOM 3564 C CA . ILE B 1 174 ? -5.262 19.891 22.344 1 98.38 174 ILE B CA 1
ATOM 3565 C C . ILE B 1 174 ? -3.779 20.25 22.391 1 98.38 174 ILE B C 1
ATOM 3567 O O . ILE B 1 174 ? -3.344 21 23.266 1 98.38 174 ILE B O 1
ATOM 3571 N N . ASN B 1 175 ? -3.018 19.703 21.406 1 98.62 175 ASN B N 1
ATOM 3572 C CA . ASN B 1 175 ? -1.58 19.938 21.328 1 98.62 175 ASN B CA 1
ATOM 3573 C C . ASN B 1 175 ? -1.222 20.797 20.125 1 98.62 175 ASN B C 1
ATOM 3575 O O . ASN B 1 175 ? -0.204 21.5 20.125 1 98.62 175 ASN B O 1
ATOM 3579 N N . TRP B 1 176 ? -2.016 20.656 19.109 1 98.88 176 TRP B N 1
ATOM 3580 C CA . TRP B 1 176 ? -1.8 21.422 17.891 1 98.88 176 TRP B CA 1
ATOM 3581 C C . TRP B 1 176 ? -3.072 22.156 17.469 1 98.88 176 TRP B C 1
ATOM 3583 O O . TRP B 1 176 ? -4.18 21.672 17.688 1 98.88 176 TRP B O 1
ATOM 3593 N N . LEU B 1 177 ? -2.887 23.344 16.938 1 98.5 177 LEU B N 1
ATOM 3594 C CA . LEU B 1 177 ? -3.979 24.188 16.469 1 98.5 177 LEU B CA 1
ATOM 3595 C C . LEU B 1 177 ? -3.807 24.531 14.984 1 98.5 177 LEU B C 1
ATOM 3597 O O . LEU B 1 177 ? -2.738 24.984 14.57 1 98.5 177 LEU B O 1
ATOM 3601 N N . ALA B 1 178 ? -4.848 24.266 14.164 1 98.06 178 ALA B N 1
ATOM 3602 C CA . ALA B 1 178 ? -4.855 24.641 12.758 1 98.06 178 ALA B CA 1
ATOM 3603 C C . ALA B 1 178 ? -5.77 25.844 12.516 1 98.06 178 ALA B C 1
ATOM 3605 O O . ALA B 1 178 ? -6.953 25.688 12.211 1 98.06 178 ALA B O 1
ATOM 3606 N N . PRO B 1 179 ? -5.25 27.031 12.539 1 97.88 179 PRO B N 1
ATOM 3607 C CA . PRO B 1 179 ? -6.094 28.234 12.445 1 97.88 179 PRO B CA 1
ATOM 3608 C C . PRO B 1 179 ? -6.547 28.516 11.016 1 97.88 179 PRO B C 1
ATOM 3610 O O . PRO B 1 179 ? -5.793 28.297 10.07 1 97.88 179 PRO B O 1
ATOM 3613 N N . ALA B 1 180 ? -7.754 29.016 10.93 1 96.81 180 ALA B N 1
ATOM 3614 C CA . ALA B 1 180 ? -8.242 29.609 9.68 1 96.81 180 ALA B CA 1
ATOM 3615 C C . ALA B 1 180 ? -7.832 31.062 9.562 1 96.81 180 ALA B C 1
ATOM 3617 O O . ALA B 1 180 ? -8.227 31.906 10.391 1 96.81 180 ALA B O 1
ATOM 3618 N N . PHE B 1 181 ? -7.082 31.438 8.555 1 97.88 181 PHE B N 1
ATOM 3619 C CA . PHE B 1 181 ? -6.617 32.812 8.391 1 97.88 181 PHE B CA 1
ATOM 3620 C C . PHE B 1 181 ? -6.543 33.188 6.922 1 97.88 181 PHE B C 1
ATOM 3622 O O . PHE B 1 181 ? -5.656 33.938 6.512 1 97.88 181 PHE B O 1
ATOM 3629 N N . GLY B 1 182 ? -7.402 32.562 6.141 1 96.62 182 GLY B N 1
ATOM 3630 C CA . GLY B 1 182 ? -7.484 32.781 4.707 1 96.62 182 GLY B CA 1
ATOM 3631 C C . GLY B 1 182 ? -7.023 31.609 3.879 1 96.62 182 GLY B C 1
ATOM 3632 O O . GLY B 1 182 ? -7.16 31.609 2.652 1 96.62 182 GLY B O 1
ATOM 3633 N N . ASN B 1 183 ? -6.402 30.562 4.512 1 96.38 183 ASN B N 1
ATOM 3634 C CA . ASN B 1 183 ? -6.023 29.297 3.881 1 96.38 183 ASN B CA 1
ATOM 3635 C C . ASN B 1 183 ? -7.246 28.469 3.496 1 96.38 183 ASN B C 1
ATOM 3637 O O . ASN B 1 183 ? -8.32 28.641 4.07 1 96.38 183 ASN B O 1
ATOM 3641 N N . VAL B 1 184 ? -7.102 27.703 2.471 1 94.38 184 VAL B N 1
ATOM 3642 C CA . VAL B 1 184 ? -8.195 26.875 1.964 1 94.38 184 VAL B CA 1
ATOM 3643 C C . VAL B 1 184 ? -7.719 25.453 1.737 1 94.38 184 VAL B C 1
ATOM 3645 O O . VAL B 1 184 ? -6.586 25.234 1.299 1 94.38 184 VAL B O 1
ATOM 3648 N N . HIS B 1 185 ? -8.578 24.422 2.07 1 93.31 185 HIS B N 1
ATOM 3649 C CA . HIS B 1 185 ? -8.273 23.047 1.682 1 93.31 185 HIS B CA 1
ATOM 3650 C C . HIS B 1 185 ? -8.367 22.875 0.169 1 93.31 185 HIS B C 1
ATOM 3652 O O . HIS B 1 185 ? -9.406 23.141 -0.432 1 93.31 185 HIS B O 1
ATOM 3658 N N . GLY B 1 186 ? -7.289 22.406 -0.434 1 91.44 186 GLY B N 1
ATOM 3659 C CA . GLY B 1 186 ? -7.336 22.109 -1.856 1 91.44 186 GLY B CA 1
ATOM 3660 C C . GLY B 1 186 ? -7.027 23.312 -2.73 1 91.44 186 GLY B C 1
ATOM 3661 O O . GLY B 1 186 ? -6.031 24 -2.512 1 91.44 186 GLY B O 1
ATOM 3662 N N . HIS B 1 187 ? -7.863 23.594 -3.625 1 89.94 187 HIS B N 1
ATOM 3663 C CA . HIS B 1 187 ? -7.578 24.562 -4.68 1 89.94 187 HIS B CA 1
ATOM 3664 C C . HIS B 1 187 ? -8.023 25.953 -4.277 1 89.94 187 HIS B C 1
ATOM 3666 O O . HIS B 1 187 ? -9.172 26.156 -3.873 1 89.94 187 HIS B O 1
ATOM 3672 N N . TYR B 1 188 ? -7.113 26.859 -4.449 1 93.62 188 TYR B N 1
ATOM 3673 C CA . TYR B 1 188 ? -7.422 28.266 -4.23 1 93.62 188 TYR B CA 1
ATOM 3674 C C . TYR B 1 188 ? -8.094 28.875 -5.453 1 93.62 188 TYR B C 1
ATOM 3676 O O . TYR B 1 188 ? -7.867 28.438 -6.582 1 93.62 188 TYR B O 1
ATOM 3684 N N . GLY B 1 189 ? -8.914 29.828 -5.242 1 90.44 189 GLY B N 1
ATOM 3685 C CA . GLY B 1 189 ? -9.508 30.578 -6.34 1 90.44 189 GLY B CA 1
ATOM 3686 C C . GLY B 1 189 ? -8.484 31.359 -7.145 1 90.44 189 GLY B C 1
ATOM 3687 O O . GLY B 1 189 ? -7.289 31.297 -6.863 1 90.44 189 GLY B O 1
ATOM 3688 N N . PRO B 1 190 ? -8.953 32.031 -8.117 1 93 190 PRO B N 1
ATOM 3689 C CA . PRO B 1 190 ? -8.07 32.719 -9.062 1 93 190 PRO B CA 1
ATOM 3690 C C . PRO B 1 190 ? -7.207 33.781 -8.398 1 93 190 PRO B C 1
ATOM 3692 O O . PRO B 1 190 ? -6.137 34.125 -8.906 1 93 190 PRO B O 1
ATOM 3695 N N . ARG B 1 191 ? -7.629 34.375 -7.289 1 94.5 191 ARG B N 1
ATOM 3696 C CA . ARG B 1 191 ? -6.875 35.438 -6.609 1 94.5 191 ARG B CA 1
ATOM 3697 C C . ARG B 1 191 ? -5.754 34.844 -5.766 1 94.5 191 ARG B C 1
ATOM 3699 O O . ARG B 1 191 ? -4.906 35.562 -5.242 1 94.5 191 ARG B O 1
ATOM 3706 N N . GLY B 1 192 ? -5.762 33.531 -5.676 1 95.06 192 GLY B N 1
ATOM 3707 C CA . GLY B 1 192 ? -4.766 32.875 -4.84 1 95.06 192 GLY B CA 1
ATOM 3708 C C . GLY B 1 192 ? -5.023 33.062 -3.355 1 95.06 192 GLY B C 1
ATOM 3709 O O . GLY B 1 192 ? -6.098 33.531 -2.959 1 95.06 192 GLY B O 1
ATOM 3710 N N . PRO B 1 193 ? -4.012 32.75 -2.557 1 96.62 193 PRO B N 1
ATOM 3711 C CA . PRO B 1 193 ? -4.184 32.812 -1.105 1 96.62 193 PRO B CA 1
ATOM 3712 C C . PRO B 1 193 ? -4.273 34.281 -0.613 1 96.62 193 PRO B C 1
ATOM 3714 O O . PRO B 1 193 ? -3.416 35.094 -0.941 1 96.62 193 PRO B O 1
ATOM 3717 N N . GLN B 1 194 ? -5.316 34.562 0.021 1 96.38 194 GLN B N 1
ATOM 3718 C CA . GLN B 1 194 ? -5.48 35.812 0.748 1 96.38 194 GLN B CA 1
ATOM 3719 C C . GLN B 1 194 ? -5.309 35.625 2.25 1 96.38 194 GLN B C 1
ATOM 3721 O O . GLN B 1 194 ? -6.293 35.562 2.992 1 96.38 194 GLN B O 1
ATOM 3726 N N . LEU B 1 195 ? -4.051 35.656 2.713 1 97.94 195 LEU B N 1
ATOM 3727 C CA . LEU B 1 195 ? -3.717 35.219 4.062 1 97.94 195 LEU B CA 1
ATOM 3728 C C . LEU B 1 195 ? -3.633 36.406 5.016 1 97.94 195 LEU B C 1
ATOM 3730 O O . LEU B 1 195 ? -3.014 37.438 4.691 1 97.94 195 LEU B O 1
ATOM 3734 N N . ASP B 1 196 ? -4.285 36.312 6.105 1 98.25 196 ASP B N 1
ATOM 3735 C CA . ASP B 1 196 ? -4.25 37.312 7.168 1 98.25 196 ASP B CA 1
ATOM 3736 C C . ASP B 1 196 ? -3.139 37.031 8.172 1 98.25 196 ASP B C 1
ATOM 3738 O O . ASP B 1 196 ? -3.404 36.531 9.273 1 98.25 196 ASP B O 1
ATOM 3742 N N . TYR B 1 197 ? -1.909 37.438 7.863 1 98.25 197 TYR B N 1
ATOM 3743 C CA . TYR B 1 197 ? -0.737 37.125 8.68 1 98.25 197 TYR B CA 1
ATOM 3744 C C . TYR B 1 197 ? -0.842 37.781 10.047 1 98.25 197 TYR B C 1
ATOM 3746 O O . TYR B 1 197 ? -0.381 37.219 11.047 1 98.25 197 TYR B O 1
ATOM 3754 N N . GLU B 1 198 ? -1.42 38.906 10.055 1 98.44 198 GLU B N 1
ATOM 3755 C CA . GLU B 1 198 ? -1.591 39.594 11.344 1 98.44 198 GLU B CA 1
ATOM 3756 C C . GLU B 1 198 ? -2.477 38.781 12.281 1 98.44 198 GLU B C 1
ATOM 3758 O O . GLU B 1 198 ? -2.191 38.656 13.477 1 98.44 198 GLU B O 1
ATOM 3763 N N . ARG B 1 199 ? -3.574 38.281 11.734 1 98.12 199 ARG B N 1
ATOM 3764 C CA . ARG B 1 199 ? -4.445 37.375 12.5 1 98.12 199 ARG B CA 1
ATOM 3765 C C . ARG B 1 199 ? -3.672 36.188 13.023 1 98.12 199 ARG B C 1
ATOM 3767 O O . ARG B 1 199 ? -3.818 35.812 14.188 1 98.12 199 ARG B O 1
ATOM 3774 N N . LEU B 1 200 ? -2.898 35.594 12.18 1 98.5 200 LEU B N 1
ATOM 3775 C CA . LEU B 1 200 ? -2.109 34.406 12.555 1 98.5 200 LEU B CA 1
ATOM 3776 C C . LEU B 1 200 ? -1.153 34.75 13.695 1 98.5 200 LEU B C 1
ATOM 3778 O O . LEU B 1 200 ? -1.021 33.969 14.641 1 98.5 200 LEU B O 1
ATOM 3782 N N . ARG B 1 201 ? -0.488 35.875 13.648 1 98.44 201 ARG B N 1
ATOM 3783 C CA . ARG B 1 201 ? 0.427 36.312 14.703 1 98.44 201 ARG B CA 1
ATOM 3784 C C . ARG B 1 201 ? -0.315 36.531 16.016 1 98.44 201 ARG B C 1
ATOM 3786 O O . ARG B 1 201 ? 0.193 36.188 17.094 1 98.44 201 ARG B O 1
ATOM 3793 N N . ARG B 1 202 ? -1.5 37.125 15.914 1 98.56 202 ARG B N 1
ATOM 3794 C CA . ARG B 1 202 ? -2.291 37.344 17.125 1 98.56 202 ARG B CA 1
ATOM 3795 C C . ARG B 1 202 ? -2.711 36.031 17.766 1 98.56 202 ARG B C 1
ATOM 3797 O O . ARG B 1 202 ? -2.695 35.906 19 1 98.56 202 ARG B O 1
ATOM 3804 N N . VAL B 1 203 ? -3.133 35.125 16.922 1 98.56 203 VAL B N 1
ATOM 3805 C CA . VAL B 1 203 ? -3.506 33.812 17.422 1 98.56 203 VAL B CA 1
ATOM 3806 C C . VAL B 1 203 ? -2.299 33.156 18.078 1 98.56 203 VAL B C 1
ATOM 3808 O O . VAL B 1 203 ? -2.408 32.594 19.188 1 98.56 203 VAL B O 1
ATOM 3811 N N . HIS B 1 204 ? -1.144 33.188 17.422 1 98.62 204 HIS B N 1
ATOM 3812 C CA . HIS B 1 204 ? 0.08 32.594 17.969 1 98.62 204 HIS B CA 1
ATOM 3813 C C . HIS B 1 204 ? 0.441 33.219 19.312 1 98.62 204 HIS B C 1
ATOM 3815 O O . HIS B 1 204 ? 0.803 32.5 20.25 1 98.62 204 HIS B O 1
ATOM 3821 N N . LYS B 1 205 ? 0.379 34.5 19.391 1 98.38 205 LYS B N 1
ATOM 3822 C CA . LYS B 1 205 ? 0.682 35.219 20.625 1 98.38 205 LYS B CA 1
ATOM 3823 C C . LYS B 1 205 ? -0.259 34.781 21.75 1 98.38 205 LYS B C 1
ATOM 3825 O O . LYS B 1 205 ? 0.166 34.625 22.906 1 98.38 205 LYS B O 1
ATOM 3830 N N . ALA B 1 206 ? -1.502 34.625 21.422 1 98.44 206 ALA B N 1
ATOM 3831 C CA . ALA B 1 206 ? -2.52 34.281 22.406 1 98.44 206 ALA B CA 1
ATOM 3832 C C . ALA B 1 206 ? -2.271 32.906 23 1 98.44 206 ALA B C 1
ATOM 3834 O O . ALA B 1 206 ? -2.436 32.688 24.203 1 98.44 206 ALA B O 1
ATOM 3835 N N . VAL B 1 207 ? -1.922 31.953 22.172 1 98.12 207 VAL B N 1
ATOM 3836 C CA . VAL B 1 207 ? -1.841 30.578 22.625 1 98.12 207 VAL B CA 1
ATOM 3837 C C . VAL B 1 207 ? -0.438 30.281 23.156 1 98.12 207 VAL B C 1
ATOM 3839 O O . VAL B 1 207 ? -0.247 29.375 23.953 1 98.12 207 VAL B O 1
ATOM 3842 N N . GLY B 1 208 ? 0.566 31 22.719 1 96.31 208 GLY B N 1
ATOM 3843 C CA . GLY B 1 208 ? 1.936 30.828 23.172 1 96.31 208 GLY B CA 1
ATOM 3844 C C . GLY B 1 208 ? 2.469 29.422 22.906 1 96.31 208 GLY B C 1
ATOM 3845 O O . GLY B 1 208 ? 2.273 28.875 21.828 1 96.31 208 GLY B O 1
ATOM 3846 N N . ASP B 1 209 ? 3.182 28.875 23.938 1 95.38 209 ASP B N 1
ATOM 3847 C CA . ASP B 1 209 ? 3.842 27.578 23.766 1 95.38 209 ASP B CA 1
ATOM 3848 C C . ASP B 1 209 ? 2.934 26.438 24.203 1 95.38 209 ASP B C 1
ATOM 3850 O O . ASP B 1 209 ? 3.35 25.281 24.234 1 95.38 209 ASP B O 1
ATOM 3854 N N . ARG B 1 210 ? 1.722 26.766 24.5 1 97.56 210 ARG B N 1
ATOM 3855 C CA . ARG B 1 210 ? 0.811 25.75 25.016 1 97.56 210 ARG B CA 1
ATOM 3856 C C . ARG B 1 210 ? 0.379 24.797 23.906 1 97.56 210 ARG B C 1
ATOM 3858 O O . ARG B 1 210 ? 0.098 23.625 24.172 1 97.56 210 ARG B O 1
ATOM 3865 N N . VAL B 1 211 ? 0.284 25.312 22.688 1 98.31 211 VAL B N 1
ATOM 3866 C CA . VAL B 1 211 ? 0.026 24.516 21.5 1 98.31 211 VAL B CA 1
ATOM 3867 C C . VAL B 1 211 ? 0.876 25.016 20.328 1 98.31 211 VAL B C 1
ATOM 3869 O O . VAL B 1 211 ? 1.367 26.141 20.359 1 98.31 211 VAL B O 1
ATOM 3872 N N . ASN B 1 212 ? 1.146 24.188 19.406 1 98.81 212 ASN B N 1
ATOM 3873 C CA . ASN B 1 212 ? 1.855 24.578 18.188 1 98.81 212 ASN B CA 1
ATOM 3874 C C . ASN B 1 212 ? 0.897 24.781 17.016 1 98.81 212 ASN B C 1
ATOM 3876 O O . ASN B 1 212 ? -0.134 24.109 16.938 1 98.81 212 ASN B O 1
ATOM 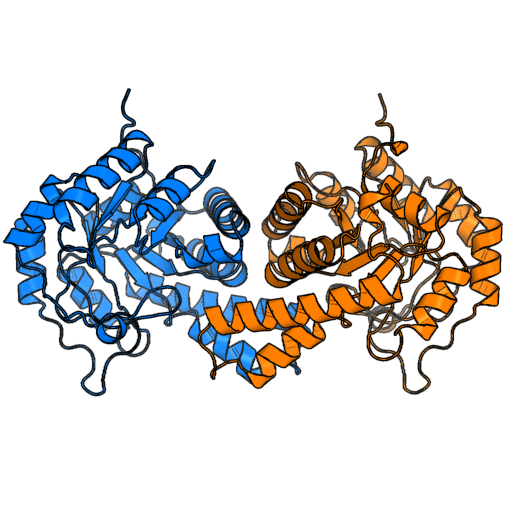3880 N N . LEU B 1 213 ? 1.198 25.703 16.141 1 98.88 213 LEU B N 1
ATOM 3881 C CA . LEU B 1 213 ? 0.33 26.047 15.023 1 98.88 213 LEU B CA 1
ATOM 3882 C C . LEU B 1 213 ? 0.653 25.172 13.805 1 98.88 213 LEU B C 1
ATOM 3884 O O . LEU B 1 213 ? 1.823 24.906 13.523 1 98.88 213 LEU B O 1
ATOM 3888 N N . VAL B 1 214 ? -0.389 24.781 13.109 1 98.88 214 VAL B N 1
ATOM 3889 C CA . VAL B 1 214 ? -0.306 23.922 11.93 1 98.88 214 VAL B CA 1
ATOM 3890 C C . VAL B 1 214 ? -0.895 24.641 10.719 1 98.88 214 VAL B C 1
ATOM 3892 O O . VAL B 1 214 ? -1.932 25.297 10.828 1 98.88 214 VAL B O 1
ATOM 3895 N N . LEU B 1 215 ? -0.239 24.562 9.625 1 98.75 215 LEU B N 1
ATOM 3896 C CA . LEU B 1 215 ? -0.753 25.109 8.375 1 98.75 215 LEU B CA 1
ATOM 3897 C C . LEU B 1 215 ? -1.458 24.047 7.555 1 98.75 215 LEU B C 1
ATOM 3899 O O . LEU B 1 215 ? -0.832 23.062 7.129 1 98.75 215 LEU B O 1
ATOM 3903 N N . HIS B 1 216 ? -2.768 24.141 7.348 1 97.69 216 HIS B N 1
ATOM 3904 C CA . HIS B 1 216 ? -3.533 23.422 6.344 1 97.69 216 HIS B CA 1
ATOM 3905 C C . HIS B 1 216 ? -3.607 24.203 5.035 1 97.69 216 HIS B C 1
ATOM 3907 O O . HIS B 1 216 ? -3.432 25.422 5.027 1 97.69 216 HIS B O 1
ATOM 3913 N N . GLY B 1 217 ? -3.838 23.547 3.961 1 96.56 217 GLY B N 1
ATOM 3914 C CA . GLY B 1 217 ? -4.125 24.203 2.697 1 96.56 217 GLY B CA 1
ATOM 3915 C C . GLY B 1 217 ? -2.879 24.703 1.994 1 96.56 217 GLY B C 1
ATOM 3916 O O . GLY B 1 217 ? -2.941 25.688 1.236 1 96.56 217 GLY B O 1
ATOM 3917 N N . ALA B 1 218 ? -1.739 24.094 2.295 1 97.19 218 ALA B N 1
ATOM 3918 C CA . ALA B 1 218 ? -0.507 24.469 1.601 1 97.19 218 ALA B CA 1
ATOM 3919 C C . ALA B 1 218 ? -0.463 23.859 0.203 1 97.19 218 ALA B C 1
ATOM 3921 O O . ALA B 1 218 ? 0.399 23.016 -0.09 1 97.19 218 ALA B O 1
ATOM 3922 N N . GLY B 1 219 ? -1.294 24.406 -0.688 1 95.88 219 GLY B N 1
ATOM 3923 C CA . GLY B 1 219 ? -1.377 23.906 -2.049 1 95.88 219 GLY B CA 1
ATOM 3924 C C . GLY B 1 219 ? -0.121 24.172 -2.859 1 95.88 219 GLY B C 1
ATOM 3925 O O . GLY B 1 219 ? 0.473 25.234 -2.766 1 95.88 219 GLY B O 1
ATOM 3926 N N . GLY B 1 220 ? 0.261 23.234 -3.643 1 95.75 220 GLY B N 1
ATOM 3927 C CA . GLY B 1 220 ? 1.533 23.25 -4.348 1 95.75 220 GLY B CA 1
ATOM 3928 C C . GLY B 1 220 ? 1.66 24.406 -5.324 1 95.75 220 GLY B C 1
ATOM 3929 O O . GLY B 1 220 ? 2.768 24.859 -5.617 1 95.75 220 GLY B O 1
ATOM 3930 N N . GLU B 1 221 ? 0.562 24.891 -5.785 1 95.69 221 GLU B N 1
ATOM 3931 C CA . GLU B 1 221 ? 0.564 25.969 -6.766 1 95.69 221 GLU B CA 1
ATOM 3932 C C . GLU B 1 221 ? 1.109 27.266 -6.16 1 95.69 221 GLU B C 1
ATOM 3934 O O . GLU B 1 221 ? 1.781 28.047 -6.844 1 95.69 221 GLU B O 1
ATOM 3939 N N . TRP B 1 222 ? 0.873 27.484 -4.918 1 97 222 TRP B N 1
ATOM 3940 C CA . TRP B 1 222 ? 1.146 28.797 -4.348 1 97 222 TRP B CA 1
ATOM 3941 C C . TRP B 1 222 ? 2.162 28.703 -3.215 1 97 222 TRP B C 1
ATOM 3943 O O . TRP B 1 222 ? 2.93 29.641 -2.979 1 97 222 TRP B O 1
ATOM 3953 N N . PHE B 1 223 ? 2.094 27.641 -2.469 1 98.25 223 PHE B N 1
ATOM 3954 C CA . PHE B 1 223 ? 2.916 27.516 -1.271 1 98.25 223 PHE B CA 1
ATOM 3955 C C . PHE B 1 223 ? 4.254 26.875 -1.6 1 98.25 223 PHE B C 1
ATOM 3957 O O . PHE B 1 223 ? 4.441 25.672 -1.373 1 98.25 223 PHE B O 1
ATOM 3964 N N . GLN B 1 224 ? 5.137 27.656 -2.076 1 97.12 224 GLN B N 1
ATOM 3965 C CA . GLN B 1 224 ? 6.543 27.312 -2.264 1 97.12 224 GLN B CA 1
ATOM 3966 C C . GLN B 1 224 ? 7.414 27.953 -1.186 1 97.12 224 GLN B C 1
ATOM 3968 O O . GLN B 1 224 ? 6.957 28.172 -0.062 1 97.12 224 GLN B O 1
ATOM 3973 N N . GLU B 1 225 ? 8.617 28.203 -1.444 1 98.12 225 GLU B N 1
ATOM 3974 C CA . GLU B 1 225 ? 9.57 28.609 -0.417 1 98.12 225 GLU B CA 1
ATOM 3975 C C . GLU B 1 225 ? 9.102 29.875 0.299 1 98.12 225 GLU B C 1
ATOM 3977 O O . GLU B 1 225 ? 9.047 29.906 1.53 1 98.12 225 GLU B O 1
ATOM 3982 N N . LYS B 1 226 ? 8.719 30.859 -0.425 1 97.81 226 LYS B N 1
ATOM 3983 C CA . LYS B 1 226 ? 8.438 32.156 0.142 1 97.81 226 LYS B CA 1
ATOM 3984 C C . LYS B 1 226 ? 7.234 32.125 1.084 1 97.81 226 LYS B C 1
ATOM 3986 O O . LYS B 1 226 ? 7.324 32.562 2.236 1 97.81 226 LYS B O 1
ATOM 3991 N N . LEU B 1 227 ? 6.094 31.578 0.632 1 98 227 LEU B N 1
ATOM 3992 C CA . LEU B 1 227 ? 4.887 31.578 1.447 1 98 227 LEU B CA 1
ATOM 3993 C C . LEU B 1 227 ? 5.047 30.656 2.654 1 98 227 LEU B C 1
ATOM 3995 O O . LEU B 1 227 ? 4.508 30.938 3.727 1 98 227 LEU B O 1
ATOM 3999 N N . LEU B 1 228 ? 5.758 29.562 2.455 1 98.75 228 LEU B N 1
ATOM 4000 C CA . LEU B 1 228 ? 6.008 28.656 3.574 1 98.75 228 LEU B CA 1
ATOM 4001 C C . LEU B 1 228 ? 6.836 29.359 4.652 1 98.75 228 LEU B C 1
ATOM 4003 O O . LEU B 1 228 ? 6.496 29.281 5.836 1 98.75 228 LEU B O 1
ATOM 4007 N N . LYS B 1 229 ? 7.844 30.047 4.242 1 98.5 229 LYS B N 1
ATOM 4008 C CA . LYS B 1 229 ? 8.711 30.734 5.195 1 98.5 229 LYS B CA 1
ATOM 4009 C C . LYS B 1 229 ? 7.965 31.844 5.926 1 98.5 229 LYS B C 1
ATOM 4011 O O . LYS B 1 229 ? 8.203 32.094 7.109 1 98.5 229 LYS B O 1
ATOM 4016 N N . GLU B 1 230 ? 7.09 32.5 5.172 1 98.5 230 GLU B N 1
ATOM 4017 C CA . GLU B 1 230 ? 6.285 33.562 5.805 1 98.5 230 GLU B CA 1
ATOM 4018 C C . GLU B 1 230 ? 5.398 32.969 6.902 1 98.5 230 GLU B C 1
ATOM 4020 O O . GLU B 1 230 ? 5.312 33.531 8 1 98.5 230 GLU B O 1
ATOM 4025 N N . CYS B 1 231 ? 4.75 31.859 6.613 1 98.75 231 CYS B N 1
ATOM 4026 C CA . CYS B 1 231 ? 3.887 31.219 7.605 1 98.75 231 CYS B CA 1
ATOM 4027 C C . CYS B 1 231 ? 4.695 30.75 8.805 1 98.75 231 CYS B C 1
ATOM 4029 O O . CYS B 1 231 ? 4.258 30.875 9.945 1 98.75 231 CYS B O 1
ATOM 4031 N N . ILE B 1 232 ? 5.875 30.188 8.555 1 98.81 232 ILE B N 1
ATOM 4032 C CA . ILE B 1 232 ? 6.746 29.688 9.609 1 98.81 232 ILE B CA 1
ATOM 4033 C C . ILE B 1 232 ? 7.195 30.859 10.492 1 98.81 232 ILE B C 1
ATOM 4035 O O . ILE B 1 232 ? 7.215 30.734 11.719 1 98.81 232 ILE B O 1
ATOM 4039 N N . SER B 1 233 ? 7.484 31.984 9.867 1 98.5 233 SER B N 1
ATOM 4040 C CA . SER B 1 233 ? 7.895 33.156 10.625 1 98.5 233 SER B CA 1
ATOM 4041 C C . SER B 1 233 ? 6.766 33.688 11.508 1 98.5 233 SER B C 1
ATOM 4043 O O . SER B 1 233 ? 7.008 34.375 12.484 1 98.5 233 SER B O 1
ATOM 4045 N N . CYS B 1 234 ? 5.52 33.312 11.172 1 98.5 234 CYS B N 1
ATOM 4046 C CA . CYS B 1 234 ? 4.355 33.719 11.945 1 98.5 234 CYS B CA 1
ATOM 4047 C C . CYS B 1 234 ? 4.039 32.688 13.039 1 98.5 234 CYS B C 1
ATOM 4049 O O . CYS B 1 234 ? 3.059 32.844 13.773 1 98.5 234 CYS B O 1
ATOM 4051 N N . GLY B 1 235 ? 4.816 31.625 13.109 1 98.44 235 GLY B N 1
ATOM 4052 C CA . GLY B 1 235 ? 4.664 30.719 14.242 1 98.44 235 GLY B CA 1
ATOM 4053 C C . GLY B 1 235 ? 4.281 29.312 13.844 1 98.44 235 GLY B C 1
ATOM 4054 O O . GLY B 1 235 ? 4.215 28.406 14.688 1 98.44 235 GLY B O 1
ATOM 4055 N N . VAL B 1 236 ? 4.078 29.062 12.539 1 98.88 236 VAL B N 1
ATOM 4056 C CA . VAL B 1 236 ? 3.709 27.734 12.062 1 98.88 236 VAL B CA 1
ATOM 4057 C C . VAL B 1 236 ? 4.883 26.781 12.242 1 98.88 236 VAL B C 1
ATOM 4059 O O . VAL B 1 236 ? 6.02 27.109 11.891 1 98.88 236 VAL B O 1
ATOM 4062 N N . SER B 1 237 ? 4.598 25.594 12.75 1 98.88 237 SER B N 1
ATOM 4063 C CA . SER B 1 237 ? 5.688 24.656 12.992 1 98.88 237 SER B CA 1
ATOM 4064 C C . SER B 1 237 ? 5.371 23.281 12.414 1 98.88 237 SER B C 1
ATOM 4066 O O . SER B 1 237 ? 6.176 22.344 12.523 1 98.88 237 SER B O 1
ATOM 4068 N N . LYS B 1 238 ? 4.242 23.047 11.844 1 98.94 238 LYS B N 1
ATOM 4069 C CA . LYS B 1 238 ? 3.836 21.891 11.062 1 98.94 238 LYS B CA 1
ATOM 4070 C C . LYS B 1 238 ? 3.059 22.297 9.82 1 98.94 238 LYS B C 1
ATOM 4072 O O . LYS B 1 238 ? 2.182 23.172 9.891 1 98.94 238 LYS B O 1
ATOM 4077 N N . VAL B 1 239 ? 3.41 21.75 8.703 1 98.94 239 VAL B N 1
ATOM 4078 C CA . VAL B 1 239 ? 2.744 22.078 7.449 1 98.94 239 VAL B CA 1
ATOM 4079 C C . VAL B 1 239 ? 2.26 20.797 6.77 1 98.94 239 VAL B C 1
ATOM 4081 O O . VAL B 1 239 ? 3.049 19.875 6.516 1 98.94 239 VAL B O 1
ATOM 4084 N N . ASN B 1 240 ? 0.973 20.75 6.523 1 98.56 240 ASN B N 1
ATOM 4085 C CA . ASN B 1 240 ? 0.418 19.641 5.758 1 98.56 240 ASN B CA 1
ATOM 4086 C C . ASN B 1 240 ? 0.599 19.844 4.258 1 98.56 240 ASN B C 1
ATOM 4088 O O . ASN B 1 240 ? 0.171 20.859 3.711 1 98.56 240 ASN B O 1
ATOM 4092 N N . ILE B 1 241 ? 1.175 18.922 3.625 1 98.38 241 ILE B N 1
ATOM 4093 C CA . ILE B 1 241 ? 1.228 18.969 2.168 1 98.38 241 ILE B CA 1
ATOM 4094 C C . ILE B 1 241 ? 0.517 17.75 1.583 1 98.38 241 ILE B C 1
ATOM 4096 O O . ILE B 1 241 ? 0.578 16.656 2.15 1 98.38 241 ILE B O 1
ATOM 4100 N N . ASN B 1 242 ? -0.267 17.969 0.472 1 97.94 242 ASN B N 1
ATOM 4101 C CA . ASN B 1 242 ? -1.056 16.938 -0.209 1 97.94 242 ASN B CA 1
ATOM 4102 C C . ASN B 1 242 ? -0.823 16.969 -1.717 1 97.94 242 ASN B C 1
ATOM 4104 O O . ASN B 1 242 ? -0.017 16.188 -2.236 1 97.94 242 ASN B O 1
ATOM 4108 N N . ASP B 1 243 ? -1.424 17.938 -2.404 1 96.56 243 ASP B N 1
ATOM 4109 C CA . ASP B 1 243 ? -1.276 18 -3.855 1 96.56 243 ASP B CA 1
ATOM 4110 C C . ASP B 1 243 ? 0.167 18.312 -4.246 1 96.56 243 ASP B C 1
ATOM 4112 O O . ASP B 1 243 ? 0.596 18 -5.359 1 96.56 243 ASP B O 1
ATOM 4116 N N . ALA B 1 244 ? 0.909 18.906 -3.332 1 96.75 244 ALA B N 1
ATOM 4117 C CA . ALA B 1 244 ? 2.293 19.312 -3.555 1 96.75 244 ALA B CA 1
ATOM 4118 C C . ALA B 1 244 ? 3.146 18.141 -4.02 1 96.75 244 ALA B C 1
ATOM 4120 O O . ALA B 1 244 ? 4.109 18.328 -4.77 1 96.75 244 ALA B O 1
ATOM 4121 N N . PHE B 1 245 ? 2.826 16.938 -3.625 1 98.44 245 PHE B N 1
ATOM 4122 C CA . PHE B 1 245 ? 3.621 15.797 -4.07 1 98.44 245 PHE B CA 1
ATOM 4123 C C . PHE B 1 245 ? 2.736 14.734 -4.707 1 98.44 245 PHE B C 1
ATOM 4125 O O . PHE B 1 245 ? 3.182 13.984 -5.578 1 98.44 245 PHE B O 1
ATOM 4132 N N . ASN B 1 246 ? 1.466 14.664 -4.344 1 98.25 246 ASN B N 1
ATOM 4133 C CA . ASN B 1 246 ? 0.566 13.68 -4.934 1 98.25 246 ASN B CA 1
ATOM 4134 C C . ASN B 1 246 ? 0.269 14 -6.395 1 98.25 246 ASN B C 1
ATOM 4136 O O . ASN B 1 246 ? 0.027 13.094 -7.195 1 98.25 246 ASN B O 1
ATOM 4140 N N . ASN B 1 247 ? 0.305 15.289 -6.766 1 97.25 247 ASN B N 1
ATOM 4141 C CA . ASN B 1 247 ? 0.115 15.641 -8.164 1 97.25 247 ASN B CA 1
ATOM 4142 C C . ASN B 1 247 ? 1.234 15.086 -9.039 1 97.25 247 ASN B C 1
ATOM 4144 O O . ASN B 1 247 ? 1.016 14.781 -10.219 1 97.25 247 ASN B O 1
ATOM 4148 N N . ASP B 1 248 ? 2.402 15 -8.469 1 98.31 248 ASP B N 1
ATOM 4149 C CA . ASP B 1 248 ? 3.502 14.414 -9.234 1 98.31 248 ASP B CA 1
ATOM 4150 C C . ASP B 1 248 ? 3.279 12.93 -9.477 1 98.31 248 ASP B C 1
ATOM 4152 O O . ASP B 1 248 ? 3.633 12.406 -10.531 1 98.31 248 ASP B O 1
ATOM 4156 N N . TYR B 1 249 ? 2.768 12.227 -8.508 1 98.5 249 TYR B N 1
ATOM 4157 C CA . TYR B 1 249 ? 2.297 10.867 -8.711 1 98.5 249 TYR B CA 1
ATOM 4158 C C . TYR B 1 249 ? 1.292 10.797 -9.852 1 98.5 249 TYR B C 1
ATOM 4160 O O . TYR B 1 249 ? 1.448 10 -10.781 1 98.5 249 TYR B O 1
ATOM 4168 N N . LEU B 1 250 ? 0.293 11.633 -9.836 1 98.06 250 LEU B N 1
ATOM 4169 C CA . LEU B 1 250 ? -0.77 11.648 -10.836 1 98.06 250 LEU B CA 1
ATOM 4170 C C . LEU B 1 250 ? -0.211 11.977 -12.219 1 98.06 250 LEU B C 1
ATOM 4172 O O . LEU B 1 250 ? -0.648 11.406 -13.219 1 98.06 250 LEU B O 1
ATOM 4176 N N . ASN B 1 251 ? 0.717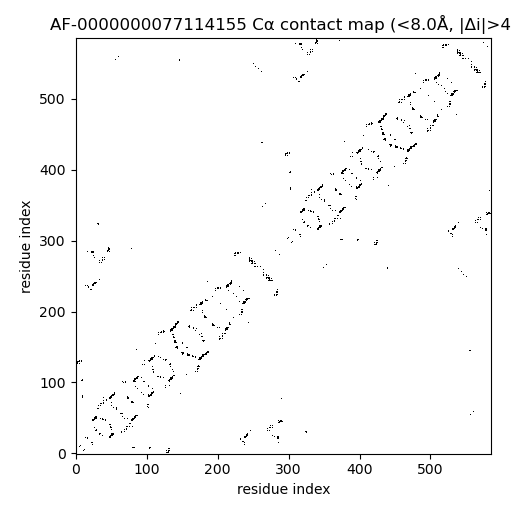 12.891 -12.25 1 98.06 251 ASN B N 1
ATOM 4177 C CA . ASN B 1 251 ? 1.321 13.266 -13.523 1 98.06 251 ASN B CA 1
ATOM 4178 C C . ASN B 1 251 ? 2.07 12.094 -14.156 1 98.06 251 ASN B C 1
ATOM 4180 O O . ASN B 1 251 ? 1.994 11.883 -15.367 1 98.06 251 ASN B O 1
ATOM 4184 N N . VAL B 1 252 ? 2.807 11.352 -13.328 1 98.56 252 VAL B N 1
ATOM 4185 C CA . VAL B 1 252 ? 3.508 10.18 -13.844 1 98.56 252 VAL B CA 1
ATOM 4186 C C . VAL B 1 252 ? 2.498 9.148 -14.344 1 98.56 252 VAL B C 1
ATOM 4188 O O . VAL B 1 252 ? 2.674 8.578 -15.422 1 98.56 252 VAL B O 1
ATOM 4191 N N . MET B 1 253 ? 1.399 8.906 -13.562 1 98.31 253 MET B N 1
ATOM 4192 C CA . MET B 1 253 ? 0.368 7.973 -14.008 1 98.31 253 MET B CA 1
ATOM 4193 C C . MET B 1 253 ? -0.219 8.406 -15.344 1 98.31 253 MET B C 1
ATOM 4195 O O . MET B 1 253 ? -0.362 7.594 -16.25 1 98.31 253 MET B O 1
ATOM 4199 N N . LYS B 1 254 ? -0.512 9.648 -15.477 1 97.25 254 LYS B N 1
ATOM 4200 C CA . LYS B 1 254 ? -1.131 10.219 -16.672 1 97.25 254 LYS B CA 1
ATOM 4201 C C . LYS B 1 254 ? -0.233 10.031 -17.891 1 97.25 254 LYS B C 1
ATOM 4203 O O . LYS B 1 254 ? -0.712 9.695 -18.969 1 97.25 254 LYS B O 1
ATOM 4208 N N . THR B 1 255 ? 1.056 10.203 -17.703 1 97.56 255 THR B N 1
ATOM 4209 C CA . THR B 1 255 ? 1.962 10.266 -18.844 1 97.56 255 THR B CA 1
ATOM 4210 C C . THR B 1 255 ? 2.541 8.883 -19.156 1 97.56 255 THR B C 1
ATOM 4212 O O . THR B 1 255 ? 2.85 8.578 -20.312 1 97.56 255 THR B O 1
ATOM 4215 N N . GLU B 1 256 ? 2.639 8.008 -18.109 1 97.69 256 GLU B N 1
ATOM 4216 C CA . GLU B 1 256 ? 3.469 6.82 -18.281 1 97.69 256 GLU B CA 1
ATOM 4217 C C . GLU B 1 256 ? 2.631 5.547 -18.203 1 97.69 256 GLU B C 1
ATOM 4219 O O . GLU B 1 256 ? 3.084 4.473 -18.609 1 97.69 256 GLU B O 1
ATOM 4224 N N . ALA B 1 257 ? 1.428 5.637 -17.703 1 96.69 257 ALA B N 1
ATOM 4225 C CA . ALA B 1 257 ? 0.615 4.426 -17.609 1 96.69 257 ALA B CA 1
ATOM 4226 C C . ALA B 1 257 ? 0.341 3.84 -18.984 1 96.69 257 ALA B C 1
ATOM 4228 O O . ALA B 1 257 ? -0.056 4.559 -19.906 1 96.69 257 ALA B O 1
ATOM 4229 N N . GLY B 1 258 ? 0.56 2.572 -19.219 1 91.31 258 GLY B N 1
ATOM 4230 C CA . GLY B 1 258 ? 0.388 1.914 -20.5 1 91.31 258 GLY B CA 1
ATOM 4231 C C . GLY B 1 258 ? 1.642 1.936 -21.359 1 91.31 258 GLY B C 1
ATOM 4232 O O . GLY B 1 258 ? 1.722 1.237 -22.375 1 91.31 258 GLY B O 1
ATOM 4233 N N . ARG B 1 259 ? 2.625 2.785 -20.922 1 94.12 259 ARG B N 1
ATOM 4234 C CA . ARG B 1 259 ? 3.865 2.9 -21.672 1 94.12 259 ARG B CA 1
ATOM 4235 C C . ARG B 1 259 ? 5.035 2.285 -20.922 1 94.12 259 ARG B C 1
ATOM 4237 O O . ARG B 1 259 ? 6.055 1.937 -21.516 1 94.12 259 ARG B O 1
ATOM 4244 N N . THR B 1 260 ? 4.887 2.227 -19.656 1 94.88 260 THR B N 1
ATOM 4245 C CA . THR B 1 260 ? 5.891 1.708 -18.734 1 94.88 260 THR B CA 1
ATOM 4246 C C . THR B 1 260 ? 5.359 0.489 -17.984 1 94.88 260 THR B C 1
ATOM 4248 O O . THR B 1 260 ? 4.203 0.473 -17.562 1 94.88 260 THR B O 1
ATOM 4251 N N . PRO B 1 261 ? 6.266 -0.623 -17.875 1 94.56 261 PRO B N 1
ATOM 4252 C CA . PRO B 1 261 ? 5.832 -1.757 -17.062 1 94.56 261 PRO B CA 1
ATOM 4253 C C . PRO B 1 261 ? 5.41 -1.341 -15.656 1 94.56 261 PRO B C 1
ATOM 4255 O O . PRO B 1 261 ? 5.918 -0.351 -15.117 1 94.56 261 PRO B O 1
ATOM 4258 N N . LEU B 1 262 ? 4.52 -2.059 -15.07 1 97.06 262 LEU B N 1
ATOM 4259 C CA . LEU B 1 262 ? 3.846 -1.675 -13.836 1 97.06 262 LEU B CA 1
ATOM 4260 C C . LEU B 1 262 ? 4.855 -1.395 -12.727 1 97.06 262 LEU B C 1
ATOM 4262 O O . LEU B 1 262 ? 4.754 -0.383 -12.031 1 97.06 262 LEU B O 1
ATOM 4266 N N . THR B 1 263 ? 5.832 -2.299 -12.523 1 97.69 263 THR B N 1
ATOM 4267 C CA . THR B 1 263 ? 6.824 -2.09 -11.469 1 97.69 263 THR B CA 1
ATOM 4268 C C . THR B 1 263 ? 7.609 -0.804 -11.719 1 97.69 263 THR B C 1
ATOM 4270 O O . THR B 1 263 ? 7.84 -0.027 -10.789 1 97.69 263 THR B O 1
ATOM 4273 N N . GLY B 1 264 ? 8.023 -0.577 -12.984 1 97.5 264 GLY B N 1
ATOM 4274 C CA . GLY B 1 264 ? 8.695 0.666 -13.328 1 97.5 264 GLY B CA 1
ATOM 4275 C C . GLY B 1 264 ? 7.832 1.893 -13.102 1 97.5 264 GLY B C 1
ATOM 4276 O O . GLY B 1 264 ? 8.328 2.934 -12.664 1 97.5 264 GLY B O 1
ATOM 4277 N N . LEU B 1 265 ? 6.57 1.796 -13.438 1 98.38 265 LEU B N 1
ATOM 4278 C CA . LEU B 1 265 ? 5.617 2.877 -13.234 1 98.38 265 LEU B CA 1
ATOM 4279 C C . LEU B 1 265 ? 5.516 3.242 -11.758 1 98.38 265 LEU B C 1
ATOM 4281 O O . LEU B 1 265 ? 5.527 4.422 -11.406 1 98.38 265 LEU B O 1
ATOM 4285 N N . ILE B 1 266 ? 5.422 2.227 -10.883 1 98.62 266 ILE B N 1
ATOM 4286 C CA . ILE B 1 266 ? 5.336 2.416 -9.438 1 98.62 266 ILE B CA 1
ATOM 4287 C C . ILE B 1 266 ? 6.609 3.086 -8.93 1 98.62 266 ILE B C 1
ATOM 4289 O O . ILE B 1 266 ? 6.547 4.051 -8.164 1 98.62 266 ILE B O 1
ATOM 4293 N N . GLU B 1 267 ? 7.734 2.639 -9.398 1 98.62 267 GLU B N 1
ATOM 4294 C CA . GLU B 1 267 ? 9.008 3.207 -8.961 1 98.62 267 GLU B CA 1
ATOM 4295 C C . GLU B 1 267 ? 9.148 4.656 -9.422 1 98.62 267 GLU B C 1
ATOM 4297 O O . GLU B 1 267 ? 9.547 5.523 -8.641 1 98.62 267 GLU B O 1
ATOM 4302 N N . LYS B 1 268 ? 8.812 4.906 -10.695 1 98.69 268 LYS B N 1
ATOM 4303 C CA . LYS B 1 268 ? 8.914 6.258 -11.234 1 98.69 268 LYS B CA 1
ATOM 4304 C C . LYS B 1 268 ? 8.008 7.227 -10.477 1 98.69 268 LYS B C 1
ATOM 4306 O O . LYS B 1 268 ? 8.398 8.359 -10.203 1 98.69 268 LYS B O 1
ATOM 4311 N N . SER B 1 269 ? 6.828 6.836 -10.227 1 98.75 269 SER B N 1
ATOM 4312 C CA . SER B 1 269 ? 5.887 7.695 -9.516 1 98.75 269 SER B CA 1
ATOM 4313 C C . SER B 1 269 ? 6.34 7.949 -8.086 1 98.75 269 SER B C 1
ATOM 4315 O O . SER B 1 269 ? 6.238 9.07 -7.586 1 98.75 269 SER B O 1
ATOM 4317 N N . THR B 1 270 ? 6.863 6.91 -7.383 1 98.88 270 THR B N 1
ATOM 4318 C CA . THR B 1 270 ? 7.395 7.062 -6.035 1 98.88 270 THR B CA 1
ATOM 4319 C C . THR B 1 270 ? 8.562 8.039 -6.02 1 98.88 270 THR B C 1
ATOM 4321 O O . THR B 1 270 ? 8.648 8.898 -5.141 1 98.88 270 THR B O 1
ATOM 4324 N N . ASP B 1 271 ? 9.438 7.883 -7 1 98.88 271 ASP B N 1
ATOM 4325 C CA . ASP B 1 271 ? 10.594 8.766 -7.109 1 98.88 271 ASP B CA 1
ATOM 4326 C C . ASP B 1 271 ? 10.156 10.219 -7.316 1 98.88 271 ASP B C 1
ATOM 4328 O O . ASP B 1 271 ? 10.758 11.133 -6.754 1 98.88 271 ASP B O 1
ATOM 4332 N N . ALA B 1 272 ? 9.156 10.398 -8.133 1 98.94 272 ALA B N 1
ATOM 4333 C CA . ALA B 1 272 ? 8.656 11.742 -8.383 1 98.94 272 ALA B CA 1
ATOM 4334 C C . ALA B 1 272 ? 8.094 12.367 -7.113 1 98.94 272 ALA B C 1
ATOM 4336 O O . ALA B 1 272 ? 8.344 13.539 -6.824 1 98.94 272 ALA B O 1
ATOM 4337 N N . MET B 1 273 ? 7.363 11.617 -6.363 1 98.94 273 MET B N 1
ATOM 4338 C CA . MET B 1 273 ? 6.844 12.094 -5.082 1 98.94 273 MET B CA 1
ATOM 4339 C C . MET B 1 273 ? 7.98 12.453 -4.137 1 98.94 273 MET B C 1
ATOM 4341 O O . MET B 1 273 ? 7.949 13.5 -3.488 1 98.94 273 MET B O 1
ATOM 4345 N N . GLN B 1 274 ? 8.938 11.523 -4.043 1 98.94 274 GLN B N 1
ATOM 4346 C CA . GLN B 1 274 ? 10.062 11.734 -3.139 1 98.94 274 GLN B CA 1
ATOM 4347 C C . GLN B 1 274 ? 10.773 13.055 -3.43 1 98.94 274 GLN B C 1
ATOM 4349 O O . GLN B 1 274 ? 11.102 13.805 -2.51 1 98.94 274 GLN B O 1
ATOM 4354 N N . LYS B 1 275 ? 10.992 13.305 -4.684 1 98.94 275 LYS B N 1
ATOM 4355 C CA . LYS B 1 275 ? 11.695 14.523 -5.078 1 98.94 275 LYS B CA 1
ATOM 4356 C C . LYS B 1 275 ? 10.938 15.766 -4.613 1 98.94 275 LYS B C 1
ATOM 4358 O O . LYS B 1 275 ? 11.547 16.719 -4.109 1 98.94 275 LYS B O 1
ATOM 4363 N N . SER B 1 276 ? 9.672 15.766 -4.77 1 98.88 276 SER B N 1
ATOM 4364 C CA . SER B 1 276 ? 8.844 16.891 -4.344 1 98.88 276 SER B CA 1
ATOM 4365 C C . SER B 1 276 ? 8.891 17.062 -2.828 1 98.88 276 SER B C 1
ATOM 4367 O O . SER B 1 276 ? 9.016 18.188 -2.33 1 98.88 276 SER B O 1
ATOM 4369 N N . ILE B 1 277 ? 8.797 15.984 -2.119 1 98.94 277 ILE B N 1
ATOM 4370 C CA . ILE B 1 277 ? 8.797 16.047 -0.662 1 98.94 277 ILE B CA 1
ATOM 4371 C C . ILE B 1 277 ? 10.141 16.578 -0.167 1 98.94 277 ILE B C 1
ATOM 4373 O O . ILE B 1 277 ? 10.195 17.391 0.76 1 98.94 277 ILE B O 1
ATOM 4377 N N . GLU B 1 278 ? 11.234 16.125 -0.799 1 98.94 278 GLU B N 1
ATOM 4378 C CA . GLU B 1 278 ? 12.555 16.625 -0.442 1 98.94 278 GLU B CA 1
ATOM 4379 C C . GLU B 1 278 ? 12.625 18.141 -0.586 1 98.94 278 GLU B C 1
ATOM 4381 O O . GLU B 1 278 ? 13.195 18.828 0.266 1 98.94 278 GLU B O 1
ATOM 4386 N N . GLN B 1 279 ? 12.07 18.656 -1.653 1 98.94 279 GLN B N 1
ATOM 4387 C CA . GLN B 1 279 ? 12.078 20.094 -1.881 1 98.94 279 GLN B CA 1
ATOM 4388 C C . GLN B 1 279 ? 11.297 20.828 -0.796 1 98.94 279 GLN B C 1
ATOM 4390 O O . GLN B 1 279 ? 11.734 21.875 -0.31 1 98.94 279 GLN B O 1
ATOM 4395 N N . TYR B 1 280 ? 10.188 20.281 -0.408 1 98.94 280 TYR B N 1
ATOM 4396 C CA . TYR B 1 280 ? 9.375 20.922 0.628 1 98.94 280 TYR B CA 1
ATOM 4397 C C . TYR B 1 280 ? 10.086 20.875 1.978 1 98.94 280 TYR B C 1
ATOM 4399 O O . TYR B 1 280 ? 10 21.812 2.764 1 98.94 280 TYR B O 1
ATOM 4407 N N . ILE B 1 281 ? 10.766 19.75 2.242 1 98.94 281 ILE B N 1
ATOM 4408 C CA . ILE B 1 281 ? 11.57 19.656 3.455 1 98.94 281 ILE B CA 1
ATOM 4409 C C . ILE B 1 281 ? 12.594 20.781 3.477 1 98.94 281 ILE B C 1
ATOM 4411 O O . ILE B 1 281 ? 12.781 21.453 4.5 1 98.94 281 ILE B O 1
ATOM 4415 N N . GLU B 1 282 ? 13.195 21.047 2.346 1 98.94 282 GLU B N 1
ATOM 4416 C CA . GLU B 1 282 ? 14.172 22.125 2.234 1 98.94 282 GLU B CA 1
ATOM 4417 C C . GLU B 1 282 ? 13.516 23.484 2.453 1 98.94 282 GLU B C 1
ATOM 4419 O O . GLU B 1 282 ? 14.016 24.297 3.227 1 98.94 282 GLU B O 1
ATOM 4424 N N . TRP B 1 283 ? 12.438 23.719 1.775 1 98.94 283 TRP B N 1
ATOM 4425 C CA . TRP B 1 283 ? 11.75 25 1.863 1 98.94 283 TRP B CA 1
ATOM 4426 C C . TRP B 1 283 ? 11.297 25.281 3.291 1 98.94 283 TRP B C 1
ATOM 4428 O O . TRP B 1 283 ? 11.25 26.438 3.725 1 98.94 283 TRP B O 1
ATOM 4438 N N . MET B 1 284 ? 11.031 24.219 4.098 1 98.88 284 MET B N 1
ATOM 4439 C CA . MET B 1 284 ? 10.461 24.375 5.434 1 98.88 284 MET B CA 1
ATOM 4440 C C . MET B 1 284 ? 11.562 24.406 6.488 1 98.88 284 MET B C 1
ATOM 4442 O O . MET B 1 284 ? 11.289 24.578 7.676 1 98.88 284 MET B O 1
ATOM 4446 N N . GLY B 1 285 ? 12.789 24.156 6.047 1 98.88 285 GLY B N 1
ATOM 4447 C CA . GLY B 1 285 ? 13.93 24.281 6.945 1 98.88 285 GLY B CA 1
ATOM 4448 C C . GLY B 1 285 ? 14.211 23.016 7.723 1 98.88 285 GLY B C 1
ATOM 4449 O O . GLY B 1 285 ? 14.953 23.031 8.703 1 98.88 285 GLY B O 1
ATOM 4450 N N . GLY B 1 286 ? 13.648 21.875 7.277 1 98.81 286 GLY B N 1
ATOM 4451 C CA . GLY B 1 286 ? 13.734 20.656 8.055 1 98.81 286 GLY B CA 1
ATOM 4452 C C . GLY B 1 286 ? 14.984 19.844 7.75 1 98.81 286 GLY B C 1
ATOM 4453 O O . GLY B 1 286 ? 15.32 18.922 8.492 1 98.81 286 GLY B O 1
ATOM 4454 N N . ALA B 1 287 ? 15.734 20.188 6.648 1 98.88 287 ALA B N 1
ATOM 4455 C CA . ALA B 1 287 ? 16.891 19.391 6.23 1 98.88 287 ALA B CA 1
ATOM 4456 C C . ALA B 1 287 ? 17.969 19.391 7.309 1 98.88 287 ALA B C 1
ATOM 4458 O O . ALA B 1 287 ? 18.359 20.453 7.801 1 98.88 287 ALA B O 1
ATOM 4459 N N . GLY B 1 288 ? 18.391 18.234 7.691 1 98.81 288 GLY B N 1
ATOM 4460 C CA . GLY B 1 288 ? 19.469 18.062 8.656 1 98.81 288 GLY B CA 1
ATOM 4461 C C . GLY B 1 288 ? 18.984 18.109 10.094 1 98.81 288 GLY B C 1
ATOM 4462 O O . GLY B 1 288 ? 19.75 17.828 11.023 1 98.81 288 GLY B O 1
ATOM 4463 N N . MET B 1 289 ? 17.734 18.297 10.336 1 98.88 289 MET B N 1
ATOM 4464 C CA . MET B 1 289 ? 17.266 18.594 11.688 1 98.88 289 MET B CA 1
ATOM 4465 C C . MET B 1 289 ? 17.031 17.312 12.484 1 98.88 289 MET B C 1
ATOM 4467 O O . MET B 1 289 ? 16.984 17.344 13.711 1 98.88 289 MET B O 1
ATOM 4471 N N . ALA B 1 290 ? 16.828 16.219 11.797 1 98.69 290 ALA B N 1
ATOM 4472 C CA . ALA B 1 290 ? 16.672 14.945 12.5 1 98.69 290 ALA B CA 1
ATOM 4473 C C . ALA B 1 290 ? 17.875 14.672 13.398 1 98.69 290 ALA B C 1
ATOM 4475 O O . ALA B 1 290 ? 17.734 14.07 14.469 1 98.69 290 ALA B O 1
ATOM 4476 N N . ASP B 1 291 ? 19 15.109 13.031 1 98.19 291 ASP B N 1
ATOM 4477 C CA . ASP B 1 291 ? 20.234 14.836 13.75 1 98.19 291 ASP B CA 1
ATOM 4478 C C . ASP B 1 291 ? 20.406 15.781 14.938 1 98.19 291 ASP B C 1
ATOM 4480 O O . ASP B 1 291 ? 21.359 15.648 15.711 1 98.19 291 ASP B O 1
ATOM 4484 N N . LYS B 1 292 ? 19.484 16.688 15.094 1 97.81 292 LYS B N 1
ATOM 4485 C CA . LYS B 1 292 ? 19.594 17.703 16.141 1 97.81 292 LYS B CA 1
ATOM 4486 C C . LYS B 1 292 ? 18.484 17.547 17.188 1 97.81 292 LYS B C 1
ATOM 4488 O O . LYS B 1 292 ? 18.344 18.375 18.078 1 97.81 292 LYS B O 1
ATOM 4493 N N . ILE B 1 293 ? 17.688 16.516 17.031 1 95.25 293 ILE B N 1
ATOM 4494 C CA . ILE B 1 293 ? 16.594 16.281 17.953 1 95.25 293 ILE B CA 1
ATOM 4495 C C . ILE B 1 293 ? 17.094 15.445 19.141 1 95.25 293 ILE B C 1
ATOM 4497 O O . ILE B 1 293 ? 17.812 14.461 18.953 1 95.25 293 ILE B O 1
#

pLDDT: mean 96.45, std 4.78, range [55.41, 99.0]